Protein AF-A0A1K1T008-F1 (afdb_monomer)

pLDDT: mean 79.7, std 14.39, range [31.39, 94.31]

Solvent-accessible surface area (backbone atoms only — not comparable to full-atom values): 23240 Å² total; per-residue (Å²): 131,86,75,64,81,55,53,68,58,53,49,41,50,59,37,71,59,24,61,89,52,33,85,52,80,49,44,54,69,70,60,45,52,54,50,47,56,50,50,58,53,47,53,53,52,44,55,51,52,57,50,53,62,42,71,76,44,75,86,42,71,66,45,44,55,48,52,46,50,53,50,49,48,47,35,51,54,41,39,51,53,52,55,42,64,72,36,89,53,26,80,69,24,59,39,59,69,46,51,51,51,52,49,50,51,42,48,53,50,48,54,51,47,50,69,75,42,48,92,60,60,55,55,79,39,69,56,41,54,73,60,50,53,52,52,39,51,54,50,61,67,46,46,61,62,50,53,54,50,45,48,76,72,68,54,53,69,70,61,51,45,43,53,51,52,53,54,50,52,52,45,48,39,57,74,69,69,51,91,46,29,42,45,61,52,49,49,54,54,51,51,53,50,48,63,66,67,45,71,79,72,75,83,74,100,56,101,61,58,71,67,59,55,48,42,43,23,52,17,53,38,42,72,60,40,52,50,51,54,51,52,52,50,54,54,55,50,66,71,41,92,47,70,66,57,33,46,53,49,51,54,51,50,46,52,51,57,71,68,55,68,60,50,84,92,46,61,68,46,84,80,46,68,50,42,59,57,51,50,51,54,48,47,54,52,50,49,53,52,50,52,55,53,69,72,51,79,71,78,76,65,94,68,73,86,74,77,75,76,74,76,98,76,81,72,80,72,86,72,84,51,46,75,38,94,55,51,64,50,36,46,23,44,50,55,52,50,39,47,73,76,52,74,56,72,88,61,53,74,69,54,52,43,68,61,50,43,80,50,35,20,30,89,89,39,74,78,62,57,65,66,60,24,51,56,27,40,76,65,64,52,72,68,47,51,52,51,48,53,51,51,52,53,50,49,54,50,51,52,44,66,70,67,76,108

Sequence (405 aa):
MTNYVFEWVENLINNELNPVTLQKFPLPEEDATQLIEKTRLEKIRIQQYLLDQFFEHPEQQKTKSLIRTYHDELVILFDRVYLIKMHDLSERAGVSELQHHVLNMLRELTEWFEFRYKQYLTPDQRVPMAGLLMIREEIMQQRLPIVEMLRATGNSDMAIDVVTDALDAFVYKIGNLEVITLHEADYHKELVKDILRSQGRDNVNSECPPLHELLVYWNLNTKKCITYFTKGLEAAIAGYPTYDEKLDFLHVERKHIASMVELPSFIYDPRFPSIKNYFLDYLENEIKYMDHKRAGFIPARQEEIIQEEPDPGDRPAPSQKAVVALSVDQIGILLRGLKKVGFFIGISMNAVYRFIIPAISTQERSDISIDSVKSKAYAAEHRDIEVVITFLTNLIKSIREIYDN

Foldseek 3Di:
DPDDLCVVLVCCLQAPQQLVNDPDAQDDPVNLVVLLVVLVVSLVSSVVVLVVVCVVDVPDPVNLVVLLVVLLVLLVSLQSLVVSCVDPCNVRNNNNVVSVSSNVSSVVSNVVSCVVCVVSDDQQRWDRLVVLVVLLVVLVVCLVVLLVQCVVLPHDPLLNCLLSVLSVVSSVCSVVVHTDGNLLSVLNVVLSVCSVVPSVPDDDPDPDRPSLLSCLQLQSVDPSNLVVVVVVLVVVLVPDDDLVVSLVVLVVVLVVLVPRHHHPPNHNDPLEDGSSVVSNVVSVVVNVVSVVVVVPDPPPPVDDPPDPDPDPDDDPPPQPQAEDAADLLLVLQVLVVCVVVVVDGHDDSLRVLVVNQVRHAYPVGPHHDSVSSPVSSVVPDPVSVVVNVVVVVVVVVVVCVVPVD

Secondary structure (DSSP, 8-state):
----TTHHHHHHIIIII-TTT-SSSSPPHHHHHHHHHHHHHHHHHHHHHHHHHHHH-TT-HHHHHHHHHHHHHHHHHHHHHHHHHTSTTTGGGT-HHHHHHHHHHHHHHHHHHHHHHTTT--TTSBPPHHHHHHHHHHHHHHHHHHHHHHHHTT--HHHHHHHHHHHHHHHHHHHTT---BHHHHHHHHHHHHHHHHTTT---S--SS-HHHHHHHHTT---HHHHHHHHHHHHHHHHH-SSHHHHHHHHHHHHHHHHHSPP-TT--S-TTS--HHHHHHHHHHHHHHHHHHHHT----------------TT--------EEESS-HHHHHHHHHHHHHTT-S-S--HHHHHHHHGGGEEESS-SS--HHHHHHHHHS--HHHHHHHHHHHHHHHHHHHHHH--

Organism: NCBI:txid1004

Mean predicted aligned error: 16.49 Å

Radius of gyration: 30.07 Å; Cα contacts (8 Å, |Δi|>4): 330; chains: 1; bounding box: 66×66×77 Å

Structure (mmCIF, N/CA/C/O backbone):
data_AF-A0A1K1T008-F1
#
_entry.id   AF-A0A1K1T008-F1
#
loop_
_atom_site.group_PDB
_atom_site.id
_atom_site.type_symbol
_atom_site.label_atom_id
_atom_site.label_alt_id
_atom_site.label_comp_id
_atom_site.label_asym_id
_atom_site.label_entity_id
_atom_site.label_seq_id
_atom_site.pdbx_PDB_ins_code
_atom_site.Cartn_x
_atom_site.Cartn_y
_atom_site.Cartn_z
_atom_site.occupancy
_atom_site.B_iso_or_equiv
_atom_site.auth_seq_id
_atom_site.auth_comp_id
_atom_site.auth_asym_id
_atom_site.auth_atom_id
_atom_site.pdbx_PDB_model_num
ATOM 1 N N . MET A 1 1 ? -14.739 -19.613 27.163 1.00 31.89 1 MET A N 1
ATOM 2 C CA . MET A 1 1 ? -15.439 -18.671 26.269 1.00 31.89 1 MET A CA 1
ATOM 3 C C . MET A 1 1 ? -14.589 -17.422 26.229 1.00 31.89 1 MET A C 1
ATOM 5 O O . MET A 1 1 ? -14.413 -16.796 27.263 1.00 31.89 1 MET A O 1
ATOM 9 N N . THR A 1 2 ? -13.942 -17.156 25.103 1.00 41.53 2 THR A N 1
ATOM 10 C CA . THR A 1 2 ? -13.136 -15.949 24.893 1.00 41.53 2 THR A CA 1
ATOM 11 C C . THR A 1 2 ? -14.083 -14.757 24.804 1.00 41.53 2 THR A C 1
ATOM 13 O O . THR A 1 2 ? -14.729 -14.578 23.776 1.00 41.53 2 THR A O 1
ATOM 16 N N . ASN A 1 3 ? -14.225 -13.998 25.892 1.00 60.34 3 ASN A N 1
ATOM 17 C CA . ASN A 1 3 ? -14.961 -12.735 25.872 1.00 60.34 3 ASN A CA 1
ATOM 18 C C . ASN A 1 3 ? -14.220 -11.772 24.934 1.00 60.34 3 ASN A C 1
ATOM 20 O O . ASN A 1 3 ? -13.029 -11.525 25.123 1.00 60.34 3 ASN A O 1
ATOM 24 N N . TYR A 1 4 ? -14.900 -11.263 23.908 1.00 82.31 4 TYR A N 1
ATOM 25 C CA . TYR A 1 4 ? -14.336 -10.263 23.006 1.00 82.31 4 TYR A CA 1
ATOM 26 C C . TYR A 1 4 ? -14.102 -8.965 23.791 1.00 82.31 4 TYR A C 1
ATOM 28 O O . TYR A 1 4 ? -15.032 -8.372 24.336 1.00 82.31 4 TYR A O 1
ATOM 36 N N . VAL A 1 5 ? -12.841 -8.535 23.896 1.00 86.56 5 VAL A N 1
ATOM 37 C CA . VAL A 1 5 ? -12.435 -7.447 24.806 1.00 86.56 5 VAL A CA 1
ATOM 38 C C . VAL A 1 5 ? -13.099 -6.105 24.476 1.00 86.56 5 VAL A C 1
ATOM 40 O O . VAL A 1 5 ? -13.348 -5.314 25.388 1.00 86.56 5 VAL A O 1
ATOM 43 N N . PHE A 1 6 ? -13.442 -5.875 23.204 1.00 91.38 6 PHE A N 1
ATOM 44 C CA . PHE A 1 6 ? -14.035 -4.626 22.721 1.00 91.38 6 PHE A CA 1
ATOM 45 C C . PHE A 1 6 ? -15.564 -4.666 22.580 1.00 91.38 6 PHE A C 1
ATOM 47 O O . PHE A 1 6 ? -16.142 -3.696 22.100 1.00 91.38 6 PHE A O 1
ATOM 54 N N . GLU A 1 7 ? -16.237 -5.732 23.027 1.00 90.44 7 GLU A N 1
ATOM 55 C CA . GLU A 1 7 ? -17.686 -5.931 22.838 1.00 90.44 7 GLU A CA 1
ATOM 56 C C . GLU A 1 7 ? -18.523 -4.733 23.296 1.00 90.44 7 GLU A C 1
ATOM 58 O O . GLU A 1 7 ? -19.451 -4.299 22.612 1.00 90.44 7 GLU A O 1
ATOM 63 N N . TRP A 1 8 ? -18.195 -4.164 24.457 1.00 92.88 8 TRP A N 1
ATOM 64 C CA . TRP A 1 8 ? -18.932 -3.013 24.961 1.00 92.88 8 TRP A CA 1
ATOM 65 C C . TRP A 1 8 ? -18.717 -1.768 24.094 1.00 92.88 8 TRP A C 1
ATOM 67 O O . TRP A 1 8 ? -19.676 -1.056 23.798 1.00 92.88 8 TRP A O 1
ATOM 77 N N . VAL A 1 9 ? -17.476 -1.524 23.662 1.00 91.69 9 VAL A N 1
ATOM 78 C CA . VAL A 1 9 ? -17.126 -0.374 22.817 1.00 91.69 9 VAL A CA 1
ATOM 79 C C . VAL A 1 9 ? -17.797 -0.503 21.454 1.00 91.69 9 VAL A C 1
ATOM 81 O O . VAL A 1 9 ? -18.381 0.460 20.971 1.00 91.69 9 VAL A O 1
ATOM 84 N N . GLU A 1 10 ? -17.795 -1.692 20.857 1.00 91.19 10 GLU A N 1
ATOM 85 C CA . GLU A 1 10 ? -18.477 -1.930 19.587 1.00 91.19 10 GLU A CA 1
ATOM 86 C C . GLU A 1 10 ? -19.992 -1.700 19.698 1.00 91.19 10 GLU A C 1
ATOM 88 O O . GLU A 1 10 ? -20.583 -1.027 18.851 1.00 91.19 10 GLU A O 1
ATOM 93 N N . ASN A 1 11 ? -20.621 -2.171 20.778 1.00 90.06 11 ASN A N 1
ATOM 94 C CA . ASN A 1 11 ? -22.042 -1.927 21.029 1.00 90.06 11 ASN A CA 1
ATOM 95 C C . ASN A 1 11 ? -22.361 -0.441 21.235 1.00 90.06 11 ASN A C 1
ATOM 97 O O . ASN A 1 11 ? -23.381 0.035 20.734 1.00 90.06 11 ASN A O 1
ATOM 101 N N . LEU A 1 12 ? -21.495 0.298 21.933 1.00 90.88 12 LEU A N 1
ATOM 102 C CA . LEU A 1 12 ? -21.622 1.747 22.091 1.00 90.88 12 LEU A CA 1
ATOM 103 C C . LEU A 1 12 ? -21.577 2.447 20.725 1.00 90.88 12 LEU A C 1
ATOM 105 O O . LEU A 1 12 ? -22.446 3.260 20.416 1.00 90.88 12 LEU A O 1
ATOM 109 N N . ILE A 1 13 ? -20.594 2.094 19.890 1.00 90.56 13 ILE A N 1
ATOM 110 C CA . ILE A 1 13 ? -20.397 2.667 18.551 1.00 90.56 13 ILE A CA 1
ATOM 111 C C . ILE A 1 13 ? -21.615 2.409 17.662 1.00 90.56 13 ILE A C 1
ATOM 113 O O . ILE A 1 13 ? -22.109 3.323 17.002 1.00 90.56 13 ILE A O 1
ATOM 117 N N . ASN A 1 14 ? -22.120 1.177 17.675 1.00 87.75 14 ASN A N 1
ATOM 118 C CA . ASN A 1 14 ? -23.189 0.756 16.779 1.00 87.75 14 ASN A CA 1
ATOM 119 C C . ASN A 1 14 ? -24.580 1.236 17.206 1.00 87.75 14 ASN A C 1
ATOM 121 O O . ASN A 1 14 ? -25.407 1.446 16.324 1.00 87.75 14 ASN A O 1
ATOM 125 N N . ASN A 1 15 ? -24.858 1.407 18.503 1.00 86.44 15 ASN A N 1
ATOM 126 C CA . ASN A 1 15 ? -26.227 1.645 18.991 1.00 86.44 15 ASN A CA 1
ATOM 127 C C . ASN A 1 15 ? -26.442 3.014 19.653 1.00 86.44 15 ASN A C 1
ATOM 129 O O . ASN A 1 15 ? -27.551 3.536 19.603 1.00 86.44 15 ASN A O 1
ATOM 133 N N . GLU A 1 16 ? -25.409 3.594 20.268 1.00 86.50 16 GLU A N 1
ATOM 134 C CA . GLU A 1 16 ? -25.541 4.811 21.093 1.00 86.50 16 GLU A CA 1
ATOM 135 C C . GLU A 1 16 ? -24.794 6.021 20.503 1.00 86.50 16 GLU A C 1
ATOM 137 O O . GLU A 1 16 ? -25.063 7.164 20.862 1.00 86.50 16 GLU A O 1
ATOM 142 N N . LEU A 1 17 ? -23.849 5.784 19.588 1.00 85.12 17 LEU A N 1
ATOM 143 C CA . LEU A 1 17 ? -23.059 6.821 18.908 1.00 85.12 17 LEU A CA 1
ATOM 144 C C . LEU A 1 17 ? -23.528 7.110 17.487 1.00 85.12 17 LEU A C 1
ATOM 146 O O . LEU A 1 17 ? -23.391 8.239 17.011 1.00 85.12 17 LEU A O 1
ATOM 150 N N . ASN A 1 18 ? -24.010 6.086 16.785 1.00 86.25 18 ASN A N 1
ATOM 151 C CA . ASN A 1 18 ? -24.406 6.212 15.395 1.00 86.25 18 ASN A CA 1
ATOM 152 C C . ASN A 1 18 ? -25.784 6.898 15.304 1.00 86.25 18 ASN A C 1
ATOM 154 O O . ASN A 1 18 ? -26.778 6.339 15.769 1.00 86.25 18 ASN A O 1
ATOM 158 N N . PRO A 1 19 ? -25.878 8.087 14.678 1.00 82.50 19 PRO A N 1
ATOM 159 C CA . PRO A 1 19 ? -27.113 8.866 14.633 1.00 82.50 19 PRO A CA 1
ATOM 160 C C . PRO A 1 19 ? -28.253 8.166 13.879 1.00 82.50 19 PRO A C 1
ATOM 162 O O . PRO A 1 19 ? -29.408 8.537 14.057 1.00 82.50 19 PRO A O 1
ATOM 165 N N . VAL A 1 20 ? -27.950 7.170 13.039 1.00 83.12 20 VAL A N 1
ATOM 166 C CA . VAL A 1 20 ? -28.944 6.416 12.255 1.00 83.12 20 VAL A CA 1
ATOM 167 C C . VAL A 1 20 ? -29.612 5.313 13.080 1.00 83.12 20 VAL A C 1
ATOM 169 O O . VAL A 1 20 ? -30.771 4.980 12.845 1.00 83.12 20 VAL A O 1
ATOM 172 N N . THR A 1 21 ? -28.892 4.737 14.039 1.00 84.50 21 THR A N 1
ATOM 173 C CA . THR A 1 21 ? -29.335 3.594 14.859 1.00 84.50 21 THR A CA 1
ATOM 174 C C . THR A 1 21 ? -29.652 3.984 16.300 1.00 84.50 21 THR A C 1
ATOM 176 O O . THR A 1 21 ? -30.032 3.133 17.104 1.00 84.50 21 THR A O 1
ATOM 179 N N . LEU A 1 22 ? -29.514 5.271 16.615 1.00 82.38 22 LEU A N 1
ATOM 180 C CA . LEU A 1 22 ? -29.688 5.824 17.945 1.00 82.38 22 LEU A CA 1
ATOM 181 C C . LEU A 1 22 ? -31.110 5.594 18.461 1.00 82.38 22 LEU A C 1
ATOM 183 O O . LEU A 1 22 ? -32.088 6.002 17.834 1.00 82.38 22 LEU A O 1
ATOM 187 N N . GLN A 1 23 ? -31.230 4.967 19.632 1.00 79.12 23 GLN A N 1
ATOM 188 C CA . GLN A 1 23 ? -32.542 4.655 20.212 1.00 79.12 23 GLN A CA 1
ATOM 189 C C . GLN A 1 23 ? -33.300 5.910 20.665 1.00 79.12 23 GLN A C 1
ATOM 191 O O . GLN A 1 23 ? -34.528 5.959 20.589 1.00 79.12 23 GLN A O 1
ATOM 196 N N . LYS A 1 24 ? -32.572 6.928 21.136 1.00 78.81 24 LYS A N 1
ATOM 197 C CA . LYS A 1 24 ? -33.113 8.212 21.597 1.00 78.81 24 LYS A CA 1
ATOM 198 C C . LYS A 1 24 ? -32.470 9.352 20.815 1.00 78.81 24 LYS A C 1
ATOM 200 O O . LYS A 1 24 ? -31.378 9.771 21.156 1.00 78.81 24 LYS A O 1
ATOM 205 N N . PHE A 1 25 ? -33.129 9.853 19.775 1.00 82.56 25 PHE A N 1
ATOM 206 C CA . PHE A 1 25 ? -32.600 10.952 18.963 1.00 82.56 25 PHE A CA 1
ATOM 207 C C . PHE A 1 25 ? -33.327 12.271 19.289 1.00 82.56 25 PHE A C 1
ATOM 209 O O . PHE A 1 25 ? -34.530 12.358 19.018 1.00 82.56 25 PHE A O 1
ATOM 216 N N . PRO A 1 26 ? -32.649 13.308 19.824 1.00 83.25 26 PRO A N 1
ATOM 217 C CA . PRO A 1 26 ? -31.236 13.371 20.233 1.00 83.25 26 PRO A CA 1
ATOM 218 C C . PRO A 1 26 ? -30.956 12.653 21.566 1.00 83.25 26 PRO A C 1
ATOM 220 O O . PRO A 1 26 ? -31.870 12.452 22.370 1.00 83.25 26 PRO A O 1
ATOM 223 N N . LEU A 1 27 ? -29.689 12.296 21.806 1.00 86.81 27 LEU A N 1
ATOM 224 C CA . LEU A 1 27 ? -29.264 11.646 23.047 1.00 86.81 27 LEU A CA 1
ATOM 225 C C . LEU A 1 27 ? -29.404 12.626 24.232 1.00 86.81 27 LEU A C 1
ATOM 227 O O . LEU A 1 27 ? -28.888 13.743 24.146 1.00 86.81 27 LEU A O 1
ATOM 231 N N . PRO A 1 28 ? -30.068 12.246 25.342 1.00 89.06 28 PRO A N 1
ATOM 232 C CA . PRO A 1 28 ? -30.143 13.091 26.533 1.00 89.06 28 PRO A CA 1
ATOM 233 C C . PRO A 1 28 ? -28.759 13.359 27.147 1.00 89.06 28 PRO A C 1
ATOM 235 O O . PRO A 1 28 ? -27.937 12.449 27.239 1.00 89.06 28 PRO A O 1
ATOM 238 N N . GLU A 1 29 ? -28.513 14.579 27.638 1.00 85.88 29 GLU A N 1
ATOM 239 C CA . GLU A 1 29 ? -27.217 14.967 28.235 1.00 85.88 29 GLU A CA 1
ATOM 240 C C . GLU A 1 29 ? -26.822 14.098 29.442 1.00 85.88 29 GLU A C 1
ATOM 242 O O . GLU A 1 29 ? -25.647 13.775 29.632 1.00 85.88 29 GLU A O 1
ATOM 247 N N . GLU A 1 30 ? -27.801 13.680 30.248 1.00 87.88 30 GLU A N 1
ATOM 248 C CA . GLU A 1 30 ? -27.572 12.800 31.398 1.00 87.88 30 GLU A CA 1
ATOM 249 C C . GLU A 1 30 ? -27.091 11.411 30.949 1.00 87.88 30 GLU A C 1
ATOM 251 O O . GLU A 1 30 ? -26.099 10.902 31.478 1.00 87.88 30 GLU A O 1
ATOM 256 N N . ASP A 1 31 ? -27.726 10.842 29.916 1.00 87.62 31 ASP A N 1
ATOM 257 C CA . ASP A 1 31 ? -27.326 9.566 29.313 1.00 87.62 31 ASP A CA 1
ATOM 258 C C . ASP A 1 31 ? -25.920 9.688 28.694 1.00 87.62 31 ASP A C 1
ATOM 260 O O . ASP A 1 31 ? -25.060 8.833 28.917 1.00 87.62 31 ASP A O 1
ATOM 264 N N . ALA A 1 32 ? -25.639 10.787 27.982 1.00 87.06 32 ALA A N 1
ATOM 265 C CA . ALA A 1 32 ? -24.323 11.061 27.403 1.00 87.06 32 ALA A CA 1
ATOM 266 C C . ALA A 1 32 ? -23.221 11.127 28.476 1.00 87.06 32 ALA A C 1
ATOM 268 O O . ALA A 1 32 ? -22.164 10.512 28.320 1.00 87.06 32 ALA A O 1
ATOM 269 N N . THR A 1 33 ? -23.481 11.809 29.595 1.00 89.38 33 THR A N 1
ATOM 270 C CA . THR A 1 33 ? -22.534 11.932 30.715 1.00 89.38 33 THR A CA 1
ATOM 271 C C . THR A 1 33 ? -22.238 10.572 31.353 1.00 89.38 33 THR A C 1
ATOM 273 O O . THR A 1 33 ? -21.078 10.240 31.611 1.00 89.38 33 THR A O 1
ATOM 276 N N . GLN A 1 34 ? -23.265 9.741 31.555 1.00 91.12 34 GLN A N 1
ATOM 277 C CA . GLN A 1 34 ? -23.091 8.383 32.083 1.00 91.12 34 GLN A CA 1
ATOM 278 C C . GLN A 1 34 ? -22.266 7.498 31.138 1.00 91.12 34 GLN A C 1
ATOM 280 O O . GLN A 1 34 ? -21.392 6.748 31.586 1.00 91.12 34 GLN A O 1
ATOM 285 N N . LEU A 1 35 ? -22.506 7.594 29.826 1.00 91.12 35 LEU A N 1
ATOM 286 C CA . LEU A 1 35 ? -21.744 6.859 28.817 1.00 91.12 35 LEU A CA 1
ATOM 287 C C . LEU A 1 35 ? -20.281 7.322 28.745 1.00 91.12 35 LEU A C 1
ATOM 289 O O . LEU A 1 35 ? -19.391 6.484 28.581 1.00 91.12 35 LEU A O 1
ATOM 293 N N . ILE A 1 36 ? -20.003 8.617 28.928 1.00 91.50 36 ILE A N 1
ATOM 294 C CA . ILE A 1 36 ? -18.634 9.154 29.003 1.00 91.50 36 ILE A CA 1
ATOM 295 C C . ILE A 1 36 ? -17.876 8.566 30.201 1.00 91.50 36 ILE A C 1
ATOM 297 O O . ILE A 1 36 ? -16.758 8.070 30.039 1.00 91.50 36 ILE A O 1
ATOM 301 N N . GLU A 1 37 ? -18.476 8.552 31.392 1.00 90.94 37 GLU A N 1
ATOM 302 C CA . GLU A 1 37 ? -17.837 7.954 32.573 1.00 90.94 37 GLU A CA 1
ATOM 303 C C . GLU A 1 37 ? -17.603 6.451 32.394 1.00 90.94 37 GLU A C 1
ATOM 305 O O . GLU A 1 37 ? -16.526 5.931 32.701 1.00 90.94 37 GLU A O 1
ATOM 310 N N . LYS A 1 38 ? -18.565 5.745 31.793 1.00 91.94 38 LYS A N 1
ATOM 311 C CA . LYS A 1 38 ? -18.403 4.323 31.478 1.00 91.94 38 LYS A CA 1
ATOM 312 C C . LYS A 1 38 ? -17.285 4.071 30.460 1.00 91.94 38 LYS A C 1
ATOM 314 O O . LYS A 1 38 ? -16.532 3.115 30.622 1.00 91.94 38 LYS A O 1
ATOM 319 N N . THR A 1 39 ? -17.118 4.957 29.477 1.00 90.81 39 THR A N 1
ATOM 320 C CA . THR A 1 39 ? -16.019 4.917 28.495 1.00 90.81 39 THR A CA 1
ATOM 321 C C . THR A 1 39 ? -14.654 4.979 29.190 1.00 90.81 39 THR A C 1
ATOM 323 O O . THR A 1 39 ? -13.746 4.218 28.855 1.00 90.81 39 THR A O 1
ATOM 326 N N . ARG A 1 40 ? -14.506 5.821 30.223 1.00 90.62 40 ARG A N 1
ATOM 327 C CA . ARG A 1 40 ? -13.263 5.910 31.013 1.00 90.62 40 ARG A CA 1
ATOM 328 C C . ARG A 1 40 ? -12.944 4.613 31.754 1.00 90.62 40 ARG A C 1
ATOM 330 O O . ARG A 1 40 ? -11.794 4.176 31.747 1.00 90.62 40 ARG A O 1
ATOM 337 N N . LEU A 1 41 ? -13.947 3.999 32.380 1.00 91.50 41 LEU A N 1
ATOM 338 C CA . LEU A 1 41 ? -13.777 2.727 33.089 1.00 91.50 41 LEU A CA 1
ATOM 339 C C . LEU A 1 41 ? -13.434 1.589 32.126 1.00 91.50 41 LEU A C 1
ATOM 341 O O . LEU A 1 41 ? -12.544 0.785 32.409 1.00 91.50 41 LEU A O 1
ATOM 345 N N . GLU A 1 42 ? -14.089 1.551 30.966 1.00 91.62 42 GLU A N 1
ATOM 346 C CA . GLU A 1 42 ? -13.847 0.510 29.974 1.00 91.62 42 GLU A CA 1
ATOM 347 C C . GLU A 1 42 ? -12.432 0.590 29.394 1.00 91.62 42 GLU A C 1
ATOM 349 O O . GLU A 1 42 ? -11.783 -0.441 29.226 1.00 91.62 42 GLU A O 1
ATOM 354 N N . LYS A 1 43 ? -11.895 1.797 29.177 1.00 92.50 43 LYS A N 1
ATOM 355 C CA . LYS A 1 43 ? -10.490 1.979 28.784 1.00 92.50 43 LYS A CA 1
ATOM 356 C C . LYS A 1 43 ? -9.538 1.240 29.730 1.00 92.50 43 LYS A C 1
ATOM 358 O O . LYS A 1 43 ? -8.662 0.505 29.277 1.00 92.50 43 LYS A O 1
ATOM 363 N N . ILE A 1 44 ? -9.716 1.430 31.039 1.00 91.94 44 ILE A N 1
ATOM 364 C CA . ILE A 1 44 ? -8.877 0.802 32.070 1.00 91.94 44 ILE A CA 1
ATOM 365 C C . ILE A 1 44 ? -9.052 -0.720 32.030 1.00 91.94 44 ILE A C 1
ATOM 367 O O . ILE A 1 44 ? -8.058 -1.448 32.046 1.00 91.94 44 ILE A O 1
ATOM 371 N N . ARG A 1 45 ? -10.298 -1.201 31.908 1.00 93.81 45 ARG A N 1
ATOM 372 C CA . ARG A 1 45 ? -10.615 -2.632 31.786 1.00 93.81 45 ARG A CA 1
ATOM 373 C C . ARG A 1 45 ? -9.909 -3.270 30.589 1.00 93.81 45 ARG A C 1
ATOM 375 O O . ARG A 1 45 ? -9.298 -4.325 30.733 1.00 93.81 45 ARG A O 1
ATOM 382 N N . ILE A 1 46 ? -9.978 -2.630 29.421 1.00 91.19 46 ILE A N 1
ATOM 383 C CA . ILE A 1 46 ? -9.344 -3.096 28.181 1.00 91.19 46 ILE A CA 1
ATOM 384 C C . ILE A 1 46 ? -7.826 -3.180 28.364 1.00 91.19 46 ILE A C 1
ATOM 386 O O . ILE A 1 46 ? -7.229 -4.203 28.037 1.00 91.19 46 ILE A O 1
ATOM 390 N N . GLN A 1 47 ? -7.196 -2.139 28.918 1.00 90.38 47 GLN A N 1
ATOM 391 C CA . GLN A 1 47 ? -5.749 -2.133 29.158 1.00 90.38 47 GLN A CA 1
ATOM 392 C C . GLN A 1 47 ? -5.318 -3.261 30.101 1.00 90.38 47 GLN A C 1
ATOM 394 O O . GLN A 1 47 ? -4.343 -3.952 29.812 1.00 90.38 47 GLN A O 1
ATOM 399 N N . GLN A 1 48 ? -6.049 -3.471 31.199 1.00 88.75 48 GLN A N 1
ATOM 400 C CA . GLN A 1 48 ? -5.777 -4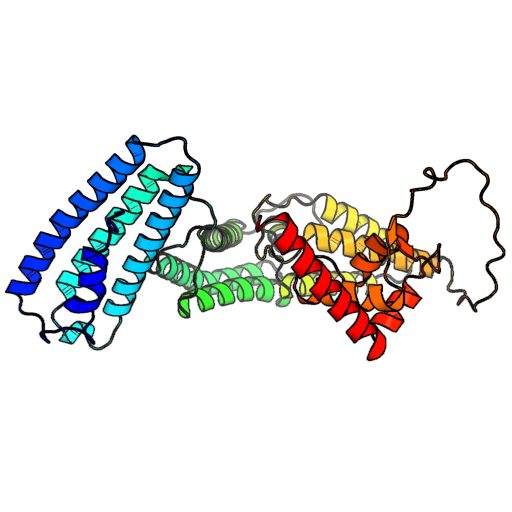.554 32.149 1.00 88.75 48 GLN A CA 1
ATOM 401 C C . GLN A 1 48 ? -5.927 -5.926 31.489 1.00 88.75 48 GLN A C 1
ATOM 403 O O . GLN A 1 48 ? -5.005 -6.732 31.547 1.00 88.75 48 GLN A O 1
ATOM 408 N N . TYR A 1 49 ? -7.023 -6.150 30.762 1.00 88.06 49 TYR A N 1
ATOM 409 C CA . TYR A 1 49 ? -7.259 -7.408 30.057 1.00 88.06 49 TYR A CA 1
ATOM 410 C C . TYR A 1 49 ? -6.146 -7.733 29.050 1.00 88.06 49 TYR A C 1
ATOM 412 O O . TYR A 1 49 ? -5.648 -8.857 29.007 1.00 88.06 49 TYR A O 1
ATOM 420 N N . LEU A 1 50 ? -5.727 -6.748 28.248 1.00 84.62 50 LEU A N 1
ATOM 421 C CA . LEU A 1 50 ? -4.654 -6.926 27.265 1.00 84.62 50 LEU A CA 1
ATOM 422 C C . LEU A 1 50 ? -3.293 -7.191 27.928 1.00 84.62 50 LEU A C 1
ATOM 424 O O . LEU A 1 50 ? -2.488 -7.952 27.387 1.00 84.62 50 LEU A O 1
ATOM 428 N N . LEU A 1 51 ? -3.033 -6.592 29.095 1.00 85.19 51 LEU A N 1
ATOM 429 C CA . LEU A 1 51 ? -1.832 -6.875 29.880 1.00 85.19 51 LEU A CA 1
ATOM 430 C C . LEU A 1 51 ? -1.842 -8.309 30.411 1.00 85.19 51 LEU A C 1
ATOM 432 O O . LEU A 1 51 ? -0.865 -9.027 30.195 1.00 85.19 51 LEU A O 1
ATOM 436 N N . ASP A 1 52 ? -2.933 -8.731 31.047 1.00 83.31 52 ASP A N 1
ATOM 437 C CA . ASP A 1 52 ? -3.055 -10.055 31.662 1.00 83.31 52 ASP A CA 1
ATOM 438 C C . ASP A 1 52 ? -2.904 -11.166 30.615 1.00 83.31 52 ASP A C 1
ATOM 440 O O . ASP A 1 52 ? -2.070 -12.060 30.763 1.00 83.31 52 ASP A O 1
ATOM 444 N N . GLN A 1 53 ? -3.603 -11.036 29.482 1.00 78.06 53 GLN A N 1
ATOM 445 C CA . GLN A 1 53 ? -3.498 -11.975 28.360 1.00 78.06 53 GLN A CA 1
ATOM 446 C C . GLN A 1 53 ? -2.075 -12.082 27.791 1.00 78.06 53 GLN A C 1
ATOM 448 O O . GLN A 1 53 ? -1.668 -13.139 27.306 1.00 78.06 53 GLN A O 1
ATOM 453 N N . PHE A 1 54 ? -1.295 -11.000 27.841 1.00 73.56 54 PHE A N 1
ATOM 454 C CA . PHE A 1 54 ? 0.078 -11.005 27.344 1.00 73.56 54 PHE A CA 1
ATOM 455 C C . PHE A 1 54 ? 1.067 -11.633 28.336 1.00 73.56 54 PHE A C 1
ATOM 457 O O . PHE A 1 54 ? 1.998 -12.324 27.916 1.00 73.56 54 PHE A O 1
ATOM 464 N N . PHE A 1 55 ? 0.874 -11.417 29.640 1.00 69.94 55 PHE A N 1
ATOM 465 C CA . PHE A 1 55 ? 1.721 -12.015 30.675 1.00 69.94 55 PHE A CA 1
ATOM 466 C C . PHE A 1 55 ? 1.547 -13.531 30.780 1.00 69.94 55 PHE A C 1
ATOM 468 O O . PHE A 1 55 ? 2.511 -14.223 31.100 1.00 69.94 55 PHE A O 1
ATOM 475 N N . GLU A 1 56 ? 0.360 -14.053 30.471 1.00 69.94 56 GLU A N 1
ATOM 476 C CA . GLU A 1 56 ? 0.101 -15.492 30.520 1.00 69.94 56 GLU A CA 1
ATOM 477 C C . GLU A 1 56 ? 0.937 -16.273 29.486 1.00 69.94 56 GLU A C 1
ATOM 479 O O . GLU A 1 56 ? 1.436 -17.358 29.800 1.00 69.94 56 GLU A O 1
ATOM 484 N N . HIS A 1 57 ? 1.167 -15.731 28.278 1.00 64.19 57 HIS A N 1
ATOM 485 C CA . HIS A 1 57 ? 1.821 -16.465 27.180 1.00 64.19 57 HIS A CA 1
ATOM 486 C C . HIS A 1 57 ? 2.717 -15.600 26.255 1.00 64.19 57 HIS A C 1
ATOM 488 O O . HIS A 1 57 ? 2.423 -15.463 25.068 1.00 64.19 57 HIS A O 1
ATOM 494 N N . PRO A 1 58 ? 3.858 -15.058 26.714 1.00 60.75 58 PRO A N 1
ATOM 495 C CA . PRO A 1 58 ? 4.660 -14.101 25.935 1.00 60.75 58 PRO A CA 1
ATOM 496 C C . PRO A 1 58 ? 5.376 -14.676 24.693 1.00 60.75 58 PRO A C 1
ATOM 498 O O . PRO A 1 58 ? 5.599 -13.948 23.727 1.00 60.75 58 PRO A O 1
ATOM 501 N N . GLU A 1 59 ? 5.725 -15.968 24.667 1.00 60.31 59 GLU A N 1
ATOM 502 C CA . GLU A 1 59 ? 6.559 -16.552 23.593 1.00 60.31 59 GLU A CA 1
ATOM 503 C C . GLU A 1 59 ? 5.779 -17.230 22.456 1.00 60.31 59 GLU A C 1
ATOM 505 O O . GLU A 1 59 ? 6.363 -17.666 21.461 1.00 60.31 59 GLU A O 1
ATOM 510 N N . GLN A 1 60 ? 4.452 -17.327 22.552 1.00 65.88 60 GLN A N 1
ATOM 511 C CA . GLN A 1 60 ? 3.681 -18.079 21.566 1.00 65.88 60 GLN A CA 1
ATOM 512 C C . GLN A 1 60 ? 3.441 -17.254 20.296 1.00 65.88 60 GLN A C 1
ATOM 514 O O . GLN A 1 60 ? 3.021 -16.099 20.339 1.00 65.88 60 GLN A O 1
ATOM 519 N N . GLN A 1 61 ? 3.620 -17.877 19.127 1.00 69.38 61 GLN A N 1
ATOM 520 C CA . GLN A 1 61 ? 3.242 -17.293 17.831 1.00 69.38 61 GLN A CA 1
ATOM 521 C C . GLN A 1 61 ? 1.768 -16.839 17.812 1.00 69.38 61 GLN A C 1
ATOM 523 O O . GLN A 1 61 ? 1.441 -15.835 17.182 1.00 69.38 61 GLN A O 1
ATOM 528 N N . LYS A 1 62 ? 0.915 -17.520 18.592 1.00 74.06 62 LYS A N 1
ATOM 529 C CA . LYS A 1 62 ? -0.483 -17.154 18.855 1.00 74.06 62 LYS A CA 1
ATOM 530 C C . LYS A 1 62 ? -0.634 -15.766 19.488 1.00 74.06 62 LYS A C 1
ATOM 532 O O . LYS A 1 62 ? -1.525 -15.019 19.101 1.00 74.06 62 LYS A O 1
ATOM 537 N N . THR A 1 63 ? 0.254 -15.388 20.401 1.00 76.12 63 THR A N 1
ATOM 538 C CA . THR A 1 63 ? 0.251 -14.073 21.059 1.00 76.12 63 THR A CA 1
ATOM 539 C C . THR A 1 63 ? 0.610 -12.971 20.071 1.00 76.12 63 THR A C 1
ATOM 541 O O . THR A 1 63 ? -0.028 -11.924 20.061 1.00 76.12 63 THR A O 1
ATOM 544 N N . LYS A 1 64 ? 1.553 -13.226 19.152 1.00 79.50 64 LYS A N 1
ATOM 545 C CA . LYS A 1 64 ? 1.896 -12.275 18.080 1.00 79.50 64 LYS A CA 1
ATOM 546 C C . LYS A 1 64 ? 0.717 -12.026 17.138 1.00 79.50 64 LYS A C 1
ATOM 548 O O . LYS A 1 64 ? 0.422 -10.875 16.833 1.00 79.50 64 LYS A O 1
ATOM 553 N N . SER A 1 65 ? 0.033 -13.082 16.688 1.00 81.81 65 SER A N 1
ATOM 554 C CA . SER A 1 65 ? -1.161 -12.931 15.841 1.00 81.81 65 SER A CA 1
ATOM 555 C C . SER A 1 65 ? -2.311 -12.248 16.579 1.00 81.81 65 SER A C 1
ATOM 557 O O . SER A 1 65 ? -3.020 -11.438 15.990 1.00 81.81 65 SER A O 1
ATOM 559 N N . LEU A 1 66 ? -2.473 -12.535 17.872 1.00 84.69 66 LEU A N 1
ATOM 560 C CA . LEU A 1 66 ? -3.518 -11.936 18.694 1.00 84.69 66 LEU A CA 1
ATOM 561 C C . LEU A 1 66 ? -3.292 -10.431 18.891 1.00 84.69 66 LEU A C 1
ATOM 563 O O . LEU A 1 66 ? -4.232 -9.657 18.755 1.00 84.69 66 LEU A O 1
ATOM 567 N N . ILE A 1 67 ? -2.045 -10.008 19.128 1.00 84.44 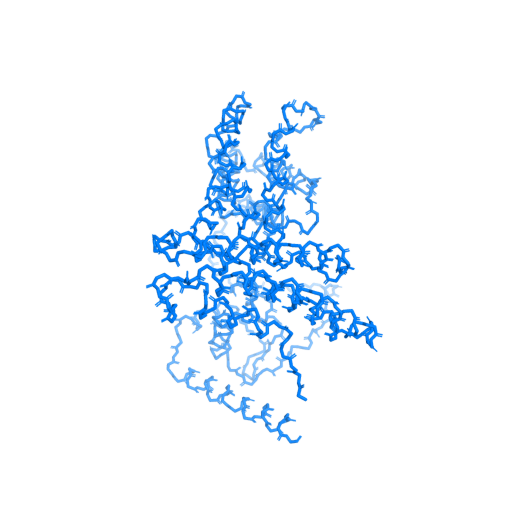67 ILE A N 1
ATOM 568 C CA . ILE A 1 67 ? -1.678 -8.587 19.221 1.00 84.44 67 ILE A CA 1
ATOM 569 C C . ILE A 1 67 ? -2.045 -7.844 17.935 1.00 84.44 67 ILE A C 1
ATOM 571 O O . ILE A 1 67 ? -2.670 -6.792 17.996 1.00 84.44 67 ILE A O 1
ATOM 575 N N . ARG A 1 68 ? -1.698 -8.406 16.773 1.00 86.19 68 ARG A N 1
ATOM 576 C CA . ARG A 1 68 ? -2.039 -7.804 15.474 1.00 86.19 68 ARG A CA 1
ATOM 577 C C . ARG A 1 68 ? -3.545 -7.698 15.277 1.00 86.19 68 ARG A C 1
ATOM 579 O O . ARG A 1 68 ? -4.043 -6.653 14.896 1.00 86.19 68 ARG A O 1
ATOM 586 N N . THR A 1 69 ? -4.269 -8.756 15.639 1.00 88.44 69 THR A N 1
ATOM 587 C CA . THR A 1 69 ? -5.736 -8.766 15.574 1.00 88.44 69 THR A CA 1
ATOM 588 C C . THR A 1 69 ? -6.328 -7.657 16.443 1.00 88.44 69 THR A C 1
ATOM 590 O O . THR A 1 69 ? -7.176 -6.911 15.979 1.00 88.44 69 THR A O 1
ATOM 593 N N . TYR A 1 70 ? -5.861 -7.492 17.684 1.00 89.12 70 TYR A N 1
ATOM 594 C CA . TYR A 1 70 ? -6.366 -6.427 18.553 1.00 89.12 70 TYR A CA 1
ATOM 595 C C . TYR A 1 70 ? -5.998 -5.020 18.074 1.00 89.12 70 TYR A C 1
ATOM 597 O O . TYR A 1 70 ? -6.808 -4.112 18.245 1.00 89.12 70 TYR A O 1
ATOM 605 N N . HIS A 1 71 ? -4.818 -4.831 17.474 1.00 89.81 71 HIS A N 1
ATOM 606 C CA . HIS A 1 71 ? -4.457 -3.559 16.840 1.00 89.81 71 HIS A CA 1
ATOM 607 C C . HIS A 1 71 ? -5.396 -3.245 15.674 1.00 89.81 71 HIS A C 1
ATOM 609 O O . HIS A 1 71 ? -6.030 -2.194 15.683 1.00 89.81 71 HIS A O 1
ATOM 615 N N . ASP A 1 72 ? -5.574 -4.186 14.743 1.00 88.31 72 ASP A N 1
ATOM 616 C CA . ASP A 1 72 ? -6.460 -4.011 13.589 1.00 88.31 72 ASP A CA 1
ATOM 617 C C . ASP A 1 72 ? -7.911 -3.721 14.024 1.00 88.31 72 ASP A C 1
ATOM 619 O O . ASP A 1 72 ? -8.571 -2.857 13.448 1.00 88.31 72 ASP A O 1
ATOM 623 N N . GLU A 1 73 ? -8.405 -4.384 15.073 1.00 90.50 73 GLU A N 1
ATOM 624 C CA . GLU A 1 73 ? -9.735 -4.129 15.642 1.00 90.50 73 GLU A CA 1
ATOM 625 C C . GLU A 1 73 ? -9.857 -2.722 16.251 1.00 90.50 73 GLU A C 1
ATOM 627 O O . GLU A 1 73 ? -10.847 -2.031 16.005 1.00 90.50 73 GLU A O 1
ATOM 632 N N . LEU A 1 74 ? -8.847 -2.248 16.992 1.00 90.75 74 LEU A N 1
ATOM 633 C CA . LEU A 1 74 ? -8.828 -0.874 17.514 1.00 90.75 74 LEU A CA 1
ATOM 634 C C . LEU A 1 74 ? -8.881 0.158 16.384 1.00 90.75 74 LEU A C 1
ATOM 636 O O . LEU A 1 74 ? -9.645 1.122 16.477 1.00 90.75 74 LEU A O 1
ATOM 640 N N . VAL A 1 75 ? -8.118 -0.070 15.310 1.00 89.38 75 VAL A N 1
ATOM 641 C CA . VAL A 1 75 ? -8.117 0.777 14.110 1.00 89.38 75 VAL A CA 1
ATOM 642 C C . VAL A 1 75 ? -9.504 0.790 13.459 1.00 89.38 75 VAL A C 1
ATOM 644 O O . VAL A 1 75 ? -10.045 1.861 13.193 1.00 89.38 75 VAL A O 1
ATOM 647 N N . ILE A 1 76 ? -10.136 -0.376 13.283 1.00 90.00 76 ILE A N 1
ATOM 648 C CA . ILE A 1 76 ? -11.487 -0.488 12.707 1.00 90.00 76 ILE A CA 1
ATOM 649 C C . ILE A 1 76 ? -12.515 0.279 13.546 1.00 90.00 76 ILE A C 1
ATOM 651 O O . ILE A 1 76 ? -13.342 1.010 12.995 1.00 90.00 76 ILE A O 1
ATOM 655 N N . LEU A 1 77 ? -12.492 0.122 14.872 1.00 90.69 77 LEU A N 1
ATOM 656 C CA . LEU A 1 77 ? -13.415 0.827 15.762 1.00 90.69 77 LEU A CA 1
ATOM 657 C C . LEU A 1 77 ? -13.179 2.340 15.711 1.00 90.69 77 LEU A C 1
ATOM 659 O O . LEU A 1 77 ? -14.142 3.105 15.650 1.00 90.69 77 LEU A O 1
ATOM 663 N N . PHE A 1 78 ? -11.918 2.771 15.686 1.00 89.88 78 PHE A N 1
ATOM 664 C CA . PHE A 1 78 ? -11.554 4.179 15.563 1.00 89.88 78 PHE A CA 1
ATOM 665 C C . PHE A 1 78 ? -12.096 4.786 14.262 1.00 89.88 78 PHE A C 1
ATOM 667 O O . PHE A 1 78 ? -12.766 5.824 14.293 1.00 89.88 78 PHE A O 1
ATOM 674 N N . ASP A 1 79 ? -11.885 4.105 13.136 1.00 88.56 79 ASP A N 1
ATOM 675 C CA . ASP A 1 79 ? -12.340 4.548 11.819 1.00 88.56 79 ASP A CA 1
ATOM 676 C C . ASP A 1 79 ? -13.868 4.633 11.750 1.00 88.56 79 ASP A C 1
ATOM 678 O O . ASP A 1 79 ? -14.412 5.610 11.233 1.00 88.56 79 ASP A O 1
ATOM 682 N N . ARG A 1 80 ? -14.589 3.672 12.345 1.00 88.56 80 ARG A N 1
ATOM 683 C CA . ARG A 1 80 ? -16.060 3.719 12.425 1.00 88.56 80 ARG A CA 1
ATOM 684 C C . ARG A 1 80 ? -16.555 4.963 13.157 1.00 88.56 80 ARG A C 1
ATOM 686 O O . ARG A 1 80 ? -17.455 5.637 12.658 1.00 88.56 80 ARG A O 1
ATOM 693 N N . VAL A 1 81 ? -15.978 5.293 14.314 1.00 89.06 81 VAL A N 1
ATOM 694 C CA . VAL A 1 81 ? -16.385 6.497 15.063 1.00 89.06 81 VAL A CA 1
ATOM 695 C C . VAL A 1 81 ? -16.047 7.760 14.281 1.00 89.06 81 VAL A C 1
ATOM 697 O O . VAL A 1 81 ? -16.834 8.707 14.273 1.00 89.06 81 VAL A O 1
ATOM 700 N N . TYR A 1 82 ? -14.911 7.768 13.583 1.00 86.69 82 TYR A N 1
ATOM 701 C CA . TYR A 1 82 ? -14.534 8.883 12.725 1.00 86.69 82 TYR A CA 1
ATOM 702 C C . TYR A 1 82 ? -15.565 9.106 11.608 1.00 86.69 82 TYR A C 1
ATOM 704 O O . TYR A 1 82 ? -16.026 10.231 11.414 1.00 86.69 82 TYR A O 1
ATOM 712 N N . LEU A 1 83 ? -15.997 8.040 10.929 1.00 85.19 83 LEU A N 1
ATOM 713 C CA . LEU A 1 83 ? -17.023 8.106 9.883 1.00 85.19 83 LEU A CA 1
ATOM 714 C C . LEU A 1 83 ? -18.388 8.540 10.423 1.00 85.19 83 LEU A C 1
ATOM 716 O O . LEU A 1 83 ? -19.050 9.375 9.812 1.00 85.19 83 LEU A O 1
ATOM 720 N N . ILE A 1 84 ? -18.787 8.029 11.589 1.00 86.75 84 ILE A N 1
ATOM 721 C CA . ILE A 1 84 ? -20.017 8.449 12.274 1.00 86.75 84 ILE A CA 1
ATOM 722 C C . ILE A 1 84 ? -19.981 9.950 12.575 1.00 86.75 84 ILE A C 1
ATOM 724 O O . ILE A 1 84 ? -20.967 10.649 12.347 1.00 86.75 84 ILE A O 1
ATOM 728 N N . LYS A 1 85 ? -18.840 10.464 13.046 1.00 85.50 85 LYS A N 1
ATOM 729 C CA . LYS A 1 85 ? -18.672 11.889 13.344 1.00 85.50 85 LYS A CA 1
ATOM 730 C C . LYS A 1 85 ? -18.824 12.769 12.099 1.00 85.50 85 LYS A C 1
ATOM 732 O O . LYS A 1 85 ? -19.345 13.873 12.217 1.00 85.50 85 LYS A O 1
ATOM 737 N N . MET A 1 86 ? -18.382 12.289 10.935 1.00 82.69 86 MET A N 1
ATOM 738 C CA . MET A 1 86 ? -18.492 12.992 9.648 1.00 82.69 86 MET A CA 1
ATOM 739 C C . MET A 1 86 ? -19.907 12.958 9.044 1.00 82.69 86 MET A C 1
ATOM 741 O O . MET A 1 86 ? -20.152 13.615 8.039 1.00 82.69 86 MET A O 1
ATOM 745 N N . HIS A 1 87 ? -20.837 12.192 9.618 1.00 84.56 87 HIS A N 1
ATOM 746 C CA . HIS A 1 87 ? -22.195 12.059 9.097 1.00 84.56 87 HIS A CA 1
ATOM 747 C C . HIS A 1 87 ? -23.047 13.312 9.372 1.00 84.56 87 HIS A C 1
ATOM 749 O O . HIS A 1 87 ? -23.068 13.813 10.494 1.00 84.56 87 HIS A O 1
ATOM 755 N N . ASP A 1 88 ? -23.854 13.753 8.402 1.00 81.50 88 ASP A N 1
ATOM 756 C CA . ASP A 1 88 ? -24.664 14.988 8.482 1.00 81.50 88 ASP A CA 1
ATOM 757 C C . ASP A 1 88 ? -25.609 15.054 9.699 1.00 81.50 88 ASP A C 1
ATOM 759 O O . ASP A 1 88 ? -25.910 16.122 10.233 1.00 81.50 88 ASP A O 1
ATOM 763 N N . LEU A 1 89 ? -26.108 13.900 10.154 1.00 84.50 89 LEU A N 1
ATOM 764 C CA . LEU A 1 89 ? -26.999 13.811 11.321 1.00 84.50 89 LEU A CA 1
ATOM 765 C C . LEU A 1 89 ? -26.267 13.888 12.669 1.00 84.50 89 LEU A C 1
ATOM 767 O O . LEU A 1 89 ? -26.924 14.006 13.702 1.00 84.50 89 LEU A O 1
ATOM 771 N N . SER A 1 90 ? -24.936 13.820 12.672 1.00 83.19 90 SER A N 1
ATOM 772 C CA . SER A 1 90 ? -24.112 13.754 13.881 1.00 83.19 90 SER A CA 1
ATOM 773 C C . SER A 1 90 ? -24.274 14.994 14.768 1.00 83.19 90 SER A C 1
ATOM 775 O O . SER A 1 90 ? -24.501 14.874 15.972 1.00 83.19 90 SER A O 1
ATOM 777 N N . GLU A 1 91 ? -24.273 16.191 14.171 1.00 79.75 91 GLU A N 1
ATOM 778 C CA . GLU A 1 91 ? -24.471 17.447 14.912 1.00 79.75 91 GLU A CA 1
ATOM 779 C C . GLU A 1 91 ? -25.853 17.520 15.575 1.00 79.75 91 GLU A C 1
ATOM 781 O O . GLU A 1 91 ? -25.997 18.030 16.684 1.00 79.75 91 GLU A O 1
ATOM 786 N N . ARG A 1 92 ? -26.878 16.968 14.917 1.00 82.12 92 ARG A N 1
ATOM 787 C CA . ARG A 1 92 ? -28.269 16.987 15.401 1.00 82.12 92 ARG A CA 1
ATOM 788 C C . ARG A 1 92 ? -28.556 15.919 16.450 1.00 82.12 92 ARG A C 1
ATOM 790 O O . ARG A 1 92 ? -29.547 16.029 17.162 1.00 82.12 92 ARG A O 1
ATOM 797 N N . ALA A 1 93 ? -27.712 14.898 16.537 1.00 82.75 93 ALA A N 1
ATOM 798 C CA . ALA A 1 93 ? -27.895 13.767 17.435 1.00 82.75 93 ALA A CA 1
ATOM 799 C C . ALA A 1 93 ? -27.515 14.065 18.895 1.00 82.75 93 ALA A C 1
ATOM 801 O O . ALA A 1 93 ? -27.813 13.252 19.765 1.00 82.75 93 ALA A O 1
ATOM 802 N N . GLY A 1 94 ? -26.861 15.198 19.182 1.00 82.56 94 GLY A N 1
ATOM 803 C CA . GLY A 1 94 ? -26.434 15.546 20.544 1.00 82.56 94 GLY A CA 1
ATOM 804 C C . GLY A 1 94 ? -25.286 14.681 21.085 1.00 82.56 94 GLY A C 1
ATOM 805 O O . GLY A 1 94 ? -25.004 14.706 22.274 1.00 82.56 94 GLY A O 1
ATOM 806 N N . VAL A 1 95 ? -24.598 13.922 20.225 1.00 86.88 95 VAL A N 1
ATOM 807 C CA . VAL A 1 95 ? -23.549 12.961 20.625 1.00 86.88 95 VAL A CA 1
ATOM 808 C C . VAL A 1 95 ? -22.121 13.470 20.438 1.00 86.88 95 VAL A C 1
ATOM 810 O O . VAL A 1 95 ? -21.177 12.714 20.642 1.00 86.88 95 VAL A O 1
ATOM 813 N N . SER A 1 96 ? -21.925 14.733 20.056 1.00 86.62 96 SER A N 1
ATOM 814 C CA . SER A 1 96 ? -20.601 15.275 19.705 1.00 86.62 96 SER A CA 1
ATOM 815 C C . SER A 1 96 ? -19.564 15.116 20.830 1.00 86.62 96 SER A C 1
ATOM 817 O O . SER A 1 96 ? -18.438 14.671 20.587 1.00 86.62 96 SER A O 1
ATOM 819 N N . GLU A 1 97 ? -19.945 15.397 22.081 1.00 87.56 97 GLU A N 1
ATOM 820 C CA . GLU A 1 97 ? -19.040 15.235 23.228 1.00 87.56 97 GLU A CA 1
ATOM 821 C C . GLU A 1 97 ? -18.686 13.769 23.498 1.00 87.56 97 GLU A C 1
ATOM 823 O O . GLU A 1 97 ? -17.522 13.453 23.768 1.00 87.56 97 GLU A O 1
ATOM 828 N N . LEU A 1 98 ? -19.667 12.868 23.379 1.00 89.12 98 LEU A N 1
ATOM 829 C CA . LEU A 1 98 ? -19.468 11.428 23.527 1.00 89.12 98 LEU A CA 1
ATOM 830 C C . LEU A 1 98 ? -18.574 10.882 22.402 1.00 89.12 98 LEU A C 1
ATOM 832 O O . LEU A 1 98 ? -17.618 10.160 22.676 1.00 89.12 98 LEU A O 1
ATOM 836 N N . GLN A 1 99 ? -18.813 11.284 21.151 1.00 89.56 99 GLN A N 1
ATOM 837 C CA . GLN A 1 99 ? -17.969 10.948 19.999 1.00 89.56 99 GLN A CA 1
ATOM 838 C C . GLN A 1 99 ? -16.526 11.397 20.212 1.00 89.56 99 GLN A C 1
ATOM 840 O O . GLN A 1 99 ? -15.595 10.637 19.948 1.00 89.56 99 GLN A O 1
ATOM 845 N N . HIS A 1 100 ? -16.324 12.620 20.707 1.00 89.88 100 HIS A N 1
ATOM 846 C CA . HIS A 1 100 ? -14.989 13.128 20.997 1.00 89.88 100 HIS A CA 1
ATOM 847 C C . HIS A 1 100 ? -14.290 12.303 22.086 1.00 89.88 100 HIS A C 1
ATOM 849 O O . HIS A 1 100 ? -13.127 11.932 21.916 1.00 89.88 100 HIS A O 1
ATOM 855 N N . HIS A 1 101 ? -14.996 11.957 23.165 1.00 90.50 101 HIS A N 1
ATOM 856 C CA . HIS A 1 101 ? -14.450 11.115 24.232 1.00 90.50 101 HIS A CA 1
ATOM 857 C C . HIS A 1 101 ? -14.088 9.711 23.747 1.00 90.50 101 HIS A C 1
ATOM 859 O O . HIS A 1 101 ? -13.008 9.218 24.073 1.00 90.50 101 HIS A O 1
ATOM 865 N N . VAL A 1 102 ? -14.940 9.080 22.939 1.00 92.12 102 VAL A N 1
ATOM 866 C CA . VAL A 1 102 ? -14.686 7.730 22.421 1.00 92.12 102 VAL A CA 1
ATOM 867 C C . VAL A 1 102 ? -13.548 7.727 21.402 1.00 92.12 102 VAL A C 1
ATOM 869 O O . VAL A 1 102 ? -12.682 6.856 21.477 1.00 92.12 102 VAL A O 1
ATOM 872 N N . LEU A 1 103 ? -13.460 8.732 20.521 1.00 91.00 103 LEU A N 1
ATOM 873 C CA . LEU A 1 103 ? -12.302 8.905 19.632 1.00 91.00 103 LEU A CA 1
ATOM 874 C C . LEU A 1 103 ? -11.003 9.087 20.415 1.00 91.00 103 LEU A C 1
ATOM 876 O O . LEU A 1 103 ? -9.993 8.474 20.076 1.00 91.00 103 LEU A O 1
ATOM 880 N N . ASN A 1 10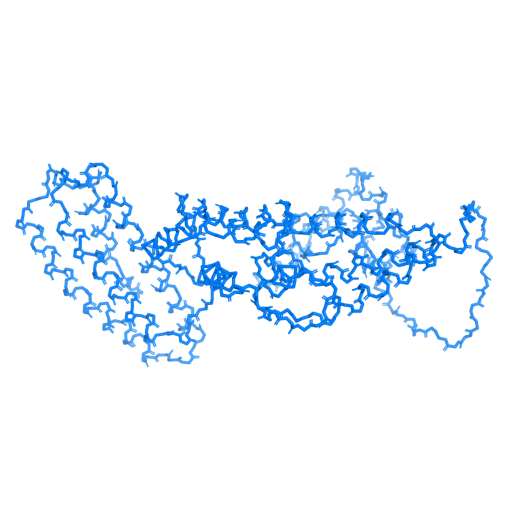4 ? -11.014 9.913 21.464 1.00 90.19 104 ASN A N 1
ATOM 881 C CA . ASN A 1 104 ? -9.835 10.122 22.300 1.00 90.19 104 ASN A CA 1
ATOM 882 C C . ASN A 1 104 ? -9.438 8.837 23.035 1.00 90.19 104 ASN A C 1
ATOM 884 O O . ASN A 1 104 ? -8.262 8.489 23.030 1.00 90.19 104 ASN A O 1
ATOM 888 N N . MET A 1 105 ? -10.401 8.095 23.591 1.00 92.88 105 MET A N 1
ATOM 889 C CA . MET A 1 105 ? -10.141 6.798 24.217 1.00 92.88 105 MET A CA 1
ATOM 890 C C . MET A 1 105 ? -9.489 5.824 23.230 1.00 92.88 105 MET A C 1
ATOM 892 O O . MET A 1 105 ? -8.472 5.219 23.560 1.00 92.88 105 MET A O 1
ATOM 896 N N . LEU A 1 106 ? -10.063 5.658 22.035 1.00 92.06 106 LEU A N 1
ATOM 897 C CA . LEU A 1 106 ? -9.548 4.734 21.024 1.00 92.06 106 LEU A CA 1
ATOM 898 C C . LEU A 1 106 ? -8.165 5.160 20.517 1.00 92.06 106 LEU A C 1
ATOM 900 O O . LEU A 1 106 ? -7.298 4.304 20.352 1.00 92.06 106 LEU A O 1
ATOM 904 N N . ARG A 1 107 ? -7.919 6.467 20.348 1.00 89.69 107 ARG A N 1
ATOM 905 C CA . ARG A 1 107 ? -6.585 6.999 20.027 1.00 89.69 107 ARG A CA 1
ATOM 906 C C . ARG A 1 107 ? -5.575 6.655 21.117 1.00 89.69 107 ARG A C 1
ATOM 908 O O . ARG A 1 107 ? -4.544 6.072 20.818 1.00 89.69 107 ARG A O 1
ATOM 915 N N . GLU A 1 108 ? -5.888 6.955 22.375 1.00 90.75 108 GLU A N 1
ATOM 916 C CA . GLU A 1 108 ? -5.001 6.681 23.511 1.00 90.75 108 GLU A CA 1
ATOM 917 C C . GLU A 1 108 ? -4.741 5.179 23.693 1.00 90.75 108 GLU A C 1
ATOM 919 O O . GLU A 1 108 ? -3.631 4.787 24.047 1.00 90.75 108 GLU A O 1
ATOM 924 N N . LEU A 1 109 ? -5.746 4.328 23.450 1.00 91.06 109 LEU A N 1
ATOM 925 C CA . LEU A 1 109 ? -5.576 2.874 23.445 1.00 91.06 109 LEU A CA 1
ATOM 926 C C . LEU A 1 109 ? -4.653 2.430 22.313 1.00 91.06 109 LEU A C 1
ATOM 928 O O . LEU A 1 109 ? -3.764 1.624 22.565 1.00 91.06 109 LEU A O 1
ATOM 932 N N . THR A 1 110 ? -4.831 2.972 21.108 1.00 88.94 110 THR A N 1
ATOM 933 C CA . THR A 1 110 ? -3.996 2.658 19.940 1.00 88.94 110 THR A CA 1
ATOM 934 C C . THR A 1 110 ? -2.549 3.093 20.171 1.00 88.94 110 THR A C 1
ATOM 936 O O . THR A 1 110 ? -1.651 2.268 20.058 1.00 88.94 110 THR A O 1
ATOM 939 N N . GLU A 1 111 ? -2.309 4.332 20.611 1.00 88.62 111 GLU A N 1
ATOM 940 C CA . GLU A 1 111 ? -0.969 4.853 20.928 1.00 88.62 111 GLU A CA 1
ATOM 941 C C . GLU A 1 111 ? -0.286 4.043 22.038 1.00 88.62 111 GLU A C 1
ATOM 943 O O . GLU A 1 111 ? 0.887 3.674 21.931 1.00 88.62 111 GLU A O 1
ATOM 948 N N . TRP A 1 112 ? -1.023 3.723 23.107 1.00 89.75 112 TRP A N 1
ATOM 949 C CA . TRP A 1 112 ? -0.523 2.872 24.184 1.00 89.75 112 TRP A CA 1
ATOM 950 C C . TRP A 1 112 ? -0.161 1.474 23.671 1.00 89.75 112 TRP A C 1
ATOM 952 O O . TRP A 1 112 ? 0.892 0.935 24.027 1.00 89.75 112 TRP A O 1
ATOM 962 N N . PHE A 1 113 ? -1.011 0.899 22.820 1.00 87.44 113 PHE A N 1
ATOM 963 C CA . PHE A 1 113 ? -0.815 -0.420 22.235 1.00 87.44 113 PHE A CA 1
ATOM 964 C C . PHE A 1 113 ? 0.409 -0.443 21.314 1.00 87.44 113 PHE A C 1
ATOM 966 O O . PHE A 1 113 ? 1.273 -1.309 21.454 1.00 87.44 113 PHE A O 1
ATOM 973 N N . GLU A 1 114 ? 0.535 0.541 20.426 1.00 86.50 114 GLU A N 1
ATOM 974 C CA . GLU A 1 114 ? 1.666 0.699 19.512 1.00 86.50 114 GLU A CA 1
ATOM 975 C C . GLU A 1 114 ? 2.980 0.907 20.260 1.00 86.50 114 GLU A C 1
ATOM 977 O O . GLU A 1 114 ? 3.980 0.264 19.939 1.00 86.50 114 GLU A O 1
ATOM 982 N N . PHE A 1 115 ? 2.982 1.735 21.307 1.00 86.81 115 PHE A N 1
ATOM 983 C CA . PHE A 1 115 ? 4.160 1.945 22.143 1.00 86.81 115 PHE A CA 1
ATOM 984 C C . PHE A 1 115 ? 4.597 0.654 22.851 1.00 86.81 115 PHE A C 1
ATOM 986 O O . PHE A 1 115 ? 5.778 0.302 22.854 1.00 86.81 115 PHE A O 1
ATOM 993 N N . ARG A 1 116 ? 3.644 -0.078 23.437 1.00 85.50 116 ARG A N 1
ATOM 994 C CA . ARG A 1 116 ? 3.901 -1.286 24.233 1.00 85.50 116 ARG A CA 1
ATOM 995 C C . ARG A 1 116 ? 4.305 -2.485 23.376 1.00 85.50 116 ARG A C 1
ATOM 997 O O . ARG A 1 116 ? 5.175 -3.257 23.780 1.00 85.50 116 ARG A O 1
ATOM 1004 N N . TYR A 1 117 ? 3.666 -2.655 22.222 1.00 84.88 117 TYR A N 1
ATOM 1005 C CA . TYR A 1 117 ? 3.770 -3.853 21.388 1.00 84.88 117 TYR A CA 1
ATOM 1006 C C . TYR A 1 117 ? 4.474 -3.607 20.051 1.00 84.88 117 TYR A C 1
ATOM 1008 O O . TYR A 1 117 ? 4.422 -4.470 19.176 1.00 84.88 117 TYR A O 1
ATOM 1016 N N . LYS A 1 118 ? 5.206 -2.493 19.910 1.00 84.31 118 LYS A N 1
ATOM 1017 C CA . LYS A 1 118 ? 5.959 -2.110 18.702 1.00 84.31 118 LYS A CA 1
ATOM 1018 C C . LYS A 1 118 ? 6.725 -3.260 18.043 1.00 84.31 118 LYS A C 1
ATOM 1020 O O . LYS A 1 118 ? 6.715 -3.392 16.828 1.00 84.31 118 LYS A O 1
ATOM 1025 N N . GLN A 1 119 ? 7.369 -4.113 18.840 1.00 83.94 119 GLN A N 1
ATOM 1026 C CA . GLN A 1 119 ? 8.164 -5.252 18.357 1.00 83.94 119 GLN A CA 1
ATOM 1027 C C . GLN A 1 119 ? 7.347 -6.381 17.695 1.00 83.94 119 GLN A C 1
ATOM 1029 O O . GLN A 1 119 ? 7.917 -7.270 17.066 1.00 83.94 119 GLN A O 1
ATOM 1034 N N . TYR A 1 120 ? 6.025 -6.388 17.873 1.00 83.00 120 TYR A N 1
ATOM 1035 C CA . TYR A 1 120 ? 5.112 -7.402 17.339 1.00 83.00 120 TYR A CA 1
ATOM 1036 C C . TYR A 1 120 ? 4.294 -6.907 16.141 1.00 83.00 120 TYR A C 1
ATOM 1038 O O . TYR A 1 120 ? 3.783 -7.733 15.370 1.00 83.00 120 TYR A O 1
ATOM 1046 N N . LEU A 1 121 ? 4.196 -5.585 15.985 1.00 83.12 121 LEU A N 1
ATOM 1047 C CA . LEU A 1 121 ? 3.577 -4.941 14.836 1.00 83.12 121 LEU A CA 1
ATOM 1048 C C . LEU A 1 121 ? 4.469 -5.102 13.604 1.00 83.12 121 LEU A C 1
ATOM 1050 O O . LEU A 1 121 ? 5.698 -5.090 13.689 1.00 83.12 121 LEU A O 1
ATOM 1054 N N . THR A 1 122 ? 3.834 -5.302 12.457 1.00 84.06 122 THR A N 1
ATOM 1055 C CA . THR A 1 122 ? 4.503 -5.441 11.160 1.00 84.06 122 THR A CA 1
ATOM 1056 C C . THR A 1 122 ? 4.175 -4.260 10.257 1.00 84.06 122 THR A C 1
ATOM 1058 O O . THR A 1 122 ? 3.148 -3.617 10.459 1.00 84.06 122 THR A O 1
ATOM 1061 N N . PRO A 1 123 ? 4.986 -4.006 9.217 1.00 81.12 123 PRO A N 1
ATOM 1062 C CA . PRO A 1 123 ? 4.684 -2.973 8.226 1.00 81.12 123 PRO A CA 1
ATOM 1063 C C . PRO A 1 123 ? 3.319 -3.160 7.531 1.00 81.12 123 PRO A C 1
ATOM 1065 O O . PRO A 1 123 ? 2.728 -2.194 7.068 1.00 81.12 123 PRO A O 1
ATOM 1068 N N . ASP A 1 124 ? 2.771 -4.379 7.517 1.00 83.94 124 ASP A N 1
ATOM 1069 C CA . ASP A 1 124 ? 1.451 -4.687 6.940 1.00 83.94 124 ASP A CA 1
ATOM 1070 C C . ASP A 1 124 ? 0.251 -4.293 7.823 1.00 83.94 124 ASP A C 1
ATOM 1072 O O . ASP A 1 124 ? -0.894 -4.554 7.457 1.00 83.94 124 ASP A O 1
ATOM 1076 N N . GLN A 1 125 ? 0.480 -3.731 9.012 1.00 86.44 125 GLN A N 1
ATOM 1077 C CA . GLN A 1 125 ? -0.602 -3.311 9.909 1.00 86.44 125 GLN A CA 1
ATOM 1078 C C . GLN A 1 125 ? -1.311 -2.067 9.380 1.00 86.44 125 GLN A C 1
ATOM 1080 O O . GLN A 1 125 ? -0.693 -1.224 8.730 1.00 86.44 125 GLN A O 1
ATOM 1085 N N . ARG A 1 126 ? -2.615 -1.966 9.646 1.00 89.81 126 ARG A N 1
ATOM 1086 C CA . ARG A 1 126 ? -3.454 -0.869 9.151 1.00 89.81 126 ARG A CA 1
ATOM 1087 C C . ARG A 1 126 ? -3.158 0.426 9.897 1.00 89.81 126 ARG A C 1
ATOM 1089 O O . ARG A 1 126 ? -2.883 0.409 11.093 1.00 89.81 126 ARG A O 1
ATOM 1096 N N . VAL A 1 127 ? -3.254 1.552 9.199 1.00 88.12 127 VAL A N 1
ATOM 1097 C CA . VAL A 1 127 ? -3.096 2.883 9.801 1.00 88.12 127 VAL A CA 1
ATOM 1098 C C . VAL A 1 127 ? -4.476 3.500 10.054 1.00 88.12 127 VAL A C 1
ATOM 1100 O O . VAL A 1 127 ? -5.302 3.481 9.141 1.00 88.12 127 VAL A O 1
ATOM 1103 N N . PRO A 1 128 ? -4.732 4.090 11.238 1.00 87.81 128 PRO A N 1
ATOM 1104 C CA . PRO A 1 128 ? -5.967 4.826 11.505 1.00 87.81 128 PRO A CA 1
ATOM 1105 C C . PRO A 1 128 ? -6.244 5.945 10.496 1.00 87.81 128 PRO A C 1
ATOM 1107 O O . PRO A 1 128 ? -5.354 6.734 10.157 1.00 87.81 128 PRO A O 1
ATOM 1110 N N . MET A 1 129 ? -7.512 6.096 10.109 1.00 85.38 129 MET A N 1
ATOM 1111 C CA . MET A 1 129 ? -7.969 7.068 9.114 1.00 85.38 129 MET A CA 1
ATOM 1112 C C . MET A 1 129 ? -7.604 8.509 9.477 1.00 85.38 129 MET A C 1
ATOM 1114 O O . MET A 1 129 ? -7.217 9.289 8.611 1.00 85.38 129 MET A O 1
ATOM 1118 N N . ALA A 1 130 ? -7.655 8.879 10.761 1.00 80.94 130 ALA A N 1
ATOM 1119 C CA . ALA A 1 130 ? -7.257 10.225 11.185 1.00 80.94 130 ALA A CA 1
ATOM 1120 C C . ALA A 1 130 ? -5.784 10.527 10.859 1.00 80.94 130 ALA A C 1
ATOM 1122 O O . ALA A 1 130 ? -5.474 11.630 10.412 1.00 80.94 130 ALA A O 1
ATOM 1123 N N . GLY A 1 131 ? -4.890 9.548 11.035 1.00 84.00 131 GLY A N 1
ATOM 1124 C CA . GLY A 1 131 ? -3.481 9.682 10.665 1.00 84.00 131 GLY A CA 1
ATOM 1125 C C . GLY A 1 131 ? -3.297 9.750 9.150 1.00 84.00 131 GLY A C 1
ATOM 1126 O O . GLY A 1 131 ? -2.556 10.598 8.656 1.00 84.00 131 GLY A O 1
ATOM 1127 N N . LEU A 1 132 ? -4.031 8.919 8.403 1.00 89.50 132 LEU A N 1
ATOM 1128 C CA . LEU A 1 132 ? -4.020 8.934 6.938 1.00 89.50 132 LEU A CA 1
ATOM 1129 C C . LEU A 1 132 ? -4.479 10.280 6.369 1.00 89.50 132 LEU A C 1
ATOM 1131 O O . LEU A 1 132 ? -3.853 10.800 5.451 1.00 89.50 132 LEU A O 1
ATOM 1135 N N . LEU A 1 133 ? -5.519 10.893 6.936 1.00 87.38 133 LEU A N 1
ATOM 1136 C CA . LEU A 1 133 ? -6.008 12.198 6.489 1.00 87.38 133 LEU A CA 1
ATOM 1137 C C . LEU A 1 133 ? -5.000 13.326 6.731 1.00 87.38 133 LEU A C 1
ATOM 1139 O O . LEU A 1 133 ? -4.889 14.217 5.889 1.00 87.38 133 LEU A O 1
ATOM 1143 N N . MET A 1 134 ? -4.228 13.270 7.820 1.00 88.00 134 MET A N 1
ATOM 1144 C CA . MET A 1 134 ? -3.120 14.209 8.034 1.00 88.00 134 MET A CA 1
ATOM 1145 C C . MET A 1 134 ? -2.040 14.044 6.962 1.00 88.00 134 MET A C 1
ATOM 1147 O O . MET A 1 134 ? -1.614 15.030 6.369 1.00 88.00 134 MET A O 1
ATOM 1151 N N . ILE A 1 135 ? -1.646 12.803 6.661 1.00 91.56 135 ILE A N 1
ATOM 1152 C CA . ILE A 1 135 ? -0.658 12.511 5.610 1.00 91.56 135 ILE A CA 1
ATOM 1153 C C . ILE A 1 135 ? -1.172 12.976 4.244 1.00 91.56 135 ILE A C 1
ATOM 1155 O O . ILE A 1 135 ? -0.428 13.571 3.470 1.00 91.56 135 ILE A O 1
ATOM 1159 N N . ARG A 1 136 ? -2.450 12.730 3.946 1.00 93.75 136 ARG A N 1
ATOM 1160 C CA . ARG A 1 136 ? -3.099 13.182 2.713 1.00 93.75 136 ARG A CA 1
ATOM 1161 C C . ARG A 1 136 ? -2.984 14.693 2.557 1.00 93.75 136 ARG A C 1
ATOM 1163 O O . ARG A 1 136 ? -2.602 15.159 1.489 1.00 93.75 136 ARG A O 1
ATOM 1170 N N . GLU A 1 137 ? -3.314 15.438 3.606 1.00 91.56 137 GLU A N 1
ATOM 1171 C CA . GLU A 1 137 ? -3.250 16.897 3.596 1.00 91.56 137 GLU A CA 1
ATOM 1172 C C . GLU A 1 137 ? -1.807 17.393 3.420 1.00 91.56 137 GLU A C 1
ATOM 1174 O O . GLU A 1 137 ? -1.553 18.250 2.575 1.00 91.56 137 GLU A O 1
ATOM 1179 N N . GLU A 1 138 ? -0.845 16.789 4.128 1.00 92.56 138 GLU A N 1
ATOM 1180 C CA . GLU A 1 138 ? 0.584 17.072 3.950 1.00 92.56 138 GLU A CA 1
ATOM 1181 C C . GLU A 1 138 ? 1.022 16.863 2.490 1.00 92.56 138 GLU A C 1
ATOM 1183 O O . GLU A 1 138 ? 1.628 17.751 1.890 1.00 92.56 138 GLU A O 1
ATOM 1188 N N . ILE A 1 139 ? 0.679 15.725 1.879 1.00 93.00 139 ILE A N 1
ATOM 1189 C CA . ILE A 1 139 ? 1.039 15.417 0.486 1.00 93.00 139 ILE A CA 1
ATOM 1190 C C . ILE A 1 139 ? 0.367 16.392 -0.486 1.00 93.00 139 ILE A C 1
ATOM 1192 O O . ILE A 1 139 ? 1.023 16.888 -1.403 1.00 93.00 139 ILE A O 1
ATOM 1196 N N . MET A 1 140 ? -0.915 16.712 -0.286 1.00 93.88 140 MET A N 1
ATOM 1197 C CA . MET A 1 140 ? -1.637 17.667 -1.132 1.00 93.88 140 MET A CA 1
ATOM 1198 C C . MET A 1 140 ? -1.005 19.063 -1.092 1.00 93.88 140 MET A C 1
ATOM 1200 O O . MET A 1 140 ? -0.872 19.699 -2.139 1.00 93.88 140 MET A O 1
ATOM 1204 N N . GLN A 1 141 ? -0.559 19.518 0.082 1.00 93.38 141 GLN A N 1
ATOM 1205 C CA . GLN A 1 141 ? 0.132 20.800 0.242 1.00 93.38 141 GLN A CA 1
ATOM 1206 C C . GLN A 1 141 ? 1.521 20.804 -0.410 1.00 93.38 141 GLN A C 1
ATOM 1208 O O . GLN A 1 141 ? 1.926 21.813 -0.986 1.00 93.38 141 GLN A O 1
ATOM 1213 N N . GLN A 1 142 ? 2.242 19.680 -0.365 1.00 90.81 142 GLN A N 1
ATOM 1214 C CA . GLN A 1 142 ? 3.571 19.552 -0.975 1.00 90.81 142 GLN A CA 1
ATOM 1215 C C . GLN A 1 142 ? 3.536 19.271 -2.483 1.00 90.81 142 GLN A C 1
ATOM 1217 O O . GLN A 1 142 ? 4.553 19.423 -3.158 1.00 90.81 142 GLN A O 1
ATOM 1222 N N . ARG A 1 143 ? 2.377 18.911 -3.045 1.00 90.88 143 ARG A N 1
ATOM 1223 C CA . ARG A 1 143 ? 2.240 18.512 -4.453 1.00 90.88 143 ARG A CA 1
ATOM 1224 C C . ARG A 1 143 ? 2.730 19.581 -5.431 1.00 90.88 143 ARG A C 1
ATOM 1226 O O . ARG A 1 143 ? 3.530 19.276 -6.311 1.00 90.88 143 ARG A O 1
ATOM 1233 N N . LEU A 1 144 ? 2.258 20.823 -5.296 1.00 90.44 144 LEU A N 1
ATOM 1234 C CA . LEU A 1 144 ? 2.660 21.916 -6.190 1.00 90.44 144 LEU A CA 1
ATOM 1235 C C . LEU A 1 144 ? 4.153 22.280 -6.027 1.00 90.44 144 LEU A C 1
ATOM 1237 O O . LEU A 1 144 ? 4.846 22.290 -7.046 1.00 90.44 144 LEU A O 1
ATOM 1241 N N . PRO A 1 145 ? 4.685 22.464 -4.799 1.00 90.94 145 PRO A N 1
ATOM 1242 C CA . PRO A 1 145 ? 6.122 22.643 -4.579 1.00 90.94 145 PRO A CA 1
ATOM 1243 C C . PRO A 1 145 ? 6.993 21.556 -5.221 1.00 90.94 145 PRO A C 1
ATOM 1245 O O . PRO A 1 145 ? 8.015 21.868 -5.832 1.00 90.94 145 PRO A O 1
ATOM 1248 N N . ILE A 1 146 ? 6.584 20.283 -5.130 1.00 89.25 146 ILE A N 1
ATOM 1249 C CA . ILE A 1 146 ? 7.308 19.165 -5.750 1.00 89.25 146 ILE A CA 1
ATOM 1250 C C . ILE A 1 146 ? 7.349 19.327 -7.271 1.00 89.25 146 ILE A C 1
ATOM 1252 O O . ILE A 1 146 ? 8.419 19.225 -7.864 1.00 89.25 146 ILE A O 1
ATOM 1256 N N . VAL A 1 147 ? 6.212 19.610 -7.910 1.00 89.94 147 VAL A N 1
ATOM 1257 C CA . VAL A 1 147 ? 6.139 19.775 -9.372 1.00 89.94 147 VAL A CA 1
ATOM 1258 C C . VAL A 1 147 ? 7.013 20.931 -9.848 1.00 89.94 147 VAL A C 1
ATOM 1260 O O . VAL A 1 147 ? 7.776 20.773 -10.801 1.00 89.94 147 VAL A O 1
ATOM 1263 N N . GLU A 1 148 ? 6.929 22.082 -9.182 1.00 88.62 148 GLU A N 1
ATOM 1264 C CA . GLU A 1 148 ? 7.722 23.264 -9.528 1.00 88.62 148 GLU A CA 1
ATOM 1265 C C . GLU A 1 148 ? 9.223 22.996 -9.379 1.00 88.62 148 GLU A C 1
ATOM 1267 O O . GLU A 1 148 ? 10.005 23.324 -10.273 1.00 88.62 148 GLU A O 1
ATOM 1272 N N . MET A 1 149 ? 9.624 22.323 -8.300 1.00 85.88 149 MET A N 1
ATOM 1273 C CA . MET A 1 149 ? 11.012 21.935 -8.053 1.00 85.88 149 MET A CA 1
ATOM 1274 C C . MET A 1 149 ? 11.530 20.923 -9.087 1.00 85.88 149 MET A C 1
ATOM 1276 O O . MET A 1 149 ? 12.629 21.090 -9.625 1.00 85.88 149 MET A O 1
ATOM 1280 N N . LEU A 1 150 ? 10.760 19.875 -9.393 1.00 85.75 150 LEU A N 1
ATOM 1281 C CA . LEU A 1 150 ? 11.161 18.868 -10.380 1.00 85.75 150 LEU A CA 1
ATOM 1282 C C . LEU A 1 150 ? 11.270 19.473 -11.787 1.00 85.75 150 LEU A C 1
ATOM 1284 O O . LEU A 1 150 ? 12.173 19.118 -12.546 1.00 85.75 150 LEU A O 1
ATOM 1288 N N . ARG A 1 151 ? 10.403 20.436 -12.116 1.00 87.12 151 ARG A N 1
ATOM 1289 C CA . ARG A 1 151 ? 10.474 21.194 -13.369 1.00 87.12 151 ARG A CA 1
ATOM 1290 C C . ARG A 1 151 ? 11.690 22.123 -13.409 1.00 87.12 151 ARG A C 1
ATOM 1292 O O . ARG A 1 151 ? 12.380 22.170 -14.423 1.00 87.12 151 ARG A O 1
ATOM 1299 N N . ALA A 1 152 ? 11.986 22.824 -12.314 1.00 84.25 152 ALA A N 1
ATOM 1300 C CA . ALA A 1 152 ? 13.145 23.716 -12.212 1.00 84.25 152 ALA A CA 1
ATOM 1301 C C . ALA A 1 152 ? 14.487 22.972 -12.336 1.00 84.25 152 ALA A C 1
ATOM 1303 O O . ALA A 1 152 ? 15.464 23.534 -12.819 1.00 84.25 152 ALA A O 1
ATOM 1304 N N . THR A 1 153 ? 14.522 21.697 -11.945 1.00 79.31 153 THR A N 1
ATOM 1305 C CA . THR A 1 153 ? 15.693 20.812 -12.073 1.00 79.31 153 THR A CA 1
ATOM 1306 C C . THR A 1 153 ? 15.826 20.161 -13.457 1.00 79.31 153 THR A C 1
ATOM 1308 O O . THR A 1 153 ? 16.741 19.372 -13.674 1.00 79.31 153 THR A O 1
ATOM 1311 N N . GLY A 1 154 ? 14.955 20.506 -14.415 1.00 79.75 154 GLY A N 1
ATOM 1312 C CA . GLY A 1 154 ? 15.058 20.065 -15.810 1.00 79.75 154 GLY A CA 1
ATOM 1313 C C . GLY A 1 154 ? 14.535 18.653 -16.081 1.00 79.75 154 GLY A C 1
ATOM 1314 O O . GLY A 1 154 ? 14.848 18.082 -17.125 1.00 79.75 154 GLY A O 1
ATOM 1315 N N . ASN A 1 155 ? 13.743 18.074 -15.171 1.00 82.88 155 ASN A N 1
ATOM 1316 C CA . ASN A 1 155 ? 13.122 16.771 -15.408 1.00 82.88 155 ASN A CA 1
ATOM 1317 C C . ASN A 1 155 ? 12.047 16.862 -16.499 1.00 82.88 155 ASN A C 1
ATOM 1319 O O . ASN A 1 155 ? 11.345 17.867 -16.623 1.00 82.88 155 ASN A O 1
ATOM 1323 N N . SER A 1 156 ? 11.900 15.787 -17.278 1.00 84.75 156 SER A N 1
ATOM 1324 C CA . SER A 1 156 ? 10.848 15.697 -18.292 1.00 84.75 156 SER A CA 1
ATOM 1325 C C . SER A 1 156 ? 9.459 15.667 -17.648 1.00 84.75 156 SER A C 1
ATOM 1327 O O . SER A 1 156 ? 9.292 15.117 -16.557 1.00 84.75 156 SER A O 1
ATOM 1329 N N . ASP A 1 157 ? 8.445 16.188 -18.346 1.00 86.94 157 ASP A N 1
ATOM 1330 C CA . ASP A 1 157 ? 7.057 16.136 -17.864 1.00 86.94 157 ASP A CA 1
ATOM 1331 C C . ASP A 1 157 ? 6.621 14.692 -17.568 1.00 86.94 157 ASP A C 1
ATOM 1333 O O . ASP A 1 157 ? 5.990 14.436 -16.553 1.00 86.94 157 ASP A O 1
ATOM 1337 N N . MET A 1 158 ? 7.067 13.719 -18.371 1.00 86.00 158 MET A N 1
ATOM 133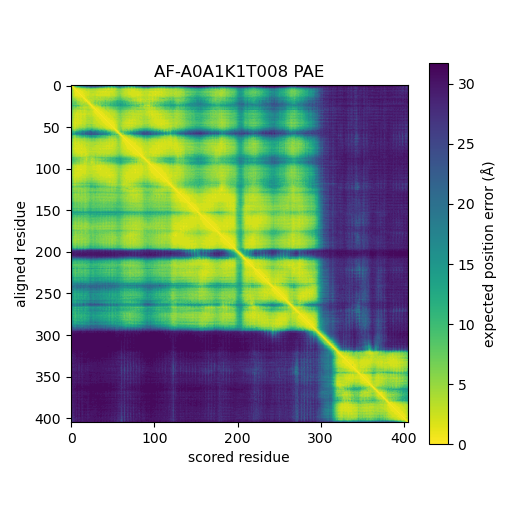8 C CA . MET A 1 158 ? 6.735 12.306 -18.160 1.00 86.00 158 MET A CA 1
ATOM 1339 C C . MET A 1 158 ? 7.342 11.737 -16.863 1.00 86.00 158 MET A C 1
ATOM 1341 O O . MET A 1 158 ? 6.724 10.887 -16.226 1.00 86.00 158 MET A O 1
ATOM 1345 N N . ALA A 1 159 ? 8.521 12.209 -16.442 1.00 86.25 159 ALA A N 1
ATOM 1346 C CA . ALA A 1 159 ? 9.118 11.826 -15.159 1.00 86.25 159 ALA A CA 1
ATOM 1347 C C . ALA A 1 159 ? 8.370 12.456 -13.973 1.00 86.25 159 ALA A C 1
ATOM 1349 O O . ALA A 1 159 ? 8.173 11.813 -12.942 1.00 86.25 159 ALA A O 1
ATOM 1350 N N . ILE A 1 160 ? 7.933 13.708 -14.134 1.00 89.44 160 ILE A N 1
ATOM 1351 C CA . ILE A 1 160 ? 7.127 14.420 -13.136 1.00 89.44 160 ILE A CA 1
ATOM 1352 C C . ILE A 1 160 ? 5.755 13.749 -12.989 1.00 89.44 160 ILE A C 1
ATOM 1354 O O . ILE A 1 160 ? 5.281 13.550 -11.868 1.00 89.44 160 ILE A O 1
ATOM 1358 N N . ASP A 1 161 ? 5.151 13.333 -14.101 1.00 91.00 161 ASP A N 1
ATOM 1359 C CA . ASP A 1 161 ? 3.886 12.600 -14.131 1.00 91.00 161 ASP A CA 1
ATOM 1360 C C . ASP A 1 161 ? 3.992 11.288 -13.344 1.00 91.00 161 ASP A C 1
ATOM 1362 O O . ASP A 1 161 ? 3.148 11.017 -12.500 1.00 91.00 161 ASP A O 1
ATOM 1366 N N . VAL A 1 162 ? 5.072 10.511 -13.510 1.00 91.00 162 VAL A N 1
ATOM 1367 C CA . VAL A 1 162 ? 5.279 9.255 -12.757 1.00 91.00 162 VAL A CA 1
ATOM 1368 C C . VAL A 1 162 ? 5.204 9.464 -11.241 1.00 91.00 162 VAL A C 1
ATOM 1370 O O . VAL A 1 162 ? 4.573 8.667 -10.542 1.00 91.00 162 VAL A O 1
ATOM 1373 N N . VAL A 1 163 ? 5.842 10.520 -10.732 1.00 91.38 163 VAL A N 1
ATOM 1374 C CA . VAL A 1 163 ? 5.840 10.845 -9.298 1.00 91.38 163 VAL A CA 1
ATOM 1375 C C . VAL A 1 163 ? 4.470 11.353 -8.866 1.00 91.38 163 VAL A C 1
ATOM 1377 O O . VAL A 1 163 ? 3.902 10.854 -7.897 1.00 91.38 163 VAL A O 1
ATOM 1380 N N . THR A 1 164 ? 3.927 12.339 -9.579 1.00 92.31 164 THR A N 1
ATOM 1381 C CA . THR A 1 164 ? 2.648 12.964 -9.214 1.00 92.31 164 THR A CA 1
ATOM 1382 C C . THR A 1 164 ? 1.490 11.981 -9.278 1.00 92.31 164 THR A C 1
ATOM 1384 O O . THR A 1 164 ? 0.674 11.968 -8.367 1.00 92.31 164 THR A O 1
ATOM 1387 N N . ASP A 1 165 ? 1.470 11.083 -10.260 1.00 92.81 165 ASP A N 1
ATOM 1388 C CA . ASP A 1 165 ? 0.486 10.011 -10.365 1.00 92.81 165 ASP A CA 1
ATOM 1389 C C . ASP A 1 165 ? 0.534 9.050 -9.173 1.00 92.81 165 ASP A C 1
ATOM 1391 O O . ASP A 1 165 ? -0.512 8.603 -8.703 1.00 92.81 165 ASP A O 1
ATOM 1395 N N . ALA A 1 166 ? 1.730 8.712 -8.678 1.00 91.81 166 ALA A N 1
ATOM 1396 C CA . ALA A 1 166 ? 1.872 7.853 -7.505 1.00 91.81 166 ALA A CA 1
ATOM 1397 C C . ALA A 1 166 ? 1.322 8.540 -6.243 1.00 91.81 166 ALA A C 1
ATOM 1399 O O 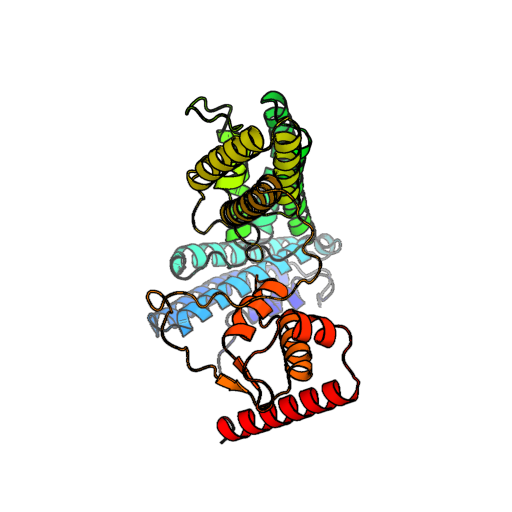. ALA A 1 166 ? 0.584 7.918 -5.477 1.00 91.81 166 ALA A O 1
ATOM 1400 N N . LEU A 1 167 ? 1.622 9.832 -6.068 1.00 93.56 167 LEU A N 1
ATOM 1401 C CA . LEU A 1 167 ? 1.095 10.642 -4.966 1.00 93.56 167 LEU A CA 1
ATOM 1402 C C . LEU A 1 167 ? -0.428 10.814 -5.065 1.00 93.56 167 LEU A C 1
ATOM 1404 O O . LEU A 1 167 ? -1.134 10.635 -4.074 1.00 93.56 167 LEU A O 1
ATOM 1408 N N . ASP A 1 168 ? -0.942 11.110 -6.258 1.00 93.50 168 ASP A N 1
ATOM 1409 C CA . ASP A 1 168 ? -2.369 11.316 -6.510 1.00 93.50 168 ASP A CA 1
ATOM 1410 C C . ASP A 1 168 ? -3.161 10.022 -6.305 1.00 93.50 168 ASP A C 1
ATOM 1412 O O . ASP A 1 168 ? -4.230 10.044 -5.695 1.00 93.50 168 ASP A O 1
ATOM 1416 N N . ALA A 1 169 ? -2.624 8.878 -6.741 1.00 92.88 169 ALA A N 1
ATOM 1417 C CA . ALA A 1 169 ? -3.228 7.574 -6.489 1.00 92.88 169 ALA A CA 1
ATOM 1418 C C . ALA A 1 169 ? -3.340 7.285 -4.985 1.00 92.88 169 ALA A C 1
ATOM 1420 O O . ALA A 1 169 ? -4.382 6.819 -4.528 1.00 92.88 169 ALA A O 1
ATOM 1421 N N . PHE A 1 170 ? -2.306 7.599 -4.205 1.00 93.88 170 PHE A N 1
ATOM 1422 C CA . PHE A 1 170 ? -2.327 7.422 -2.754 1.00 93.88 170 PHE A CA 1
ATOM 1423 C C . PHE A 1 170 ? -3.320 8.362 -2.058 1.00 93.88 170 PHE A C 1
ATOM 1425 O O . PHE A 1 170 ? -4.134 7.920 -1.247 1.00 93.88 170 PHE A O 1
ATOM 1432 N N . VAL A 1 171 ? -3.335 9.644 -2.434 1.00 94.31 171 VAL A N 1
ATOM 1433 C CA . VAL A 1 171 ? -4.322 10.629 -1.953 1.00 94.31 171 VAL A CA 1
ATOM 1434 C C . VAL A 1 171 ? -5.752 10.184 -2.275 1.00 94.31 171 VAL A C 1
ATOM 1436 O O . VAL A 1 171 ? -6.651 10.338 -1.442 1.00 94.31 171 VAL A O 1
ATOM 1439 N N . TYR A 1 172 ? -5.965 9.614 -3.462 1.00 93.38 172 TYR A N 1
ATOM 1440 C CA . TYR A 1 172 ? -7.257 9.094 -3.898 1.00 93.38 172 TYR A CA 1
ATOM 1441 C C . TYR A 1 172 ? -7.698 7.873 -3.080 1.00 93.38 172 TYR A C 1
ATOM 1443 O O . TYR A 1 172 ? -8.837 7.844 -2.618 1.00 93.38 172 TYR A O 1
ATOM 1451 N N . LYS A 1 173 ? -6.796 6.917 -2.811 1.00 92.25 173 LYS A N 1
ATOM 1452 C CA . LYS A 1 173 ? -7.076 5.765 -1.932 1.00 92.25 173 LYS A CA 1
ATOM 1453 C C . LYS A 1 173 ? -7.532 6.197 -0.539 1.00 92.25 173 LYS A C 1
ATOM 1455 O O . LYS A 1 173 ? -8.532 5.685 -0.040 1.00 92.25 173 LYS A O 1
ATOM 1460 N N . ILE A 1 174 ? -6.841 7.172 0.063 1.00 90.62 174 ILE A N 1
ATOM 1461 C CA . ILE A 1 174 ? -7.231 7.726 1.370 1.00 90.62 174 ILE A CA 1
ATOM 1462 C C . ILE A 1 174 ? -8.625 8.357 1.282 1.00 90.62 174 ILE A C 1
ATOM 1464 O O . ILE A 1 174 ? -9.468 8.121 2.143 1.00 90.62 174 ILE A O 1
ATOM 1468 N N . GLY A 1 175 ? -8.892 9.132 0.224 1.00 86.19 175 GLY A N 1
ATOM 1469 C CA . GLY A 1 175 ? -10.201 9.751 -0.002 1.00 86.19 175 GLY A CA 1
ATOM 1470 C C . GLY A 1 175 ? -11.346 8.743 -0.158 1.00 86.19 175 GLY A C 1
ATOM 1471 O O . GLY A 1 175 ? -12.464 9.023 0.266 1.00 86.19 175 GLY A O 1
ATOM 1472 N N . ASN A 1 176 ? -11.060 7.563 -0.710 1.00 86.94 176 ASN A N 1
ATOM 1473 C CA . ASN A 1 176 ? -12.010 6.458 -0.856 1.00 86.94 176 ASN A CA 1
ATOM 1474 C C . ASN A 1 176 ? -12.135 5.569 0.387 1.00 86.94 176 ASN A C 1
ATOM 1476 O O . ASN A 1 176 ? -12.874 4.584 0.347 1.00 86.94 176 ASN A O 1
ATOM 1480 N N . LEU A 1 177 ? -11.437 5.898 1.478 1.00 83.75 177 LEU A N 1
ATOM 1481 C CA . LEU A 1 177 ? -11.421 5.110 2.711 1.00 83.75 177 LEU A CA 1
ATOM 1482 C C . LEU A 1 177 ? -10.890 3.681 2.496 1.00 83.75 177 LEU A C 1
ATOM 1484 O O . LEU A 1 177 ? -11.322 2.736 3.160 1.00 83.75 177 LEU A O 1
ATOM 1488 N N . GLU A 1 178 ? -9.967 3.508 1.549 1.00 87.50 178 GLU A N 1
ATOM 1489 C CA . GLU A 1 178 ? -9.304 2.225 1.335 1.00 87.50 178 GLU A CA 1
ATOM 1490 C C . GLU A 1 178 ? -8.357 1.899 2.498 1.00 87.50 178 GLU A C 1
ATOM 1492 O O . GLU A 1 178 ? -7.786 2.781 3.141 1.00 87.50 178 GLU A O 1
ATOM 1497 N N . VAL A 1 179 ? -8.175 0.603 2.764 1.00 87.00 179 VAL A N 1
ATOM 1498 C CA . VAL A 1 179 ? -7.254 0.138 3.805 1.00 87.00 179 VAL A CA 1
ATOM 1499 C C . VAL A 1 179 ? -5.820 0.393 3.357 1.00 87.00 179 VAL A C 1
ATOM 1501 O O . VAL A 1 179 ? -5.384 -0.149 2.342 1.00 87.00 179 VAL A O 1
ATOM 1504 N N . ILE A 1 180 ? -5.084 1.170 4.149 1.00 90.00 180 ILE A N 1
ATOM 1505 C CA . ILE A 1 180 ? -3.678 1.499 3.906 1.00 90.00 180 ILE A CA 1
ATOM 1506 C C . ILE A 1 180 ? -2.832 0.949 5.048 1.00 90.00 180 ILE A C 1
ATOM 1508 O O . ILE A 1 180 ? -3.176 1.085 6.227 1.00 90.00 180 ILE A O 1
ATOM 1512 N N . THR A 1 181 ? -1.727 0.304 4.683 1.00 90.31 181 THR A N 1
ATOM 1513 C CA . THR A 1 181 ? -0.777 -0.265 5.638 1.00 90.31 181 THR A CA 1
ATOM 1514 C C . THR A 1 181 ? 0.258 0.765 6.076 1.00 90.31 181 THR A C 1
ATOM 1516 O O . THR A 1 181 ? 0.493 1.765 5.395 1.00 90.31 181 THR A O 1
ATOM 1519 N N . LEU A 1 182 ? 0.915 0.505 7.207 1.00 87.31 182 LEU A N 1
ATOM 1520 C CA . LEU A 1 182 ? 2.010 1.330 7.710 1.00 87.31 182 LEU A CA 1
ATOM 1521 C C . LEU A 1 182 ? 3.138 1.436 6.679 1.00 87.31 182 LEU A C 1
ATOM 1523 O O . LEU A 1 182 ? 3.640 2.526 6.440 1.00 87.31 182 LEU A O 1
ATOM 1527 N N . HIS A 1 183 ? 3.464 0.329 6.007 1.00 87.56 183 HIS A N 1
ATOM 1528 C CA . HIS A 1 183 ? 4.434 0.292 4.913 1.00 87.56 183 HIS A CA 1
ATOM 1529 C C . HIS A 1 183 ? 4.082 1.270 3.795 1.00 87.56 183 HIS A C 1
ATOM 1531 O O . HIS A 1 183 ? 4.919 2.068 3.386 1.00 87.56 183 HIS A O 1
ATOM 1537 N N . GLU A 1 184 ? 2.842 1.225 3.301 1.00 90.19 184 GLU A N 1
ATOM 1538 C CA . GLU A 1 184 ? 2.409 2.093 2.205 1.00 90.19 184 GLU A CA 1
ATOM 1539 C C . GLU A 1 184 ? 2.379 3.567 2.637 1.00 90.19 184 GLU A C 1
ATOM 1541 O O . GLU A 1 184 ? 2.794 4.441 1.872 1.00 90.19 184 GLU A O 1
ATOM 1546 N N . ALA A 1 185 ? 1.947 3.855 3.866 1.00 90.88 185 ALA A N 1
ATOM 1547 C CA . ALA A 1 185 ? 1.952 5.208 4.412 1.00 90.88 185 ALA A CA 1
ATOM 1548 C C . ALA A 1 185 ? 3.379 5.761 4.579 1.00 90.88 185 ALA A C 1
ATOM 1550 O O . ALA A 1 185 ? 3.671 6.865 4.111 1.00 90.88 185 ALA A O 1
ATOM 1551 N N . ASP A 1 186 ? 4.277 4.990 5.195 1.00 89.69 186 ASP A N 1
ATOM 1552 C CA . ASP A 1 186 ? 5.672 5.378 5.410 1.00 89.69 186 ASP A CA 1
ATOM 1553 C C . ASP A 1 186 ? 6.419 5.529 4.082 1.00 89.69 186 ASP A C 1
ATOM 1555 O O . ASP A 1 186 ? 7.180 6.483 3.922 1.00 89.69 186 ASP A O 1
ATOM 1559 N N . TYR A 1 187 ? 6.141 4.666 3.096 1.00 91.06 187 TYR A N 1
ATOM 1560 C CA . TYR A 1 187 ? 6.687 4.781 1.743 1.00 91.06 187 TYR A CA 1
ATOM 1561 C C . TYR A 1 187 ? 6.427 6.169 1.153 1.00 91.06 187 TYR A C 1
ATOM 1563 O O . TYR A 1 187 ? 7.360 6.851 0.734 1.00 91.06 187 TYR A O 1
ATOM 1571 N N . HIS A 1 188 ? 5.170 6.622 1.145 1.00 92.19 188 HIS A N 1
ATOM 1572 C CA . HIS A 1 188 ? 4.822 7.911 0.546 1.00 92.19 188 HIS A CA 1
ATOM 1573 C C . HIS A 1 188 ? 5.366 9.090 1.357 1.00 92.19 188 HIS A C 1
ATOM 1575 O O . HIS A 1 188 ? 5.834 10.067 0.771 1.00 92.19 188 HIS A O 1
ATOM 1581 N N . LYS A 1 189 ? 5.349 9.003 2.694 1.00 91.00 189 LYS A N 1
ATOM 1582 C CA . LYS A 1 189 ? 5.904 10.056 3.557 1.00 91.00 189 LYS A CA 1
ATOM 1583 C C . LYS A 1 189 ? 7.400 10.231 3.348 1.00 91.00 189 LYS A C 1
ATOM 1585 O O . LYS A 1 189 ? 7.862 11.363 3.207 1.00 91.00 189 LYS A O 1
ATOM 1590 N N . GLU A 1 190 ? 8.159 9.142 3.351 1.00 88.19 190 GLU A N 1
ATOM 1591 C CA . GLU A 1 190 ? 9.608 9.212 3.192 1.00 88.19 190 GLU A CA 1
ATOM 1592 C C . GLU A 1 190 ? 10.005 9.537 1.746 1.00 88.19 190 GLU A C 1
ATOM 1594 O O . GLU A 1 190 ? 10.895 10.363 1.558 1.00 88.19 190 GLU A O 1
ATOM 1599 N N . LEU A 1 191 ? 9.277 9.041 0.734 1.00 89.38 191 LEU A N 1
ATOM 1600 C CA . LEU A 1 191 ? 9.472 9.448 -0.663 1.00 89.38 191 LEU A CA 1
ATOM 1601 C C . LEU A 1 191 ? 9.307 10.965 -0.834 1.00 89.38 191 LEU A C 1
ATOM 1603 O O . LEU A 1 191 ? 10.169 11.618 -1.418 1.00 89.38 191 LEU A O 1
ATOM 1607 N N . VAL A 1 192 ? 8.227 11.550 -0.301 1.00 90.12 192 VAL A N 1
ATOM 1608 C CA . VAL A 1 192 ? 7.994 13.003 -0.367 1.00 90.12 192 VAL A CA 1
ATOM 1609 C C . VAL A 1 192 ? 9.093 13.773 0.360 1.00 90.12 192 VAL A C 1
ATOM 1611 O O . VAL A 1 192 ? 9.606 14.760 -0.173 1.00 90.12 192 VAL A O 1
ATOM 1614 N N . LYS A 1 193 ? 9.495 13.321 1.553 1.00 87.94 193 LYS A N 1
ATOM 1615 C CA . LYS A 1 193 ? 10.601 13.939 2.295 1.00 87.94 193 LYS A CA 1
ATOM 1616 C C . LYS A 1 193 ? 11.901 13.888 1.511 1.00 87.94 193 LYS A C 1
ATOM 1618 O O . LYS A 1 193 ? 12.599 14.895 1.483 1.00 87.94 193 LYS A O 1
ATOM 1623 N N . ASP A 1 194 ? 12.234 12.764 0.893 1.00 85.06 194 ASP A N 1
ATOM 1624 C CA . ASP A 1 194 ? 13.476 12.612 0.144 1.00 85.06 194 ASP A CA 1
ATOM 1625 C C . ASP A 1 194 ? 13.463 13.416 -1.150 1.00 85.06 194 ASP A C 1
ATOM 1627 O O . ASP A 1 194 ? 14.446 14.095 -1.432 1.00 85.06 194 ASP A O 1
ATOM 1631 N N . ILE A 1 195 ? 12.340 13.459 -1.873 1.00 85.06 195 ILE A N 1
ATOM 1632 C CA . ILE A 1 195 ? 12.167 14.351 -3.026 1.00 85.06 195 ILE A CA 1
ATOM 1633 C C . ILE A 1 195 ? 12.422 15.802 -2.600 1.00 85.06 195 ILE A C 1
ATOM 1635 O O . ILE A 1 195 ? 13.254 16.480 -3.199 1.00 85.06 195 ILE A O 1
ATOM 1639 N N . LEU A 1 196 ? 11.795 16.267 -1.517 1.00 82.88 196 LEU A N 1
ATOM 1640 C CA . LEU A 1 196 ? 11.961 17.638 -1.026 1.00 82.88 196 LEU A CA 1
ATOM 1641 C C . LEU A 1 196 ? 13.350 17.918 -0.435 1.00 82.88 196 LEU A C 1
ATOM 1643 O O . LEU A 1 196 ? 13.843 19.034 -0.562 1.00 82.88 196 LEU A O 1
ATOM 1647 N N . ARG A 1 197 ? 13.991 16.938 0.216 1.00 78.81 197 ARG A N 1
ATOM 1648 C CA . ARG A 1 197 ? 15.363 17.038 0.755 1.00 78.81 197 ARG A CA 1
ATOM 1649 C C . ARG A 1 197 ? 16.421 16.982 -0.330 1.00 78.81 197 ARG A C 1
ATOM 1651 O O . ARG A 1 197 ? 17.509 17.516 -0.131 1.00 78.81 197 ARG A O 1
ATOM 1658 N N . SER A 1 198 ? 16.116 16.327 -1.447 1.00 66.25 198 SER A N 1
ATOM 1659 C CA . SER A 1 198 ? 17.050 16.145 -2.549 1.00 66.25 198 SER A CA 1
ATOM 1660 C C . SER A 1 198 ? 17.423 17.449 -3.250 1.00 66.25 198 SER A C 1
ATOM 1662 O O . SER A 1 198 ? 18.285 17.351 -4.109 1.00 66.25 198 SER A O 1
ATOM 1664 N N . GLN A 1 199 ? 16.845 18.612 -2.863 1.00 53.75 199 GLN A N 1
ATOM 1665 C CA . GLN A 1 199 ? 17.146 20.014 -3.246 1.00 53.75 199 GLN A CA 1
ATOM 1666 C C . GLN A 1 199 ? 18.425 20.226 -4.079 1.00 53.75 199 GLN A C 1
ATOM 1668 O O . GLN A 1 199 ? 19.366 20.870 -3.621 1.00 53.75 199 GLN A O 1
ATOM 1673 N N . GLY A 1 200 ? 18.483 19.673 -5.290 1.00 49.06 200 GLY A N 1
ATOM 1674 C CA . GLY A 1 200 ? 19.711 19.634 -6.079 1.00 49.06 200 GLY A CA 1
ATOM 1675 C C . GLY A 1 200 ? 20.963 19.256 -5.278 1.00 49.06 200 GLY A C 1
ATOM 1676 O O . GLY A 1 200 ? 21.935 20.004 -5.319 1.00 49.06 200 GLY A O 1
ATOM 1677 N N . ARG A 1 201 ? 20.976 18.139 -4.527 1.00 42.97 201 ARG A N 1
ATOM 1678 C CA . ARG A 1 201 ? 22.257 17.605 -4.044 1.00 42.97 201 ARG A CA 1
ATOM 1679 C C . ARG A 1 201 ? 23.107 17.240 -5.253 1.00 42.97 201 ARG A C 1
ATOM 1681 O O . ARG A 1 201 ? 22.914 16.207 -5.886 1.00 42.97 201 ARG A O 1
ATOM 1688 N N . ASP A 1 202 ? 24.038 18.139 -5.525 1.00 46.41 202 ASP A N 1
ATOM 1689 C CA . ASP A 1 202 ? 25.180 17.956 -6.389 1.00 46.41 202 ASP A CA 1
ATOM 1690 C C . ASP A 1 202 ? 25.959 16.685 -6.022 1.00 46.41 202 ASP A C 1
ATOM 1692 O O . ASP A 1 202 ? 26.254 16.415 -4.854 1.00 46.41 202 ASP A O 1
ATOM 1696 N N . ASN A 1 203 ? 26.396 16.019 -7.090 1.00 46.75 203 ASN A N 1
ATOM 1697 C CA . ASN A 1 203 ? 27.611 15.220 -7.205 1.00 46.75 203 ASN A CA 1
ATOM 1698 C C . ASN A 1 203 ? 27.646 13.836 -6.548 1.00 46.75 203 ASN A C 1
ATOM 1700 O O . ASN A 1 203 ? 28.069 13.697 -5.405 1.00 46.75 203 ASN A O 1
ATOM 1704 N N . VAL A 1 204 ? 27.487 12.809 -7.390 1.00 37.56 204 VAL A N 1
ATOM 1705 C CA . VAL A 1 204 ? 28.600 11.908 -7.749 1.00 37.56 204 VAL A CA 1
ATOM 1706 C C . VAL A 1 204 ? 28.446 11.541 -9.230 1.00 37.56 204 VAL A C 1
ATOM 1708 O O . VAL A 1 204 ? 27.436 10.958 -9.576 1.00 37.56 204 VAL A O 1
ATOM 1711 N N . ASN A 1 205 ? 29.414 11.904 -10.082 1.00 40.25 205 ASN A N 1
ATOM 1712 C CA . ASN A 1 205 ? 29.658 11.440 -11.466 1.00 40.25 205 ASN A CA 1
ATOM 1713 C C . ASN A 1 205 ? 28.757 10.303 -12.013 1.00 40.25 205 ASN A C 1
ATOM 1715 O O . ASN A 1 205 ? 29.226 9.187 -12.241 1.00 40.25 205 ASN A O 1
ATOM 1719 N N . SER A 1 206 ? 27.498 10.616 -12.287 1.00 45.78 206 SER A N 1
ATOM 1720 C CA . SER A 1 206 ? 26.527 9.747 -12.941 1.00 45.78 206 SER A CA 1
ATOM 1721 C C . SER A 1 206 ? 25.967 10.540 -14.108 1.00 45.78 206 SER A C 1
ATOM 1723 O O . SER A 1 206 ? 25.475 11.649 -13.921 1.00 45.78 206 SER A O 1
ATOM 1725 N N . GLU A 1 207 ? 26.006 9.988 -15.314 1.00 52.97 207 GLU A N 1
ATOM 1726 C CA . GLU A 1 207 ? 25.314 10.549 -16.487 1.00 52.97 207 GLU A CA 1
ATOM 1727 C C . GLU A 1 207 ? 23.772 10.455 -16.352 1.00 52.97 207 GLU A C 1
ATOM 1729 O O . GLU A 1 207 ? 23.034 10.834 -17.260 1.00 52.97 207 GLU A O 1
ATOM 1734 N N . CYS A 1 208 ? 23.272 9.973 -15.206 1.00 55.19 208 CYS A N 1
ATOM 1735 C CA . CYS A 1 208 ? 21.869 9.735 -14.899 1.00 55.19 208 CYS A CA 1
ATOM 1736 C C . CYS A 1 208 ? 21.259 10.887 -14.077 1.00 55.19 208 CYS A C 1
ATOM 1738 O O . CYS A 1 208 ? 21.852 11.310 -13.080 1.00 55.19 208 CYS A O 1
ATOM 1740 N N . PRO A 1 209 ? 20.069 11.407 -14.439 1.00 66.06 209 PRO A N 1
ATOM 1741 C CA . PRO A 1 209 ? 19.455 12.496 -13.690 1.00 66.06 209 PRO A CA 1
ATOM 1742 C C . PRO A 1 209 ? 19.084 12.063 -12.257 1.00 66.06 209 PRO A C 1
ATOM 1744 O O . PRO A 1 209 ? 18.528 10.976 -12.087 1.00 66.06 209 PRO A O 1
ATOM 1747 N N . PRO A 1 210 ? 19.262 12.923 -11.233 1.00 73.00 210 PRO A N 1
ATOM 1748 C CA . PRO A 1 210 ? 19.040 12.574 -9.822 1.00 73.00 210 PRO A CA 1
ATOM 1749 C C . PRO A 1 210 ? 17.660 11.976 -9.511 1.00 73.00 210 PRO A C 1
ATOM 1751 O O . PRO A 1 210 ? 17.526 11.112 -8.648 1.00 73.00 210 PRO A O 1
ATOM 1754 N N . LEU A 1 211 ? 16.621 12.396 -10.242 1.00 80.56 211 LEU A N 1
ATOM 1755 C CA . LEU A 1 211 ? 15.279 11.834 -10.095 1.00 80.56 211 LEU A CA 1
ATOM 1756 C C . LEU A 1 211 ? 15.217 10.357 -10.508 1.00 80.56 211 LEU A C 1
ATOM 1758 O O . LEU A 1 211 ? 14.507 9.582 -9.881 1.00 80.56 211 LEU A O 1
ATOM 1762 N N . HIS A 1 212 ? 15.952 9.947 -11.541 1.00 81.81 212 HIS A N 1
ATOM 1763 C CA . HIS A 1 212 ? 15.940 8.565 -12.025 1.00 81.81 212 HIS A CA 1
ATOM 1764 C C . HIS A 1 212 ? 16.590 7.635 -11.002 1.00 81.81 212 HIS A C 1
ATOM 1766 O O . HIS A 1 212 ? 16.026 6.590 -10.682 1.00 81.81 212 HIS A O 1
ATOM 1772 N N . GLU A 1 213 ? 17.722 8.053 -10.432 1.00 80.62 213 GLU A N 1
ATOM 1773 C CA . GLU A 1 213 ? 18.362 7.338 -9.328 1.00 80.62 213 GLU A CA 1
ATOM 1774 C C . GLU A 1 213 ? 17.428 7.240 -8.118 1.00 80.62 213 GLU A C 1
ATOM 1776 O O . GLU A 1 213 ? 17.292 6.166 -7.540 1.00 80.62 213 GLU A O 1
ATOM 1781 N N . LEU A 1 214 ? 16.716 8.322 -7.783 1.00 83.00 214 LEU A N 1
ATOM 1782 C CA . LEU A 1 214 ? 15.754 8.333 -6.682 1.00 83.00 214 LEU A CA 1
ATOM 1783 C C . LEU A 1 214 ? 14.573 7.377 -6.925 1.00 83.00 214 LEU A C 1
ATOM 1785 O O . LEU A 1 214 ? 14.166 6.663 -6.009 1.00 83.00 214 LEU A O 1
ATOM 1789 N N . LEU A 1 215 ? 14.044 7.325 -8.152 1.00 86.62 215 LEU A N 1
ATOM 1790 C CA . LEU A 1 215 ? 12.965 6.409 -8.536 1.00 86.62 215 LEU A CA 1
ATOM 1791 C C . LEU A 1 215 ? 13.393 4.941 -8.421 1.00 86.62 215 LEU A C 1
ATOM 1793 O O . LEU A 1 215 ? 12.601 4.112 -7.966 1.00 86.62 215 LEU A O 1
ATOM 1797 N N . VAL A 1 216 ? 14.633 4.624 -8.808 1.00 85.31 216 VAL A N 1
ATOM 1798 C CA . VAL A 1 216 ? 15.216 3.280 -8.6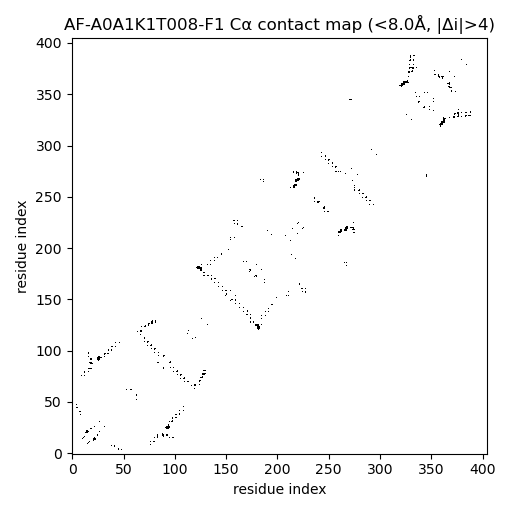70 1.00 85.31 216 VAL A CA 1
ATOM 1799 C C . VAL A 1 216 ? 15.498 2.957 -7.204 1.00 85.31 216 VAL A C 1
ATOM 1801 O O . VAL A 1 216 ? 15.152 1.869 -6.750 1.00 85.31 216 VAL A O 1
ATOM 1804 N N . TYR A 1 217 ? 16.059 3.905 -6.451 1.00 85.50 217 TYR A N 1
ATOM 1805 C CA . TYR A 1 217 ? 16.361 3.760 -5.027 1.00 85.50 217 TYR A CA 1
ATOM 1806 C C . TYR A 1 217 ? 15.110 3.440 -4.207 1.00 85.50 217 TYR A C 1
ATOM 1808 O O . TYR A 1 217 ? 15.111 2.477 -3.441 1.00 85.50 217 TYR A O 1
ATOM 1816 N N . TRP A 1 218 ? 14.027 4.191 -4.425 1.00 86.69 218 TRP A N 1
ATOM 1817 C CA . TRP A 1 218 ? 12.724 3.954 -3.798 1.00 86.69 218 TRP A CA 1
ATOM 1818 C C . TRP A 1 218 ? 11.924 2.827 -4.452 1.00 86.69 218 TRP A C 1
ATOM 1820 O O . TRP A 1 218 ? 10.825 2.526 -3.997 1.00 86.69 218 TRP A O 1
ATOM 1830 N N . ASN A 1 219 ? 12.428 2.214 -5.524 1.00 87.12 219 ASN A N 1
ATOM 1831 C CA . ASN A 1 219 ? 11.765 1.127 -6.236 1.00 87.12 219 ASN A CA 1
ATOM 1832 C C . ASN A 1 219 ? 10.282 1.414 -6.543 1.00 87.12 219 ASN A C 1
ATOM 1834 O O . ASN A 1 219 ? 9.388 0.619 -6.227 1.00 87.12 219 ASN A O 1
ATOM 1838 N N . LEU A 1 220 ? 10.011 2.579 -7.144 1.00 88.56 220 LEU A N 1
ATOM 1839 C CA . LEU A 1 220 ? 8.665 2.994 -7.553 1.00 88.56 220 LEU A CA 1
ATOM 1840 C C . LEU A 1 220 ? 8.190 2.192 -8.778 1.00 88.56 220 LEU A C 1
ATOM 1842 O O . LEU A 1 220 ? 8.036 2.730 -9.875 1.00 88.56 220 LEU A O 1
ATOM 1846 N N . ASN A 1 221 ? 8.015 0.879 -8.629 1.00 87.19 221 ASN A N 1
ATOM 1847 C CA . ASN A 1 221 ? 7.779 -0.090 -9.705 1.00 87.19 221 ASN A CA 1
ATOM 1848 C C . ASN A 1 221 ? 6.357 -0.036 -10.301 1.00 87.19 221 ASN A C 1
ATOM 1850 O O . ASN A 1 221 ? 5.769 -1.048 -10.690 1.00 87.19 221 ASN A O 1
ATOM 1854 N N . THR A 1 222 ? 5.795 1.167 -10.417 1.00 87.94 222 THR A N 1
ATOM 1855 C CA . THR A 1 222 ? 4.523 1.399 -11.095 1.00 87.94 222 THR A CA 1
ATOM 1856 C C . THR A 1 222 ? 4.654 1.117 -12.590 1.00 87.94 222 THR A C 1
ATOM 1858 O O . THR A 1 222 ? 5.700 1.321 -13.210 1.00 87.94 222 THR A O 1
ATOM 1861 N N . LYS A 1 223 ? 3.546 0.718 -13.226 1.00 86.56 223 LYS A N 1
ATOM 1862 C CA . LYS A 1 223 ? 3.504 0.524 -14.686 1.00 86.56 223 LYS A CA 1
ATOM 1863 C C . LYS A 1 223 ? 3.922 1.779 -15.456 1.00 86.56 223 LYS A C 1
ATOM 1865 O O . LYS A 1 223 ? 4.554 1.662 -16.504 1.00 86.56 223 LYS A O 1
ATOM 1870 N N . LYS A 1 224 ? 3.561 2.966 -14.950 1.00 86.94 224 LYS A N 1
ATOM 1871 C CA . LYS A 1 224 ? 3.934 4.252 -15.555 1.00 86.94 224 LYS A CA 1
ATOM 1872 C C . LYS A 1 224 ? 5.442 4.478 -15.469 1.00 86.94 224 LYS A C 1
ATOM 1874 O O . LYS A 1 224 ? 6.041 4.784 -16.492 1.00 86.94 224 LYS A O 1
ATOM 1879 N N . CYS A 1 225 ? 6.049 4.229 -14.307 1.00 88.00 225 CYS A N 1
ATOM 1880 C CA . CYS A 1 225 ? 7.497 4.308 -14.116 1.00 88.00 225 CYS A CA 1
ATOM 1881 C C . CYS A 1 225 ? 8.243 3.355 -15.059 1.00 88.00 225 CYS A C 1
ATOM 1883 O O . CYS A 1 225 ? 9.112 3.777 -15.817 1.00 88.00 225 CYS A O 1
ATOM 1885 N N . ILE A 1 226 ? 7.820 2.089 -15.108 1.00 87.25 226 ILE A N 1
ATOM 1886 C CA . ILE A 1 226 ? 8.394 1.094 -16.021 1.00 87.25 226 ILE A CA 1
ATOM 1887 C C . ILE A 1 226 ? 8.298 1.567 -17.480 1.00 87.25 226 ILE A C 1
ATOM 1889 O O . ILE A 1 226 ? 9.286 1.550 -18.206 1.00 87.25 226 ILE A O 1
ATOM 1893 N N . THR A 1 227 ? 7.124 2.047 -17.898 1.00 87.06 227 THR A N 1
ATOM 1894 C CA . THR A 1 227 ? 6.901 2.541 -19.267 1.00 87.06 227 THR A CA 1
ATOM 1895 C C . THR A 1 227 ? 7.772 3.755 -19.590 1.00 87.06 227 THR A C 1
ATOM 1897 O O . THR A 1 227 ? 8.284 3.853 -20.702 1.00 87.06 227 THR A O 1
ATOM 1900 N N . TYR A 1 228 ? 7.930 4.676 -18.638 1.00 88.56 228 TYR A N 1
ATOM 1901 C CA . TYR A 1 228 ? 8.757 5.870 -18.780 1.00 88.56 228 TYR A CA 1
ATOM 1902 C C . TYR A 1 228 ? 10.212 5.501 -19.089 1.00 88.56 228 TYR A C 1
ATOM 1904 O O . TYR A 1 228 ? 10.748 5.898 -20.124 1.00 88.56 228 TYR A O 1
ATOM 1912 N N . PHE A 1 229 ? 10.816 4.671 -18.242 1.00 85.00 229 PHE A N 1
ATOM 1913 C CA . PHE A 1 229 ? 12.196 4.224 -18.414 1.00 85.00 229 PHE A CA 1
ATOM 1914 C C . PHE A 1 229 ? 12.379 3.359 -19.673 1.00 85.00 229 PHE A C 1
ATOM 1916 O O . PHE A 1 229 ? 13.341 3.572 -20.406 1.00 85.00 229 PHE A O 1
ATOM 1923 N N . THR A 1 230 ? 11.452 2.440 -19.988 1.00 85.62 230 THR A N 1
ATOM 1924 C CA . THR A 1 230 ? 11.528 1.640 -21.227 1.00 85.62 230 THR A CA 1
ATOM 1925 C C . THR A 1 230 ? 11.499 2.530 -22.472 1.00 85.62 230 THR A C 1
ATOM 1927 O O . THR A 1 230 ? 12.350 2.374 -23.342 1.00 85.62 230 THR A O 1
ATOM 1930 N N . LYS A 1 231 ? 10.592 3.513 -22.544 1.00 87.19 231 LYS A N 1
ATOM 1931 C CA . LYS A 1 231 ? 10.536 4.458 -23.673 1.00 87.19 231 LYS A CA 1
ATOM 1932 C C . LYS A 1 231 ? 11.778 5.342 -23.765 1.00 87.19 231 LYS A C 1
ATOM 1934 O O . LYS A 1 231 ? 12.241 5.619 -24.868 1.00 87.19 231 LYS A O 1
ATOM 1939 N N . GLY A 1 232 ? 12.306 5.790 -22.623 1.00 84.69 232 GLY A N 1
ATOM 1940 C CA . GLY A 1 232 ? 13.551 6.557 -22.572 1.00 84.69 232 GLY A CA 1
ATOM 1941 C C . GLY A 1 232 ? 14.723 5.762 -23.145 1.00 84.69 232 GLY A C 1
ATOM 1942 O O . GLY A 1 232 ? 15.466 6.268 -23.983 1.00 84.69 232 GLY A O 1
ATOM 1943 N N . LEU A 1 233 ? 14.824 4.488 -22.768 1.00 84.38 233 LEU A N 1
ATOM 1944 C CA . LEU A 1 233 ? 15.858 3.584 -23.253 1.00 84.38 233 LEU A CA 1
ATOM 1945 C C . LEU A 1 233 ? 15.702 3.269 -24.750 1.00 84.38 233 LEU A C 1
ATOM 1947 O O . LEU A 1 233 ? 16.677 3.340 -25.491 1.00 84.38 233 LEU A O 1
ATOM 1951 N N . GLU A 1 234 ? 14.486 2.985 -25.227 1.00 86.00 234 GLU A N 1
ATOM 1952 C CA . GLU A 1 234 ? 14.203 2.784 -26.657 1.00 86.00 234 GLU A CA 1
ATOM 1953 C C . GLU A 1 234 ? 14.597 4.008 -27.500 1.00 86.00 234 GLU A C 1
ATOM 1955 O O . GLU A 1 234 ? 15.216 3.866 -28.558 1.00 86.00 234 GLU A O 1
ATOM 1960 N N . ALA A 1 235 ? 14.277 5.215 -27.022 1.00 86.00 235 ALA A N 1
ATOM 1961 C CA . ALA A 1 235 ? 14.650 6.461 -27.685 1.00 86.00 235 ALA A CA 1
ATOM 1962 C C . ALA A 1 235 ? 16.174 6.672 -27.703 1.00 86.00 235 ALA A C 1
ATOM 1964 O O . ALA A 1 235 ? 16.717 7.076 -28.732 1.00 86.00 235 ALA A O 1
ATOM 1965 N N . ALA A 1 236 ? 16.867 6.350 -26.605 1.00 85.06 236 ALA A N 1
ATOM 1966 C CA . ALA A 1 236 ? 18.325 6.419 -26.532 1.00 85.06 236 ALA A CA 1
ATOM 1967 C C . ALA A 1 236 ? 18.987 5.436 -27.513 1.00 85.06 236 ALA A C 1
ATOM 1969 O O . ALA A 1 236 ? 19.833 5.834 -28.310 1.00 85.06 236 ALA A O 1
ATOM 1970 N N . ILE A 1 237 ? 18.527 4.179 -27.550 1.00 85.38 237 ILE A N 1
ATOM 1971 C CA . ILE A 1 237 ? 19.010 3.153 -28.493 1.00 85.38 237 ILE A CA 1
ATOM 1972 C C . ILE A 1 237 ? 18.772 3.583 -29.948 1.00 85.38 237 ILE A C 1
ATOM 1974 O O . ILE A 1 237 ? 19.606 3.327 -30.821 1.00 85.38 237 ILE A O 1
ATOM 1978 N N . ALA A 1 238 ? 17.641 4.230 -30.244 1.00 85.62 238 ALA A N 1
ATOM 1979 C CA . ALA A 1 238 ? 17.334 4.723 -31.586 1.00 85.62 238 ALA A CA 1
ATOM 1980 C C . ALA A 1 238 ? 18.291 5.833 -32.062 1.00 85.62 238 ALA A C 1
ATOM 1982 O O . ALA A 1 238 ? 18.461 5.991 -33.272 1.00 85.62 238 ALA A O 1
ATOM 1983 N N . GLY A 1 239 ? 18.928 6.563 -31.140 1.00 85.94 239 GLY A N 1
ATOM 1984 C CA . GLY A 1 239 ? 19.887 7.629 -31.440 1.00 85.94 239 GLY A CA 1
ATOM 1985 C C . GLY A 1 239 ? 21.240 7.147 -31.973 1.00 85.94 239 GLY A C 1
ATOM 1986 O O . GLY A 1 239 ? 21.942 7.918 -32.625 1.00 85.94 239 GLY A O 1
ATOM 1987 N N . TYR A 1 240 ? 21.598 5.880 -31.750 1.00 85.94 240 TYR A N 1
ATOM 1988 C CA . TYR A 1 240 ? 22.860 5.314 -32.229 1.00 85.94 240 TYR A CA 1
ATOM 1989 C C . TYR A 1 240 ? 22.708 4.730 -33.646 1.00 85.94 240 TYR A C 1
ATOM 1991 O O . TYR A 1 240 ? 21.765 3.973 -33.902 1.00 85.94 240 TYR A O 1
ATOM 1999 N N . PRO A 1 241 ? 23.601 5.054 -34.599 1.00 80.38 241 PRO A N 1
ATOM 2000 C CA . PRO A 1 241 ? 23.458 4.613 -35.985 1.00 80.38 241 PRO A CA 1
ATOM 2001 C C . PRO A 1 241 ? 23.853 3.147 -36.209 1.00 80.38 241 PRO A C 1
ATOM 2003 O O . PRO A 1 241 ? 23.221 2.475 -37.027 1.00 80.38 241 PRO A O 1
ATOM 2006 N N . THR A 1 242 ? 24.858 2.626 -35.498 1.00 83.81 242 THR A N 1
ATOM 2007 C CA . THR A 1 242 ? 25.360 1.255 -35.708 1.00 83.81 242 THR A CA 1
ATOM 2008 C C . THR A 1 242 ? 24.898 0.274 -34.627 1.00 83.81 242 THR A C 1
ATOM 2010 O O . THR A 1 242 ? 24.536 0.663 -33.520 1.00 83.81 242 THR A O 1
ATOM 2013 N N . TYR A 1 243 ? 24.891 -1.027 -34.942 1.00 81.12 243 TYR A N 1
ATOM 2014 C CA . TYR A 1 243 ? 24.599 -2.072 -33.948 1.00 81.12 243 TYR A CA 1
ATOM 2015 C C . TYR A 1 243 ? 25.661 -2.147 -32.853 1.00 81.12 243 TYR A C 1
ATOM 2017 O O . TYR A 1 243 ? 25.326 -2.425 -31.707 1.00 81.12 243 TYR A O 1
ATOM 2025 N N . ASP A 1 244 ? 26.913 -1.869 -33.203 1.00 81.88 244 ASP A N 1
ATOM 2026 C CA . ASP A 1 244 ? 28.043 -1.939 -32.282 1.00 81.88 244 ASP A CA 1
ATOM 2027 C C . ASP A 1 244 ? 27.935 -0.830 -31.230 1.00 81.88 244 ASP A C 1
ATOM 2029 O O . ASP A 1 244 ? 27.982 -1.115 -30.040 1.00 81.88 244 ASP A O 1
ATOM 2033 N N . GLU A 1 245 ? 27.631 0.403 -31.647 1.00 83.19 245 GLU A N 1
ATOM 2034 C CA . GLU A 1 245 ? 27.387 1.516 -30.719 1.00 83.19 245 GLU A CA 1
ATOM 2035 C C . GLU A 1 245 ? 26.152 1.287 -29.834 1.00 83.19 245 GLU A C 1
ATOM 2037 O O . GLU A 1 245 ? 26.161 1.641 -28.657 1.00 83.19 245 GLU A O 1
ATOM 2042 N N . LYS A 1 246 ? 25.094 0.657 -30.369 1.00 86.56 246 LYS A N 1
ATOM 2043 C CA . LYS A 1 246 ? 23.912 0.275 -29.574 1.00 86.56 246 LYS A CA 1
ATOM 2044 C C . LYS A 1 246 ? 24.251 -0.764 -28.514 1.00 86.56 246 LYS A C 1
ATOM 2046 O O . LYS A 1 246 ? 23.781 -0.649 -27.387 1.00 86.56 246 LYS A O 1
ATOM 2051 N N . LEU A 1 247 ? 25.030 -1.782 -28.874 1.00 84.06 247 LEU A N 1
ATOM 2052 C CA . LEU A 1 247 ? 25.463 -2.829 -27.951 1.00 84.06 247 LEU A CA 1
ATOM 2053 C C . LEU A 1 247 ? 26.387 -2.268 -26.870 1.00 84.06 247 LEU A C 1
ATOM 2055 O O . LEU A 1 247 ? 26.190 -2.572 -25.693 1.00 84.06 247 LEU A O 1
ATOM 2059 N N . ASP A 1 248 ? 27.333 -1.408 -27.244 1.00 85.88 248 ASP A N 1
ATOM 2060 C CA . ASP A 1 248 ? 28.217 -0.733 -26.294 1.00 85.88 248 ASP A CA 1
ATOM 2061 C C . ASP A 1 248 ? 27.409 0.115 -25.303 1.00 85.88 248 ASP A C 1
ATOM 2063 O O . ASP A 1 248 ? 27.591 -0.016 -24.090 1.00 85.88 248 ASP A O 1
ATOM 2067 N N . PHE A 1 249 ? 26.443 0.901 -25.793 1.00 87.19 249 PHE A N 1
ATOM 2068 C CA . PHE A 1 249 ? 25.516 1.654 -24.946 1.00 87.19 249 PHE A CA 1
ATOM 2069 C C . PHE A 1 249 ? 24.733 0.739 -23.989 1.00 87.19 249 PHE A C 1
ATOM 2071 O O . PHE A 1 249 ? 24.737 0.959 -22.779 1.00 87.19 249 PHE A O 1
ATOM 2078 N N . LEU A 1 250 ? 24.122 -0.339 -24.494 1.00 85.75 250 LEU A N 1
ATOM 2079 C CA . LEU A 1 250 ? 23.362 -1.293 -23.676 1.00 85.75 250 LEU A CA 1
ATOM 2080 C C . LEU A 1 250 ? 24.219 -1.956 -22.587 1.00 85.75 250 LEU A C 1
ATOM 2082 O O . LEU A 1 250 ? 23.750 -2.170 -21.466 1.00 85.75 250 LEU A O 1
ATOM 2086 N N . HIS A 1 251 ? 25.477 -2.286 -22.886 1.00 85.62 251 HIS A N 1
ATOM 2087 C CA . HIS A 1 251 ? 26.401 -2.851 -21.906 1.00 85.62 251 HIS A CA 1
ATOM 2088 C C . HIS A 1 251 ? 26.787 -1.847 -20.814 1.00 85.62 251 HIS A C 1
ATOM 2090 O O . HIS A 1 251 ? 26.872 -2.239 -19.642 1.00 85.62 251 HIS A O 1
ATOM 2096 N N . VAL A 1 252 ? 26.996 -0.577 -21.177 1.00 84.94 252 VAL A N 1
ATOM 2097 C CA . VAL A 1 252 ? 27.265 0.514 -20.227 1.00 84.94 252 VAL A CA 1
ATOM 2098 C C . VAL A 1 252 ? 26.054 0.745 -19.324 1.00 84.94 252 VAL A C 1
ATOM 2100 O O . VAL A 1 252 ? 26.199 0.685 -18.102 1.00 84.94 252 VAL A O 1
ATOM 2103 N N . GLU A 1 253 ? 24.858 0.878 -19.896 1.00 82.31 253 GLU A N 1
ATOM 2104 C CA . GLU A 1 253 ? 23.612 1.052 -19.140 1.00 82.31 253 GLU A CA 1
ATOM 2105 C C . GLU A 1 253 ? 23.338 -0.124 -18.200 1.00 82.31 253 GLU A C 1
ATOM 2107 O O . GLU A 1 253 ? 23.005 0.061 -17.028 1.00 82.31 253 GLU A O 1
ATOM 2112 N N . ARG A 1 254 ? 23.570 -1.364 -18.651 1.00 85.31 254 ARG A N 1
ATOM 2113 C CA . ARG A 1 254 ? 23.423 -2.548 -17.791 1.00 85.31 254 ARG A CA 1
ATOM 2114 C C . ARG A 1 254 ? 24.345 -2.482 -16.583 1.00 85.31 254 ARG A C 1
ATOM 2116 O O . ARG A 1 254 ? 23.929 -2.809 -15.473 1.00 85.31 254 ARG A O 1
ATOM 2123 N N . LYS A 1 255 ? 25.601 -2.078 -16.786 1.00 84.25 255 LYS A N 1
ATOM 2124 C CA . LYS A 1 255 ? 26.556 -1.901 -15.687 1.00 84.25 255 LYS A CA 1
ATOM 2125 C C . LYS A 1 255 ? 26.089 -0.797 -14.739 1.00 84.25 255 LYS A C 1
ATOM 2127 O O . LYS A 1 255 ? 26.175 -0.977 -13.526 1.00 84.25 255 LYS A O 1
ATOM 2132 N N . HIS A 1 256 ? 25.574 0.299 -15.287 1.00 81.81 256 HIS A N 1
ATOM 2133 C CA . HIS A 1 256 ? 25.076 1.427 -14.518 1.00 81.81 256 HIS A CA 1
ATOM 2134 C C . HIS A 1 256 ? 23.895 1.020 -13.620 1.00 81.81 256 HIS A C 1
ATOM 2136 O O . HIS A 1 256 ? 24.002 1.116 -12.396 1.00 81.81 256 HIS A O 1
ATOM 2142 N N . ILE A 1 257 ? 22.844 0.414 -14.181 1.00 82.75 257 ILE A N 1
ATOM 2143 C CA . ILE A 1 257 ? 21.683 -0.080 -13.417 1.00 82.75 257 ILE A CA 1
ATOM 2144 C C . ILE A 1 257 ? 22.087 -1.155 -12.401 1.00 82.75 257 ILE A C 1
ATOM 2146 O O . ILE A 1 257 ? 21.622 -1.141 -11.260 1.00 82.75 257 ILE A O 1
ATOM 2150 N N . ALA A 1 258 ? 22.993 -2.071 -12.762 1.00 82.50 258 ALA A N 1
ATOM 2151 C CA . ALA A 1 258 ? 23.493 -3.080 -11.826 1.00 82.50 258 ALA A CA 1
ATOM 2152 C C . ALA A 1 258 ? 24.186 -2.446 -10.605 1.00 82.50 258 ALA A C 1
ATOM 2154 O O . ALA A 1 258 ? 24.069 -2.974 -9.495 1.00 82.50 258 ALA A O 1
ATOM 2155 N N . SER A 1 259 ? 24.861 -1.309 -10.800 1.00 80.56 259 SER A N 1
ATOM 2156 C CA . SER A 1 259 ? 25.560 -0.571 -9.743 1.00 80.56 259 SER A CA 1
ATOM 2157 C C . SER A 1 259 ? 24.666 0.334 -8.889 1.00 80.56 259 SER A C 1
ATOM 2159 O O . SER A 1 259 ? 25.078 0.705 -7.792 1.00 80.56 259 SER A O 1
ATOM 2161 N N . MET A 1 260 ? 23.442 0.646 -9.332 1.00 78.94 260 MET A N 1
ATOM 2162 C CA . MET A 1 260 ? 22.507 1.466 -8.556 1.00 78.94 260 MET A CA 1
ATOM 2163 C C . MET A 1 260 ? 22.119 0.789 -7.238 1.00 78.94 260 MET A C 1
ATOM 2165 O O . MET A 1 260 ? 21.904 -0.429 -7.177 1.00 78.94 260 MET A O 1
ATOM 2169 N N . VAL A 1 261 ? 21.999 1.590 -6.180 1.00 75.56 261 VAL A N 1
ATOM 2170 C CA . VAL A 1 261 ? 21.543 1.131 -4.865 1.00 75.56 261 VAL A CA 1
ATOM 2171 C C . VAL A 1 261 ? 20.018 1.160 -4.837 1.00 75.56 261 VAL A C 1
ATOM 2173 O O . VAL A 1 261 ? 19.412 2.192 -5.093 1.00 75.56 261 VAL A O 1
ATOM 2176 N N . GLU A 1 262 ? 19.409 0.024 -4.514 1.00 79.06 262 GLU A N 1
ATOM 2177 C CA . GLU A 1 262 ? 17.974 -0.101 -4.246 1.00 79.06 262 GLU A CA 1
ATOM 2178 C C . GLU A 1 262 ? 17.784 -0.215 -2.730 1.00 79.06 262 GLU A C 1
ATOM 2180 O O . GLU A 1 262 ? 18.541 -0.948 -2.082 1.00 79.06 262 GLU A O 1
ATOM 2185 N N . LEU A 1 263 ? 16.803 0.488 -2.155 1.00 73.75 263 LEU A N 1
ATOM 2186 C CA . LEU A 1 263 ? 16.491 0.355 -0.736 1.00 73.75 263 LEU A CA 1
ATOM 2187 C C . LEU A 1 263 ? 15.863 -1.031 -0.483 1.00 73.75 263 LEU A C 1
ATOM 2189 O O . LEU A 1 263 ? 14.764 -1.311 -0.974 1.00 73.75 263 LEU A O 1
ATOM 2193 N N . PRO A 1 264 ? 16.519 -1.928 0.280 1.00 65.06 264 PRO A N 1
ATOM 2194 C CA . PRO A 1 264 ? 16.007 -3.278 0.470 1.00 65.06 264 PRO A CA 1
ATOM 2195 C C . PRO A 1 264 ? 14.653 -3.257 1.185 1.00 65.06 264 PRO A C 1
ATOM 2197 O O . PRO A 1 264 ? 14.499 -2.605 2.215 1.00 65.06 264 PRO A O 1
ATOM 2200 N N . SER A 1 265 ? 13.696 -4.047 0.696 1.00 65.81 265 SER A N 1
ATOM 2201 C CA . SER A 1 265 ? 12.356 -4.224 1.291 1.00 65.81 265 SER A CA 1
ATOM 2202 C C . SER A 1 265 ? 11.394 -3.030 1.180 1.00 65.81 265 SER A C 1
ATOM 2204 O O . SER A 1 265 ? 10.280 -3.120 1.686 1.00 65.81 265 SER A O 1
ATOM 2206 N N . PHE A 1 266 ? 11.757 -1.955 0.474 1.00 71.56 266 PHE A N 1
ATOM 2207 C CA . PHE A 1 266 ? 10.850 -0.846 0.146 1.00 71.56 266 PHE A CA 1
ATOM 2208 C C . PHE A 1 266 ? 10.361 -0.959 -1.298 1.00 71.56 266 PHE A C 1
ATOM 2210 O O . PHE A 1 266 ? 10.794 -0.236 -2.185 1.00 71.56 266 PHE A O 1
ATOM 2217 N N . ILE A 1 267 ? 9.470 -1.920 -1.544 1.00 80.44 267 ILE A N 1
ATOM 2218 C CA . ILE A 1 267 ? 8.820 -2.107 -2.848 1.00 80.44 267 ILE A CA 1
ATOM 2219 C C . ILE A 1 267 ? 7.477 -1.376 -2.828 1.00 80.44 267 ILE A C 1
ATOM 2221 O O . ILE A 1 267 ? 6.711 -1.553 -1.878 1.00 80.44 267 ILE A O 1
ATOM 2225 N N . TYR A 1 268 ? 7.188 -0.590 -3.870 1.00 80.50 268 TYR A N 1
ATOM 2226 C CA . TYR A 1 268 ? 5.898 0.091 -4.010 1.00 80.50 268 TYR A CA 1
ATOM 2227 C C . TYR A 1 268 ? 4.747 -0.898 -4.253 1.00 80.50 268 TYR A C 1
ATOM 2229 O O . TYR A 1 268 ? 3.775 -0.929 -3.505 1.00 80.50 268 TYR A O 1
ATOM 2237 N N . ASP A 1 269 ? 4.860 -1.738 -5.285 1.00 77.62 269 ASP A N 1
ATOM 2238 C CA . ASP A 1 269 ? 3.906 -2.803 -5.591 1.00 77.62 269 ASP A CA 1
ATOM 2239 C C . ASP A 1 269 ? 4.603 -4.173 -5.534 1.00 77.62 269 ASP A C 1
ATOM 2241 O O . ASP A 1 269 ? 5.297 -4.555 -6.483 1.00 77.62 269 ASP A O 1
ATOM 2245 N N . PRO A 1 270 ? 4.402 -4.957 -4.457 1.00 73.25 270 PRO A N 1
ATOM 2246 C CA . PRO A 1 270 ? 5.014 -6.278 -4.295 1.00 73.25 270 PRO A CA 1
ATOM 2247 C C . PRO A 1 270 ? 4.645 -7.299 -5.383 1.00 73.25 270 PRO A C 1
ATOM 2249 O O . PRO A 1 270 ? 5.266 -8.357 -5.475 1.00 73.25 270 PRO A O 1
ATOM 2252 N N . ARG A 1 271 ? 3.615 -7.029 -6.199 1.00 72.00 271 ARG A N 1
ATOM 2253 C CA . ARG A 1 271 ? 3.186 -7.921 -7.291 1.00 72.00 271 ARG A CA 1
ATOM 2254 C C . ARG A 1 271 ? 4.076 -7.804 -8.527 1.00 72.00 271 ARG A C 1
ATOM 2256 O O . ARG A 1 271 ? 4.011 -8.677 -9.395 1.00 72.00 271 ARG A O 1
ATOM 2263 N N . PHE A 1 272 ? 4.856 -6.731 -8.626 1.00 73.75 272 PHE A N 1
ATOM 2264 C CA . PHE A 1 272 ? 5.800 -6.498 -9.711 1.00 73.75 272 PHE A CA 1
ATOM 2265 C C . PHE A 1 272 ? 7.235 -6.732 -9.224 1.00 73.75 272 PHE A C 1
ATOM 2267 O O . PHE A 1 272 ? 7.527 -6.517 -8.046 1.00 73.75 272 PHE A O 1
ATOM 2274 N N . PRO A 1 273 ? 8.148 -7.175 -10.109 1.00 80.62 273 PRO A N 1
ATOM 2275 C CA . PRO A 1 273 ? 9.570 -7.198 -9.783 1.00 80.62 273 PRO A CA 1
ATOM 2276 C C . PRO A 1 273 ? 10.060 -5.784 -9.449 1.00 80.62 273 PRO A C 1
ATOM 2278 O O . PRO A 1 273 ? 9.409 -4.791 -9.795 1.00 80.62 273 PRO A O 1
ATOM 2281 N N . SER A 1 274 ? 11.219 -5.685 -8.795 1.00 85.38 274 SER A N 1
ATOM 2282 C CA . SER A 1 274 ? 11.841 -4.379 -8.607 1.00 85.38 274 SER A CA 1
ATOM 2283 C C . SER A 1 274 ? 12.171 -3.736 -9.948 1.00 85.38 274 SER A C 1
ATOM 2285 O O . SER A 1 274 ? 12.446 -4.431 -10.931 1.00 85.38 274 SER A O 1
ATOM 2287 N N . ILE A 1 275 ? 12.178 -2.404 -9.975 1.00 85.50 275 ILE A N 1
ATOM 2288 C CA . ILE A 1 275 ? 12.608 -1.613 -11.128 1.00 85.50 275 ILE A CA 1
ATOM 2289 C C . ILE A 1 275 ? 13.962 -2.114 -11.635 1.00 85.50 275 ILE A C 1
ATOM 2291 O O . ILE A 1 275 ? 14.137 -2.360 -12.827 1.00 85.50 275 ILE A O 1
ATOM 2295 N N . LYS A 1 276 ? 14.907 -2.304 -10.710 1.00 85.81 276 LYS A N 1
ATOM 2296 C CA . LYS A 1 276 ? 16.260 -2.753 -11.020 1.00 85.81 276 LYS A CA 1
ATOM 2297 C C . LYS A 1 276 ? 16.258 -4.112 -11.715 1.00 85.81 276 LYS A C 1
ATOM 2299 O O . LYS A 1 276 ? 16.842 -4.244 -12.786 1.00 85.81 276 LYS A O 1
ATOM 2304 N N . ASN A 1 277 ? 15.571 -5.103 -11.146 1.00 85.31 277 ASN A N 1
ATOM 2305 C CA . ASN A 1 277 ? 15.506 -6.444 -11.728 1.00 85.31 277 ASN A CA 1
ATOM 2306 C C . ASN A 1 277 ? 14.803 -6.432 -13.088 1.00 85.31 277 ASN A C 1
ATOM 2308 O O . ASN A 1 277 ? 15.305 -7.023 -14.040 1.00 85.31 277 ASN A O 1
ATOM 2312 N N . TYR A 1 278 ? 13.692 -5.700 -13.202 1.00 85.81 278 TYR A N 1
ATOM 2313 C CA . TYR A 1 278 ? 12.974 -5.550 -14.463 1.00 85.81 278 TYR A CA 1
ATOM 2314 C C . TYR A 1 278 ? 13.880 -4.996 -15.571 1.00 85.81 278 TYR A C 1
ATOM 2316 O O . TYR A 1 278 ? 13.886 -5.523 -16.684 1.00 85.81 278 TYR A O 1
ATOM 2324 N N . PHE A 1 279 ? 14.665 -3.956 -15.277 1.00 82.81 279 PHE A N 1
ATOM 2325 C CA . PHE A 1 279 ? 15.545 -3.357 -16.277 1.00 82.81 279 PHE A CA 1
ATOM 2326 C C . PHE A 1 279 ? 16.771 -4.198 -16.598 1.00 82.81 279 PHE A C 1
ATOM 2328 O O . PHE A 1 279 ? 17.170 -4.235 -17.760 1.00 82.81 279 PHE A O 1
ATOM 2335 N N . LEU A 1 280 ? 17.340 -4.914 -15.628 1.00 84.75 280 LEU A N 1
ATOM 2336 C CA . LEU A 1 280 ? 18.418 -5.864 -15.904 1.00 84.75 280 LEU A CA 1
ATOM 2337 C C . LEU A 1 280 ? 17.946 -6.980 -16.846 1.00 84.75 280 LEU A C 1
ATOM 2339 O O . LEU A 1 280 ? 18.622 -7.250 -17.840 1.00 84.75 280 LEU A O 1
ATOM 2343 N N . ASP A 1 281 ? 16.761 -7.543 -16.598 1.00 84.25 281 ASP A N 1
ATOM 2344 C CA . ASP A 1 281 ? 16.152 -8.555 -17.465 1.00 84.25 281 ASP A CA 1
ATOM 2345 C C . ASP A 1 281 ? 15.839 -7.993 -18.861 1.00 84.25 281 ASP A C 1
ATOM 2347 O O . ASP A 1 281 ? 16.079 -8.649 -19.879 1.00 84.25 281 ASP A O 1
ATOM 2351 N N . TYR A 1 282 ? 15.302 -6.770 -18.935 1.00 85.19 282 TYR A N 1
ATOM 2352 C CA . TYR A 1 282 ? 15.020 -6.097 -20.205 1.00 85.19 282 TYR A CA 1
ATOM 2353 C C . TYR A 1 282 ? 16.300 -5.893 -21.025 1.00 85.19 282 TYR A C 1
ATOM 2355 O O . TYR A 1 282 ? 16.360 -6.306 -22.183 1.00 85.19 282 TYR A O 1
ATOM 2363 N N . LEU A 1 283 ? 17.338 -5.316 -20.414 1.00 84.38 283 LEU A N 1
ATOM 2364 C CA . LEU A 1 283 ? 18.622 -5.057 -21.064 1.00 84.38 283 LEU A CA 1
ATOM 2365 C C . LEU A 1 283 ? 19.295 -6.351 -21.521 1.00 84.38 283 LEU A C 1
ATOM 2367 O O . LEU A 1 283 ? 19.852 -6.394 -22.613 1.00 84.38 283 LEU A O 1
ATOM 2371 N N . GLU A 1 284 ? 19.224 -7.424 -20.732 1.00 86.25 284 GLU A N 1
ATOM 2372 C CA . GLU A 1 284 ? 19.782 -8.716 -21.131 1.00 86.25 284 GLU A CA 1
ATOM 2373 C C . GLU A 1 284 ? 19.078 -9.291 -22.369 1.00 86.25 284 GLU A C 1
ATOM 2375 O O . GLU A 1 284 ? 19.734 -9.822 -23.268 1.00 86.25 284 GLU A O 1
ATOM 2380 N N . ASN A 1 285 ? 17.751 -9.169 -22.444 1.00 81.94 285 ASN A N 1
ATOM 2381 C CA . ASN A 1 285 ? 16.993 -9.601 -23.616 1.00 81.94 285 ASN A CA 1
ATOM 2382 C C . ASN A 1 285 ? 17.298 -8.739 -24.848 1.00 81.94 285 ASN A C 1
ATOM 2384 O O . ASN A 1 285 ? 17.421 -9.285 -25.945 1.00 81.94 285 ASN A O 1
ATOM 2388 N N . GLU A 1 286 ? 17.462 -7.428 -24.670 1.00 82.25 286 GLU A N 1
ATOM 2389 C CA . GLU A 1 286 ? 17.768 -6.503 -25.763 1.00 82.25 286 GLU A CA 1
ATOM 2390 C C . GLU A 1 286 ? 19.185 -6.714 -26.315 1.00 82.25 286 GLU A C 1
ATOM 2392 O O . GLU A 1 286 ? 19.365 -6.790 -27.529 1.00 82.25 286 GLU A O 1
ATOM 2397 N N . ILE A 1 287 ? 20.181 -6.920 -25.442 1.00 84.25 287 ILE A N 1
ATOM 2398 C CA . ILE A 1 287 ? 21.551 -7.291 -25.838 1.00 84.25 287 ILE A CA 1
ATOM 2399 C C . ILE A 1 287 ? 21.521 -8.585 -26.656 1.00 84.25 287 ILE A C 1
ATOM 2401 O O . ILE A 1 287 ? 22.016 -8.613 -27.781 1.00 84.25 287 ILE A O 1
ATOM 2405 N N . LYS A 1 288 ? 20.851 -9.633 -26.149 1.00 84.00 288 LYS A N 1
ATOM 2406 C CA . LYS A 1 288 ? 20.698 -10.905 -26.877 1.00 84.00 288 LYS A CA 1
ATOM 2407 C C . LYS A 1 288 ? 20.038 -10.698 -28.236 1.00 84.00 288 LYS A C 1
ATOM 2409 O O . LYS A 1 288 ? 20.447 -11.311 -29.216 1.00 84.00 288 LYS A O 1
ATOM 2414 N N . TYR A 1 289 ? 18.991 -9.884 -28.313 1.00 80.56 289 TYR A N 1
ATOM 2415 C CA . TYR A 1 289 ? 18.305 -9.608 -29.572 1.00 80.56 289 TYR A CA 1
ATOM 2416 C C . TYR A 1 289 ? 19.225 -8.906 -30.584 1.00 80.56 289 TYR A C 1
ATOM 2418 O O . TYR A 1 289 ? 19.279 -9.309 -31.749 1.00 80.56 289 TYR A O 1
ATOM 2426 N N . MET A 1 290 ? 19.984 -7.904 -30.141 1.00 78.12 290 MET A N 1
ATOM 2427 C CA . MET A 1 290 ? 20.911 -7.151 -30.986 1.00 78.12 290 MET A CA 1
ATOM 2428 C C . MET A 1 290 ? 22.109 -7.994 -31.435 1.00 78.12 290 MET A C 1
ATOM 2430 O O . MET A 1 290 ? 22.469 -7.926 -32.610 1.00 78.12 290 MET A O 1
ATOM 2434 N N . ASP A 1 291 ? 22.656 -8.854 -30.572 1.00 78.56 291 ASP A N 1
ATOM 2435 C CA . ASP A 1 291 ? 23.718 -9.806 -30.927 1.00 78.56 291 ASP A CA 1
ATOM 2436 C C . ASP A 1 291 ? 23.267 -10.775 -32.030 1.00 78.56 291 ASP A C 1
ATOM 2438 O O . ASP A 1 291 ? 23.958 -10.947 -33.038 1.00 78.56 291 ASP A O 1
ATOM 2442 N N . HIS A 1 292 ? 22.063 -11.347 -31.905 1.00 76.81 292 HIS A N 1
ATOM 2443 C CA . HIS A 1 292 ? 21.495 -12.207 -32.950 1.00 76.81 292 HIS A CA 1
ATOM 2444 C C . HIS A 1 292 ? 21.255 -11.452 -34.265 1.00 76.81 292 HIS A C 1
ATOM 2446 O O . HIS A 1 292 ? 21.373 -12.030 -35.344 1.00 76.81 292 HIS A O 1
ATOM 2452 N N . LYS A 1 293 ? 20.924 -10.158 -34.203 1.00 73.00 293 LYS A N 1
ATOM 2453 C CA . LYS A 1 293 ? 20.703 -9.326 -35.392 1.00 73.00 293 LYS A CA 1
ATOM 2454 C C . LYS A 1 293 ? 22.018 -8.907 -36.062 1.00 73.00 293 LYS A C 1
ATOM 2456 O O . LYS A 1 293 ? 22.073 -8.835 -37.291 1.00 73.00 293 LYS A O 1
ATOM 2461 N N . ARG A 1 294 ? 23.071 -8.677 -35.269 1.00 66.06 294 ARG A N 1
ATOM 2462 C CA . ARG A 1 294 ? 24.444 -8.373 -35.706 1.00 66.06 294 ARG A CA 1
ATOM 2463 C C . ARG A 1 294 ? 25.100 -9.559 -36.408 1.00 66.06 294 ARG A C 1
ATOM 2465 O O . ARG A 1 294 ? 25.776 -9.358 -37.411 1.00 66.06 294 ARG A O 1
ATOM 2472 N N . ALA A 1 295 ? 24.839 -10.783 -35.944 1.00 64.88 295 ALA A N 1
ATOM 2473 C CA . ALA A 1 295 ? 25.305 -12.021 -36.577 1.00 64.88 295 ALA A CA 1
ATOM 2474 C C . ALA A 1 295 ? 24.725 -12.268 -37.991 1.00 64.88 295 ALA A C 1
ATOM 2476 O O . ALA A 1 295 ? 25.099 -13.237 -38.647 1.00 64.88 295 ALA A O 1
ATOM 2477 N N . GLY A 1 296 ? 23.855 -11.376 -38.481 1.00 50.16 296 GLY A N 1
ATOM 2478 C CA . GLY A 1 296 ? 23.209 -11.476 -39.780 1.00 50.16 296 GLY A CA 1
ATOM 2479 C C . GLY A 1 296 ? 21.964 -12.347 -39.689 1.00 50.16 296 GLY A C 1
ATOM 2480 O O . GLY A 1 296 ? 22.021 -13.536 -39.392 1.00 50.16 296 GLY A O 1
ATOM 2481 N N . PHE A 1 297 ? 20.809 -11.753 -39.978 1.00 38.72 297 PHE A N 1
ATOM 2482 C CA . PHE A 1 297 ? 19.565 -12.494 -40.136 1.00 38.72 297 PHE A CA 1
ATOM 2483 C C . PHE A 1 297 ? 19.666 -13.358 -41.406 1.00 38.72 297 PHE A C 1
ATOM 2485 O O . PHE A 1 297 ? 19.289 -12.928 -42.493 1.00 38.72 297 PHE A O 1
ATOM 2492 N N . ILE A 1 298 ? 20.181 -14.581 -41.284 1.00 37.28 298 ILE A N 1
ATOM 2493 C CA . ILE A 1 298 ? 19.734 -15.678 -42.139 1.00 37.28 298 ILE A CA 1
ATOM 2494 C C . ILE A 1 298 ? 18.366 -16.043 -41.562 1.00 37.28 298 ILE A C 1
ATOM 2496 O O . ILE A 1 298 ? 18.310 -16.522 -40.427 1.00 37.28 298 ILE A O 1
ATOM 2500 N N . PRO A 1 299 ? 17.239 -15.792 -42.257 1.00 34.72 299 PRO A N 1
ATOM 2501 C CA . PRO A 1 299 ? 16.016 -16.454 -41.859 1.00 34.72 299 PRO A CA 1
ATOM 2502 C C . PRO A 1 299 ? 16.325 -17.938 -42.004 1.00 34.72 299 PRO A C 1
ATOM 2504 O O . PRO A 1 299 ? 16.540 -18.411 -43.119 1.00 34.72 299 PRO A O 1
ATOM 2507 N N . ALA A 1 300 ? 16.404 -18.656 -40.886 1.00 33.66 300 ALA A N 1
ATOM 2508 C CA . ALA A 1 300 ? 16.360 -20.099 -40.917 1.00 33.66 300 ALA A CA 1
ATOM 2509 C C . ALA A 1 300 ? 15.017 -20.462 -41.562 1.00 33.66 300 ALA A C 1
ATOM 2511 O O . ALA A 1 300 ? 13.983 -20.584 -40.904 1.00 33.66 300 ALA A O 1
ATOM 2512 N N . ARG A 1 301 ? 15.025 -20.617 -42.893 1.00 35.03 301 ARG A N 1
ATOM 2513 C CA . ARG A 1 301 ? 14.254 -21.681 -43.510 1.00 35.03 301 ARG A CA 1
ATOM 2514 C C . ARG A 1 301 ? 14.541 -22.898 -42.653 1.00 35.03 301 ARG A C 1
ATOM 2516 O O . ARG A 1 301 ? 15.687 -23.130 -42.280 1.00 35.03 301 ARG A O 1
ATOM 2523 N N . GLN A 1 302 ? 13.479 -23.593 -42.284 1.00 45.78 302 GLN A N 1
ATOM 2524 C CA . GLN A 1 302 ? 13.559 -24.924 -41.720 1.00 45.78 302 GLN A CA 1
ATOM 2525 C C . GLN A 1 302 ? 14.410 -25.779 -42.666 1.00 45.78 302 GLN A C 1
ATOM 2527 O O . GLN A 1 302 ? 13.899 -26.363 -43.612 1.00 45.78 302 GLN A O 1
ATOM 2532 N N . GLU A 1 303 ? 15.712 -25.780 -42.448 1.00 31.67 303 GLU A N 1
ATOM 2533 C CA . GLU A 1 303 ? 16.675 -26.663 -43.065 1.00 31.67 303 GLU A CA 1
ATOM 2534 C C . GLU A 1 303 ? 17.273 -27.398 -41.881 1.00 31.67 303 GLU A C 1
ATOM 2536 O O . GLU A 1 303 ? 18.037 -26.856 -41.088 1.00 31.67 303 GLU A O 1
ATOM 2541 N N . GLU A 1 304 ? 16.675 -28.572 -41.679 1.00 35.94 304 GLU A N 1
ATOM 2542 C CA . GLU A 1 304 ? 17.318 -29.789 -41.211 1.00 35.94 304 GLU A CA 1
ATOM 2543 C C . GLU A 1 304 ? 18.472 -29.539 -40.244 1.00 35.94 304 GLU A C 1
ATOM 2545 O O . GLU A 1 304 ? 19.603 -29.265 -40.637 1.00 35.94 304 GLU A O 1
ATOM 2550 N N . ILE A 1 305 ? 18.166 -29.694 -38.954 1.00 33.94 305 ILE A N 1
ATOM 2551 C CA . ILE A 1 305 ? 19.169 -29.930 -37.922 1.00 33.94 305 ILE A CA 1
ATOM 2552 C C . ILE A 1 305 ? 19.929 -31.194 -38.341 1.00 33.94 305 ILE A C 1
ATOM 2554 O O . ILE A 1 305 ? 19.551 -32.311 -37.989 1.00 33.94 305 ILE A O 1
ATOM 2558 N N . ILE A 1 306 ? 20.998 -31.017 -39.114 1.00 34.81 306 ILE A N 1
ATOM 2559 C CA . ILE A 1 306 ? 22.125 -31.930 -39.093 1.00 34.81 306 ILE A CA 1
ATOM 2560 C C . ILE A 1 306 ? 22.662 -31.787 -37.677 1.00 34.81 306 ILE A C 1
ATOM 2562 O O . ILE A 1 306 ? 23.170 -30.743 -37.272 1.00 34.81 306 ILE A O 1
ATOM 2566 N N . GLN A 1 307 ? 22.403 -32.824 -36.892 1.00 37.91 307 GLN A N 1
ATOM 2567 C CA . GLN A 1 307 ? 22.961 -33.006 -35.570 1.00 37.91 307 GLN A CA 1
ATOM 2568 C C . GLN A 1 307 ? 24.481 -33.075 -35.731 1.00 37.91 307 GLN A C 1
ATOM 2570 O O . GLN A 1 307 ? 25.025 -34.130 -36.044 1.00 37.91 307 GLN A O 1
ATOM 2575 N N . GLU A 1 308 ? 25.174 -31.957 -35.540 1.00 31.39 308 GLU A N 1
ATOM 2576 C CA . GLU A 1 308 ? 26.549 -32.034 -35.071 1.00 31.39 308 GLU A CA 1
ATOM 2577 C C . GLU A 1 308 ? 26.469 -32.489 -33.615 1.00 31.39 308 GLU A C 1
ATOM 2579 O O . GLU A 1 308 ? 26.012 -31.763 -32.727 1.00 31.39 308 GLU A O 1
ATOM 2584 N N . GLU A 1 309 ? 26.807 -33.761 -33.398 1.00 33.38 309 GLU A N 1
ATOM 2585 C CA . GLU A 1 309 ? 27.001 -34.318 -32.068 1.00 33.38 309 GLU A CA 1
ATOM 2586 C C . GLU A 1 309 ? 28.015 -33.446 -31.313 1.00 33.38 309 GLU A C 1
ATOM 2588 O O . GLU A 1 309 ? 29.144 -33.282 -31.783 1.00 33.38 309 GLU A O 1
ATOM 2593 N N . PRO A 1 310 ? 27.665 -32.885 -30.143 1.00 33.44 310 PRO A N 1
ATOM 2594 C CA . PRO A 1 310 ? 28.662 -32.246 -29.310 1.00 33.44 310 PRO A CA 1
ATOM 2595 C C . PRO A 1 310 ? 29.566 -33.327 -28.707 1.00 33.44 310 PRO A C 1
ATOM 2597 O O . PRO A 1 310 ? 29.078 -34.287 -28.098 1.00 33.44 310 PRO A O 1
ATOM 2600 N N . ASP A 1 311 ? 30.874 -33.122 -28.874 1.00 32.25 311 ASP A N 1
ATOM 2601 C CA . ASP A 1 311 ? 31.971 -33.813 -28.191 1.00 32.25 311 ASP A CA 1
ATOM 2602 C C . ASP A 1 311 ? 31.657 -33.965 -26.677 1.00 32.25 311 ASP A C 1
ATOM 2604 O O . ASP A 1 311 ? 31.078 -33.054 -26.065 1.00 32.25 311 ASP A O 1
ATOM 2608 N N . PRO A 1 312 ? 31.953 -35.118 -26.044 1.00 38.06 312 PRO A N 1
ATOM 2609 C CA . PRO A 1 312 ? 31.322 -35.571 -24.807 1.00 38.06 312 PRO A CA 1
ATOM 2610 C C . PRO A 1 312 ? 32.013 -34.995 -23.560 1.00 38.06 312 PRO A C 1
ATOM 2612 O O . PRO A 1 312 ? 32.548 -35.738 -22.739 1.00 38.06 312 PRO A O 1
ATOM 2615 N N . GLY A 1 313 ? 32.009 -33.667 -23.424 1.00 37.66 313 GLY A N 1
ATOM 2616 C CA . GLY A 1 313 ? 32.677 -32.955 -22.327 1.00 37.66 313 GLY A CA 1
ATOM 2617 C C . GLY A 1 313 ? 31.761 -32.260 -21.317 1.00 37.66 313 GLY A C 1
ATOM 2618 O O . GLY A 1 313 ? 32.048 -32.315 -20.129 1.00 37.66 313 GLY A O 1
ATOM 2619 N N . ASP A 1 314 ? 30.645 -31.662 -21.751 1.00 36.38 314 ASP A N 1
ATOM 2620 C CA . ASP A 1 314 ? 29.853 -30.743 -20.905 1.00 36.38 314 ASP A CA 1
ATOM 2621 C C . ASP A 1 314 ? 28.333 -30.964 -21.015 1.00 36.38 314 ASP A C 1
ATOM 2623 O O . ASP A 1 314 ? 27.532 -30.037 -21.147 1.00 36.38 314 ASP A O 1
ATOM 2627 N N . ARG A 1 315 ? 27.890 -32.224 -20.930 1.00 37.44 315 ARG A N 1
ATOM 2628 C CA . ARG A 1 315 ? 26.494 -32.490 -20.555 1.00 37.44 315 ARG A CA 1
ATOM 2629 C C . ARG A 1 315 ? 26.407 -32.474 -19.028 1.00 37.44 315 ARG A C 1
ATOM 2631 O O . ARG A 1 315 ? 27.039 -33.332 -18.406 1.00 37.44 315 ARG A O 1
ATOM 2638 N N . PRO A 1 316 ? 25.593 -31.606 -18.390 1.00 34.88 316 PRO A N 1
ATOM 2639 C CA . PRO A 1 316 ? 25.069 -31.972 -17.083 1.00 34.88 316 PRO A CA 1
ATOM 2640 C C . PRO A 1 316 ? 24.406 -33.348 -17.241 1.00 34.88 316 PRO A C 1
ATOM 2642 O O . PRO A 1 316 ? 23.685 -33.587 -18.213 1.00 34.88 316 PRO A O 1
ATOM 2645 N N . ALA A 1 317 ? 24.752 -34.272 -16.343 1.00 40.22 317 ALA A N 1
ATOM 2646 C CA . ALA A 1 317 ? 24.288 -35.658 -16.328 1.00 40.22 317 ALA A CA 1
ATOM 2647 C C . ALA A 1 317 ? 22.786 -35.766 -16.667 1.00 40.22 317 ALA A C 1
ATOM 2649 O O . ALA A 1 317 ? 22.035 -34.856 -16.308 1.00 40.22 317 ALA A O 1
ATOM 2650 N N . PRO A 1 318 ? 22.330 -36.849 -17.333 1.00 42.25 318 PRO A N 1
ATOM 2651 C CA . PRO A 1 318 ? 20.946 -36.986 -17.775 1.00 42.25 318 PRO A CA 1
ATOM 2652 C C . PRO A 1 318 ? 20.024 -36.811 -16.572 1.00 42.25 318 PRO A C 1
ATOM 2654 O O . PRO A 1 318 ? 19.933 -37.681 -15.705 1.00 42.25 318 PRO A O 1
ATOM 2657 N N . SER A 1 319 ? 19.368 -35.656 -16.499 1.00 52.09 319 SER A N 1
ATOM 2658 C CA . SER A 1 319 ? 18.334 -35.416 -15.512 1.00 52.09 319 SER A CA 1
ATOM 2659 C C . SER A 1 319 ? 17.259 -36.471 -15.755 1.00 52.09 319 SER A C 1
ATOM 2661 O O . SER A 1 319 ? 16.752 -36.619 -16.868 1.00 52.09 319 SER A O 1
ATOM 2663 N N . GLN A 1 320 ? 16.956 -37.271 -14.733 1.00 57.81 320 GLN A N 1
ATOM 2664 C CA . GLN A 1 320 ? 15.809 -38.173 -14.748 1.00 57.81 320 GLN A CA 1
ATOM 2665 C C . GLN A 1 320 ? 14.555 -37.318 -14.955 1.00 57.81 320 GLN A C 1
ATOM 2667 O O . GLN A 1 320 ? 14.016 -36.757 -14.004 1.00 57.81 320 GLN A O 1
ATOM 2672 N N . LYS A 1 321 ? 14.116 -37.168 -16.209 1.00 68.38 321 LYS A N 1
ATOM 2673 C CA . LYS A 1 321 ? 12.849 -36.512 -16.528 1.00 68.38 321 LYS A CA 1
ATOM 2674 C C . LYS A 1 321 ? 11.731 -37.272 -15.825 1.00 68.38 321 LYS A C 1
ATOM 2676 O O . LYS A 1 321 ? 11.662 -38.500 -15.911 1.00 68.38 321 LYS A O 1
ATOM 2681 N N . ALA A 1 322 ? 10.860 -36.549 -15.133 1.00 72.12 322 ALA A N 1
ATOM 2682 C CA . ALA A 1 322 ? 9.711 -37.160 -14.486 1.00 72.12 322 ALA A CA 1
ATOM 2683 C C . ALA A 1 322 ? 8.680 -37.554 -15.553 1.00 72.12 322 ALA A C 1
ATOM 2685 O O . ALA A 1 322 ? 8.185 -36.690 -16.282 1.00 72.12 322 ALA A O 1
ATOM 2686 N N . VAL A 1 323 ? 8.350 -38.847 -15.641 1.00 78.81 323 VAL A N 1
ATOM 2687 C CA . VAL A 1 323 ? 7.285 -39.317 -16.537 1.00 78.81 323 VAL A CA 1
ATOM 2688 C C . VAL A 1 323 ? 5.936 -38.949 -15.930 1.00 78.81 323 VAL A C 1
ATOM 2690 O O . VAL A 1 323 ? 5.564 -39.451 -14.870 1.00 78.81 323 VAL A O 1
ATOM 2693 N N . VAL A 1 324 ? 5.196 -38.074 -16.602 1.00 82.31 324 VAL A N 1
ATOM 2694 C CA . VAL A 1 324 ? 3.852 -37.660 -16.204 1.00 82.31 324 VAL A CA 1
ATOM 2695 C C . VAL A 1 324 ? 2.789 -38.452 -16.966 1.00 82.31 324 VAL A C 1
ATOM 2697 O O . VAL A 1 324 ? 2.976 -38.851 -18.116 1.00 82.31 324 VAL A O 1
ATOM 2700 N N . ALA A 1 325 ? 1.655 -38.693 -16.305 1.00 77.75 325 ALA A N 1
ATOM 2701 C CA . ALA A 1 325 ? 0.556 -39.494 -16.849 1.00 77.75 325 ALA A CA 1
ATOM 2702 C C . ALA A 1 325 ? -0.294 -38.759 -17.903 1.00 77.75 325 ALA A C 1
ATOM 2704 O O . ALA A 1 325 ? -1.047 -39.397 -18.630 1.00 77.75 325 ALA A O 1
ATOM 2705 N N . LEU A 1 326 ? -0.198 -37.428 -17.971 1.00 84.25 326 LEU A N 1
ATOM 2706 C CA . LEU A 1 326 ? -0.967 -36.600 -18.901 1.00 84.25 326 LEU A CA 1
ATOM 2707 C C . LEU A 1 326 ? -0.252 -36.476 -20.250 1.00 84.25 326 LEU A C 1
ATOM 2709 O O . LEU A 1 326 ? 0.978 -36.435 -20.305 1.00 84.25 326 LEU A O 1
ATOM 2713 N N . SER A 1 327 ? -1.025 -36.373 -21.333 1.00 81.19 327 SER A N 1
ATOM 2714 C CA . SER A 1 327 ? -0.481 -36.110 -22.669 1.00 81.19 327 SER A CA 1
ATOM 2715 C C . SER A 1 327 ? 0.052 -34.675 -22.796 1.00 81.19 327 SER A C 1
ATOM 2717 O O . SER A 1 327 ? -0.255 -33.797 -21.987 1.00 81.19 327 SER A O 1
ATOM 2719 N N . VAL A 1 328 ? 0.833 -34.411 -23.847 1.00 79.38 328 VAL A N 1
ATOM 2720 C CA . VAL A 1 328 ? 1.389 -33.077 -24.156 1.00 79.38 328 VAL A CA 1
ATOM 2721 C C . VAL A 1 328 ? 0.295 -32.001 -24.226 1.00 79.38 328 VAL A C 1
ATOM 2723 O O . VAL A 1 328 ? 0.467 -30.901 -23.695 1.00 79.38 328 VAL A O 1
ATOM 2726 N N . ASP A 1 329 ? -0.846 -32.342 -24.821 1.00 78.81 329 ASP A N 1
ATOM 2727 C CA . ASP A 1 329 ? -1.973 -31.430 -25.029 1.00 78.81 329 ASP A CA 1
ATOM 2728 C C . ASP A 1 329 ? -2.676 -31.134 -23.686 1.00 78.81 329 ASP A C 1
ATOM 2730 O O . ASP A 1 329 ? -2.958 -29.980 -23.349 1.00 78.81 329 ASP A O 1
ATOM 2734 N N . GLN A 1 330 ? -2.836 -32.158 -22.843 1.00 83.25 330 GLN A N 1
ATOM 2735 C CA . GLN A 1 330 ? -3.432 -32.064 -21.505 1.00 83.25 330 GLN A CA 1
ATOM 2736 C C . GLN A 1 330 ? -2.553 -31.282 -20.516 1.00 83.25 330 GLN A C 1
ATOM 2738 O O . GLN A 1 330 ? -3.068 -30.510 -19.704 1.00 83.25 330 GLN A O 1
ATOM 2743 N N . ILE A 1 331 ? -1.226 -31.415 -20.611 1.00 84.88 331 ILE A N 1
ATOM 2744 C CA . ILE A 1 331 ? -0.267 -30.628 -19.817 1.00 84.88 331 ILE A CA 1
ATOM 2745 C C . ILE A 1 331 ? -0.415 -29.137 -20.125 1.00 84.88 331 ILE A C 1
ATOM 2747 O O . ILE A 1 331 ? -0.434 -28.317 -19.207 1.00 84.88 331 ILE A O 1
ATOM 2751 N N . GLY A 1 332 ? -0.568 -28.771 -21.401 1.00 84.19 332 GLY A N 1
ATOM 2752 C CA . GLY A 1 332 ? -0.792 -27.382 -21.804 1.00 84.19 332 GLY A CA 1
ATOM 2753 C C . GLY A 1 332 ? -2.053 -26.783 -21.174 1.00 84.19 332 GLY A C 1
ATOM 2754 O O . GLY A 1 332 ? -2.021 -25.667 -20.646 1.00 84.19 332 GLY A O 1
ATOM 2755 N N . ILE A 1 333 ? -3.147 -27.548 -21.161 1.00 84.50 333 ILE A N 1
ATOM 2756 C CA . ILE A 1 333 ? -4.419 -27.157 -20.533 1.00 84.50 333 ILE A CA 1
ATOM 2757 C C . ILE A 1 333 ? -4.250 -26.997 -19.016 1.00 84.50 333 ILE A C 1
ATOM 2759 O O . ILE A 1 333 ? -4.665 -25.979 -18.454 1.00 84.50 333 ILE A O 1
ATOM 2763 N N . LEU A 1 334 ? -3.591 -27.956 -18.356 1.00 86.19 334 LEU A N 1
ATOM 2764 C CA . LEU A 1 334 ? -3.351 -27.929 -16.914 1.00 86.19 334 LEU A CA 1
ATOM 2765 C C . LEU A 1 334 ? -2.499 -26.723 -16.497 1.00 86.19 334 LEU A C 1
ATOM 2767 O O . LEU A 1 334 ? -2.891 -25.974 -15.603 1.00 86.19 334 LEU A O 1
ATOM 2771 N N . LEU A 1 335 ? -1.364 -26.489 -17.164 1.00 87.06 335 LEU A N 1
ATOM 2772 C CA . LEU A 1 33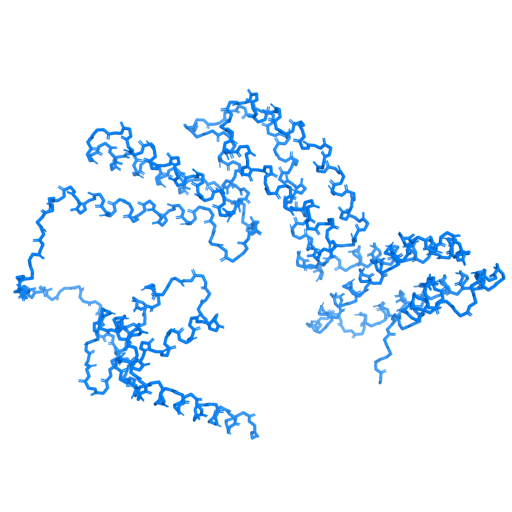5 ? -0.469 -25.366 -16.861 1.00 87.06 335 LEU A CA 1
ATOM 2773 C C . LEU A 1 335 ? -1.165 -24.015 -17.048 1.00 87.06 335 LEU A C 1
ATOM 2775 O O . LEU A 1 335 ? -0.977 -23.092 -16.250 1.00 87.06 335 LEU A O 1
ATOM 2779 N N . ARG A 1 336 ? -2.025 -23.903 -18.065 1.00 83.44 336 ARG A N 1
ATOM 2780 C CA . ARG A 1 336 ? -2.852 -22.713 -18.284 1.00 83.44 336 ARG A CA 1
ATOM 2781 C C . ARG A 1 336 ? -3.889 -22.523 -17.176 1.00 83.44 336 ARG A C 1
ATOM 2783 O O . ARG A 1 336 ? -4.072 -21.395 -16.713 1.00 83.44 336 ARG A O 1
ATOM 2790 N N . GLY A 1 337 ? -4.529 -23.602 -16.729 1.00 83.94 337 GLY A N 1
ATOM 2791 C CA . GLY A 1 337 ? -5.434 -23.596 -15.579 1.00 83.94 337 GLY A CA 1
ATOM 2792 C C . GLY A 1 337 ? -4.735 -23.120 -14.304 1.00 83.94 337 GLY A C 1
ATOM 2793 O O . GLY A 1 337 ? -5.202 -22.174 -13.671 1.00 83.94 337 GLY A O 1
ATOM 2794 N N . LEU A 1 338 ? -3.566 -23.693 -13.997 1.00 82.88 338 LEU A N 1
ATOM 2795 C CA . LEU A 1 338 ? -2.731 -23.330 -12.846 1.00 82.88 338 LEU A CA 1
ATOM 2796 C C . LEU A 1 338 ? -2.331 -21.851 -12.860 1.00 82.88 338 LEU A C 1
ATOM 2798 O O . LEU A 1 338 ? -2.428 -21.163 -11.844 1.00 82.88 338 LEU A O 1
ATOM 2802 N N . LYS A 1 339 ? -1.943 -21.315 -14.022 1.00 80.44 339 LYS A N 1
ATOM 2803 C CA . LYS A 1 339 ? -1.646 -19.884 -14.134 1.00 80.44 339 LYS A CA 1
ATOM 2804 C C . LYS A 1 339 ? -2.869 -19.012 -13.870 1.00 80.44 339 LYS A C 1
ATOM 2806 O O . LYS A 1 339 ? -2.739 -17.987 -13.206 1.00 80.44 339 LYS A O 1
ATOM 2811 N N . LYS A 1 340 ? -4.043 -19.401 -14.378 1.00 81.00 340 LYS A N 1
ATOM 2812 C CA . LYS A 1 340 ? -5.288 -18.638 -14.210 1.00 81.00 340 LYS A CA 1
ATOM 2813 C C . LYS A 1 340 ? -5.724 -18.558 -12.745 1.00 81.00 340 LYS A C 1
ATOM 2815 O O . LYS A 1 340 ? -6.209 -17.512 -12.333 1.00 81.00 340 LYS A O 1
ATOM 2820 N N . VAL A 1 341 ? -5.526 -19.623 -11.969 1.00 79.50 341 VAL A N 1
ATOM 2821 C CA . VAL A 1 341 ? -5.832 -19.641 -10.524 1.00 79.50 341 VAL A CA 1
ATOM 2822 C C . VAL A 1 341 ? -4.740 -18.996 -9.663 1.00 79.50 341 VAL A C 1
ATOM 2824 O O . VAL A 1 341 ? -4.844 -18.998 -8.443 1.00 79.50 341 VAL A O 1
ATOM 2827 N N . GLY A 1 342 ? -3.693 -18.439 -10.280 1.00 76.62 342 GLY A N 1
ATOM 2828 C CA . GLY A 1 342 ? -2.627 -17.742 -9.565 1.00 76.62 342 GLY A CA 1
ATOM 2829 C C . GLY A 1 342 ? -1.600 -18.657 -8.896 1.00 76.62 342 GLY A C 1
ATOM 2830 O O . GLY A 1 342 ? -0.816 -18.167 -8.093 1.00 76.62 342 GLY A O 1
ATOM 2831 N N . PHE A 1 343 ? -1.548 -19.951 -9.243 1.00 78.06 343 PHE A N 1
ATOM 2832 C CA . PHE A 1 343 ? -0.554 -20.887 -8.693 1.00 78.06 343 PHE A CA 1
ATOM 2833 C C . PHE A 1 343 ? 0.887 -20.426 -8.975 1.00 78.06 343 PHE A C 1
ATOM 2835 O O . PHE A 1 343 ? 1.771 -20.550 -8.135 1.00 78.06 343 PHE A O 1
ATOM 2842 N N . PHE A 1 344 ? 1.115 -19.843 -10.157 1.00 78.12 344 PHE A N 1
ATOM 2843 C CA . PHE A 1 344 ? 2.398 -19.258 -10.542 1.00 78.12 344 PHE A CA 1
ATOM 2844 C C . PHE A 1 344 ? 2.370 -17.732 -10.391 1.00 78.12 344 PHE A C 1
ATOM 2846 O O . PHE A 1 344 ? 1.799 -17.027 -11.236 1.00 78.12 344 PHE A O 1
ATOM 2853 N N . ILE A 1 345 ? 3.024 -17.222 -9.349 1.00 66.81 345 ILE A N 1
ATOM 2854 C CA . ILE A 1 345 ? 3.114 -15.790 -9.031 1.00 66.81 345 ILE A CA 1
ATOM 2855 C C . ILE A 1 345 ? 4.318 -15.174 -9.763 1.00 66.81 345 ILE A C 1
ATOM 2857 O O . ILE A 1 345 ? 5.381 -15.781 -9.834 1.00 66.81 345 ILE A O 1
ATOM 2861 N N . GLY A 1 346 ? 4.150 -13.993 -10.365 1.00 61.88 346 GLY A N 1
ATOM 2862 C CA . GLY A 1 346 ? 5.259 -13.195 -10.922 1.00 61.88 346 GLY A CA 1
ATOM 2863 C C . GLY A 1 346 ? 5.926 -13.696 -12.215 1.00 61.88 346 GLY A C 1
ATOM 2864 O O . GLY A 1 346 ? 6.645 -12.934 -12.846 1.00 61.88 346 GLY A O 1
ATOM 2865 N N . ILE A 1 347 ? 5.670 -14.928 -12.672 1.00 70.88 347 ILE A N 1
ATOM 2866 C CA . ILE A 1 347 ? 6.318 -15.499 -13.874 1.00 70.88 347 ILE A CA 1
ATOM 2867 C C . ILE A 1 347 ? 5.395 -15.549 -15.102 1.00 70.88 347 ILE A C 1
ATOM 2869 O O . ILE A 1 347 ? 4.203 -15.839 -14.985 1.00 70.88 347 ILE A O 1
ATOM 2873 N N . SER A 1 348 ? 5.911 -15.283 -16.305 1.00 77.25 348 SER A N 1
ATOM 2874 C CA . SER A 1 348 ? 5.117 -15.347 -17.548 1.00 77.25 348 SER A CA 1
ATOM 2875 C C . SER A 1 348 ? 4.760 -16.791 -17.938 1.00 77.25 348 SER A C 1
ATOM 2877 O O . SER A 1 348 ? 5.455 -17.730 -17.560 1.00 77.25 348 SER A O 1
ATOM 2879 N N . MET A 1 349 ? 3.710 -16.999 -18.747 1.00 78.12 349 MET A N 1
ATOM 2880 C CA . MET A 1 349 ? 3.373 -18.352 -19.238 1.00 78.12 349 MET A CA 1
ATOM 2881 C C . MET A 1 349 ? 4.502 -18.992 -20.050 1.00 78.12 349 MET A C 1
ATOM 2883 O O . MET A 1 349 ? 4.730 -20.192 -19.948 1.00 78.12 349 MET A O 1
ATOM 2887 N N . ASN A 1 350 ? 5.249 -18.198 -20.821 1.00 78.00 350 ASN A N 1
ATOM 2888 C CA . ASN A 1 350 ? 6.413 -18.708 -21.545 1.00 78.00 350 ASN A CA 1
ATOM 2889 C C . ASN A 1 350 ? 7.530 -19.144 -20.582 1.00 78.00 350 ASN A C 1
ATOM 2891 O O . ASN A 1 350 ? 8.182 -20.152 -20.842 1.00 78.00 350 ASN A O 1
ATOM 2895 N N . ALA A 1 351 ? 7.728 -18.428 -19.469 1.00 77.38 351 ALA A N 1
ATOM 2896 C CA . ALA A 1 351 ? 8.675 -18.828 -18.429 1.00 77.38 351 ALA A CA 1
ATOM 2897 C C . ALA A 1 351 ? 8.236 -20.130 -17.736 1.00 77.38 351 ALA A C 1
ATOM 2899 O O . ALA A 1 351 ? 9.059 -21.021 -17.555 1.00 77.38 351 ALA A O 1
ATOM 2900 N N . VAL A 1 352 ? 6.936 -20.289 -17.451 1.00 78.88 352 VAL A N 1
ATOM 2901 C CA . VAL A 1 352 ? 6.362 -21.540 -16.917 1.00 78.88 352 VAL A CA 1
ATOM 2902 C C . VAL A 1 352 ? 6.663 -22.721 -17.847 1.00 78.88 352 VAL A C 1
ATOM 2904 O O . VAL A 1 352 ? 7.142 -23.755 -17.385 1.00 78.88 352 VAL A O 1
ATOM 2907 N N . TYR A 1 353 ? 6.456 -22.572 -19.160 1.00 81.25 353 TYR A N 1
ATOM 2908 C CA . TYR A 1 353 ? 6.763 -23.644 -20.112 1.00 81.25 353 TYR A CA 1
ATOM 2909 C C . TYR A 1 353 ? 8.262 -23.950 -20.199 1.00 81.25 353 TYR A C 1
ATOM 2911 O O . TYR A 1 353 ? 8.642 -25.117 -20.183 1.00 81.25 353 TYR A O 1
ATOM 2919 N N . ARG A 1 354 ? 9.126 -22.929 -20.246 1.00 79.19 354 ARG A N 1
ATOM 2920 C CA . ARG A 1 354 ? 10.587 -23.127 -20.275 1.00 79.19 354 ARG A CA 1
ATOM 2921 C C . ARG A 1 354 ? 11.127 -23.781 -19.007 1.00 79.19 354 ARG A C 1
ATOM 2923 O O . ARG A 1 354 ? 12.141 -24.459 -19.081 1.00 79.19 354 ARG A O 1
ATOM 2930 N N . PHE A 1 355 ? 10.460 -23.590 -17.874 1.00 77.81 355 PHE A N 1
ATOM 2931 C CA . PHE A 1 355 ? 10.857 -24.190 -16.607 1.00 77.81 355 PHE A CA 1
ATOM 2932 C C . PHE A 1 355 ? 10.384 -25.644 -16.475 1.00 77.81 355 PHE A C 1
ATOM 2934 O O . PHE A 1 355 ? 11.154 -26.514 -16.084 1.00 77.81 355 PHE A O 1
ATOM 2941 N N . ILE A 1 356 ? 9.123 -25.921 -16.821 1.00 81.50 356 ILE A N 1
ATOM 2942 C CA . ILE A 1 356 ? 8.493 -27.219 -16.542 1.00 81.50 356 ILE A CA 1
ATOM 2943 C C . ILE A 1 356 ? 8.754 -28.239 -17.653 1.00 81.50 356 ILE A C 1
ATOM 2945 O O . ILE A 1 356 ? 9.066 -29.388 -17.358 1.00 81.50 356 ILE A O 1
ATOM 2949 N N . ILE A 1 357 ? 8.642 -27.842 -18.925 1.00 83.19 357 ILE A N 1
ATOM 2950 C CA . ILE A 1 357 ? 8.685 -28.776 -20.063 1.00 83.19 357 ILE A CA 1
ATOM 2951 C C . ILE A 1 357 ? 10.019 -29.534 -20.186 1.00 83.19 357 ILE A C 1
ATOM 2953 O O . ILE A 1 357 ? 9.971 -30.734 -20.445 1.00 83.19 357 ILE A O 1
ATOM 2957 N N . PRO A 1 358 ? 11.200 -28.928 -19.943 1.00 80.31 358 PRO A N 1
ATOM 2958 C CA . PRO A 1 358 ? 12.465 -29.670 -19.981 1.00 80.31 358 PRO A CA 1
ATOM 2959 C C . PRO A 1 358 ? 12.607 -30.734 -18.883 1.00 80.31 358 PRO A C 1
ATOM 2961 O O . PRO A 1 358 ? 13.395 -31.666 -19.040 1.00 80.31 358 PRO A O 1
ATOM 2964 N N . ALA A 1 359 ? 11.860 -30.599 -17.782 1.00 78.00 359 ALA A N 1
ATOM 2965 C CA . ALA A 1 359 ? 11.952 -31.465 -16.608 1.00 78.00 359 ALA A CA 1
ATOM 2966 C C . ALA A 1 359 ? 10.997 -32.674 -16.648 1.00 78.00 359 ALA A C 1
ATOM 2968 O O . ALA A 1 359 ? 11.084 -33.550 -15.783 1.00 78.00 359 ALA A O 1
ATOM 2969 N N . ILE A 1 360 ? 10.093 -32.741 -17.631 1.00 78.81 360 ILE A N 1
ATOM 2970 C CA . ILE A 1 360 ? 9.047 -33.767 -17.709 1.00 78.81 360 ILE A CA 1
ATOM 2971 C C . ILE A 1 360 ? 9.056 -34.501 -19.053 1.00 78.81 360 ILE A C 1
ATOM 2973 O O . ILE A 1 360 ? 9.480 -33.975 -20.080 1.00 78.81 360 ILE A O 1
ATOM 2977 N N . SER A 1 361 ? 8.550 -35.727 -19.042 1.00 81.62 361 SER A N 1
ATOM 2978 C CA . SER A 1 361 ? 8.260 -36.537 -20.226 1.00 81.62 361 SER A CA 1
ATOM 2979 C C . SER A 1 361 ? 6.862 -37.141 -20.102 1.00 81.62 361 SER A C 1
ATOM 2981 O O . SER A 1 361 ? 6.317 -37.234 -19.009 1.00 81.62 361 SER A O 1
ATOM 2983 N N . THR A 1 362 ? 6.248 -37.542 -21.210 1.00 80.81 362 THR A N 1
ATOM 2984 C CA . THR A 1 362 ? 4.960 -38.262 -21.198 1.00 80.81 362 THR A CA 1
ATOM 2985 C C . THR A 1 362 ? 5.185 -39.740 -21.499 1.00 80.81 362 THR A C 1
ATOM 2987 O O . THR A 1 362 ? 6.243 -40.107 -22.010 1.00 80.81 362 THR A O 1
ATOM 2990 N N . GLN A 1 363 ? 4.186 -40.589 -21.243 1.00 73.06 363 GLN A N 1
ATOM 2991 C CA . GLN A 1 363 ? 4.255 -42.015 -21.604 1.00 73.06 363 GLN A CA 1
ATOM 2992 C C . GLN A 1 363 ? 4.493 -42.245 -23.108 1.00 73.06 363 GLN A C 1
ATOM 2994 O O . GLN A 1 363 ? 5.090 -43.246 -23.488 1.00 73.06 363 GLN A O 1
ATOM 2999 N N . GLU A 1 364 ? 4.057 -41.309 -23.955 1.00 63.81 364 GLU A N 1
ATOM 3000 C CA . GLU A 1 364 ? 4.149 -41.415 -25.416 1.00 63.81 364 GLU A CA 1
ATOM 3001 C C . GLU A 1 364 ? 5.346 -40.656 -26.011 1.00 63.81 364 GLU A C 1
ATOM 3003 O O . GLU A 1 364 ? 5.758 -40.941 -27.135 1.00 63.81 364 GLU A O 1
ATOM 3008 N N . ARG A 1 365 ? 5.903 -39.665 -25.296 1.00 67.94 365 ARG A N 1
ATOM 3009 C CA . ARG A 1 365 ? 6.986 -38.794 -25.790 1.00 67.94 365 ARG A CA 1
ATOM 3010 C C . ARG A 1 365 ? 7.987 -38.438 -24.694 1.00 67.94 365 ARG A C 1
ATOM 3012 O O . ARG A 1 365 ? 7.625 -37.774 -23.720 1.00 67.94 365 ARG A O 1
ATOM 3019 N N . SER A 1 366 ? 9.251 -38.812 -24.907 1.00 61.75 366 SER A N 1
ATOM 3020 C CA . SER A 1 366 ? 10.397 -38.482 -24.043 1.00 61.75 366 SER A CA 1
ATOM 3021 C C . SER A 1 366 ? 10.829 -37.017 -24.145 1.00 61.75 366 SER A C 1
ATOM 3023 O O . SER A 1 366 ? 11.224 -36.415 -23.145 1.00 61.75 366 SER A O 1
ATOM 3025 N N . ASP A 1 367 ? 10.717 -36.439 -25.342 1.00 69.00 367 ASP A N 1
ATOM 3026 C CA . ASP A 1 367 ? 11.084 -35.057 -25.632 1.00 69.00 367 ASP A CA 1
ATOM 3027 C C . ASP A 1 367 ? 9.854 -34.272 -26.075 1.00 69.00 367 ASP A C 1
ATOM 3029 O O . ASP A 1 367 ? 9.241 -34.527 -27.114 1.00 69.00 367 ASP A O 1
ATOM 3033 N N . ILE A 1 368 ? 9.464 -33.323 -25.230 1.00 76.31 368 ILE A N 1
ATOM 3034 C CA . ILE A 1 368 ? 8.283 -32.497 -25.430 1.00 76.31 368 ILE A CA 1
ATOM 3035 C C . ILE A 1 368 ? 8.736 -31.141 -25.970 1.00 76.31 368 ILE A C 1
ATOM 3037 O O . ILE A 1 368 ? 9.509 -30.430 -25.330 1.00 76.31 368 ILE A O 1
ATOM 3041 N N . SER A 1 369 ? 8.229 -30.758 -27.142 1.00 78.12 369 SER A N 1
ATOM 3042 C CA . SER A 1 369 ? 8.450 -29.416 -27.685 1.00 78.12 369 SER A CA 1
ATOM 3043 C C . SER A 1 369 ? 7.570 -28.390 -26.968 1.00 78.12 369 SER A C 1
ATOM 3045 O O . SER A 1 369 ? 6.348 -28.549 -26.883 1.00 78.12 369 SER A O 1
ATOM 3047 N N . ILE A 1 370 ? 8.188 -27.299 -26.509 1.00 72.75 370 ILE A N 1
ATOM 3048 C CA . ILE A 1 370 ? 7.505 -26.159 -25.879 1.00 72.75 370 ILE A CA 1
ATOM 3049 C C . ILE A 1 370 ? 6.451 -25.558 -26.823 1.00 72.75 370 ILE A C 1
ATOM 3051 O O . ILE A 1 370 ? 5.352 -25.217 -26.383 1.00 72.75 370 ILE A O 1
ATOM 3055 N N . ASP A 1 371 ? 6.743 -25.481 -28.122 1.00 68.31 371 ASP A N 1
ATOM 3056 C CA . ASP A 1 371 ? 5.821 -24.921 -29.116 1.00 68.31 371 ASP A CA 1
ATOM 3057 C C . ASP A 1 371 ? 4.609 -25.830 -29.366 1.00 68.31 371 ASP A C 1
ATOM 3059 O O . ASP A 1 371 ? 3.491 -25.348 -29.582 1.00 68.31 371 ASP A O 1
ATOM 3063 N N . SER A 1 372 ? 4.796 -27.150 -29.243 1.00 70.38 372 SER A N 1
ATOM 3064 C CA . SER A 1 372 ? 3.698 -28.123 -29.300 1.00 70.38 372 SER A CA 1
ATOM 3065 C C . SER A 1 372 ? 2.747 -27.948 -28.117 1.00 70.38 372 SER A C 1
ATOM 3067 O O . SER A 1 372 ? 1.539 -27.876 -28.313 1.00 70.38 372 SER A O 1
ATOM 3069 N N . VAL A 1 373 ? 3.273 -27.807 -26.896 1.00 74.44 373 VAL A N 1
ATOM 3070 C CA . VAL A 1 373 ? 2.449 -27.577 -25.693 1.00 74.44 373 VAL A CA 1
ATOM 3071 C C . VAL A 1 373 ? 1.712 -26.243 -25.792 1.00 74.44 373 VAL A C 1
ATOM 3073 O O . VAL A 1 373 ? 0.527 -26.147 -25.480 1.00 74.44 373 VAL A O 1
ATOM 3076 N N . LYS A 1 374 ? 2.406 -25.199 -26.255 1.00 74.38 374 LYS A N 1
ATOM 3077 C CA . LYS A 1 374 ? 1.856 -23.849 -26.362 1.00 74.38 374 LYS A CA 1
ATOM 3078 C C . LYS A 1 374 ? 0.702 -23.786 -27.357 1.00 74.38 374 LYS A C 1
ATOM 3080 O O . LYS A 1 374 ? -0.371 -23.318 -26.992 1.00 74.38 374 LYS A O 1
ATOM 3085 N N . SER A 1 375 ? 0.901 -24.254 -28.589 1.00 72.19 375 SER A N 1
ATOM 3086 C CA . SER A 1 375 ? -0.143 -24.231 -29.628 1.00 72.19 375 SER A CA 1
ATOM 3087 C C . SER A 1 375 ? -1.408 -24.975 -29.185 1.00 72.19 375 SER A C 1
ATOM 3089 O O . SER A 1 375 ? -2.521 -24.473 -29.349 1.00 72.19 375 SER A O 1
ATOM 3091 N N . LYS A 1 376 ? -1.232 -26.113 -28.512 1.00 70.00 376 LYS A N 1
ATOM 3092 C CA . LYS A 1 376 ? -2.314 -26.975 -28.028 1.00 70.00 376 LYS A CA 1
ATOM 3093 C C . LYS A 1 376 ? -3.015 -26.448 -26.778 1.00 70.00 376 LYS A C 1
ATOM 3095 O O . LYS A 1 376 ? -4.226 -26.587 -26.656 1.00 70.00 376 LYS A O 1
ATOM 3100 N N . ALA A 1 377 ? -2.312 -25.715 -25.914 1.00 70.38 377 ALA A N 1
ATOM 3101 C CA . ALA A 1 377 ? -2.930 -25.002 -24.795 1.00 70.38 377 ALA A CA 1
ATOM 3102 C C . ALA A 1 377 ? -3.903 -23.892 -25.246 1.00 70.38 377 ALA A C 1
ATOM 3104 O O . ALA A 1 377 ? -4.820 -23.534 -24.498 1.00 70.38 377 ALA A O 1
ATOM 3105 N N . TYR A 1 378 ? -3.695 -23.308 -26.435 1.00 61.41 378 TYR A N 1
ATOM 3106 C CA . TYR A 1 378 ? -4.563 -22.265 -26.997 1.00 61.41 378 TYR A CA 1
ATOM 3107 C C . TYR A 1 378 ? -5.701 -22.817 -27.862 1.00 61.41 378 TYR A C 1
ATOM 3109 O O . TYR A 1 378 ? -6.777 -22.222 -27.857 1.00 61.41 378 TYR A O 1
ATOM 3117 N N . ALA A 1 379 ? -5.497 -23.959 -28.522 1.00 69.94 379 ALA A N 1
ATOM 3118 C CA . ALA A 1 379 ? -6.497 -24.672 -29.317 1.00 69.94 379 ALA A CA 1
ATOM 3119 C C . ALA A 1 379 ? -6.882 -26.009 -28.655 1.00 69.94 379 ALA A C 1
ATOM 3121 O O . ALA A 1 379 ? -6.706 -27.076 -29.238 1.00 69.94 379 ALA A O 1
ATOM 3122 N N . ALA A 1 380 ? -7.357 -25.944 -27.408 1.00 75.81 380 ALA A N 1
ATOM 3123 C CA . ALA A 1 380 ? -7.685 -27.130 -26.622 1.00 75.81 380 ALA A CA 1
ATOM 3124 C C . ALA A 1 380 ? -8.937 -27.839 -27.164 1.00 75.81 380 ALA A C 1
ATOM 3126 O O . ALA A 1 380 ? -9.994 -27.219 -27.308 1.00 75.81 380 ALA A O 1
ATOM 3127 N N . GLU A 1 381 ? -8.832 -29.141 -27.425 1.00 79.50 381 GLU A N 1
ATOM 3128 C CA . GLU A 1 381 ? -9.976 -29.965 -27.808 1.00 79.50 381 GLU A CA 1
ATOM 3129 C C . GLU A 1 381 ? -10.857 -30.264 -26.589 1.00 79.50 381 GLU A C 1
ATOM 3131 O O . GLU A 1 381 ? -10.366 -30.527 -25.489 1.00 79.50 381 GLU A O 1
ATOM 3136 N N . HIS A 1 382 ? -12.180 -30.277 -26.781 1.00 76.75 382 HIS A N 1
ATOM 3137 C CA . HIS A 1 382 ? -13.137 -30.515 -25.693 1.00 76.75 382 HIS A CA 1
ATOM 3138 C C . HIS A 1 382 ? -12.882 -31.848 -24.969 1.00 76.75 382 HIS A C 1
ATOM 3140 O O . HIS A 1 382 ? -13.096 -31.961 -23.764 1.00 76.75 382 HIS A O 1
ATOM 3146 N N . ARG A 1 383 ? -12.385 -32.858 -25.692 1.00 78.19 383 ARG A N 1
ATOM 3147 C CA . ARG A 1 383 ? -12.042 -34.165 -25.127 1.00 78.19 383 ARG A CA 1
ATOM 3148 C C . ARG A 1 383 ? -10.879 -34.086 -24.132 1.00 78.19 383 ARG A C 1
ATOM 3150 O O . ARG A 1 383 ? -10.957 -34.712 -23.081 1.00 78.19 383 ARG A O 1
ATOM 3157 N N . ASP A 1 384 ? -9.838 -33.308 -24.423 1.00 80.31 384 ASP A N 1
ATOM 3158 C CA . ASP A 1 384 ? -8.681 -33.163 -23.530 1.00 80.31 384 ASP A CA 1
ATOM 3159 C C . ASP A 1 384 ? -9.008 -32.335 -22.285 1.00 80.31 384 ASP A C 1
ATOM 3161 O O . ASP A 1 384 ? -8.490 -32.611 -21.203 1.00 80.31 384 ASP A O 1
ATOM 3165 N N . ILE A 1 385 ? -9.918 -31.364 -22.410 1.00 80.50 385 ILE A N 1
ATOM 3166 C CA . ILE A 1 385 ? -10.429 -30.591 -21.271 1.00 80.50 385 ILE A CA 1
ATOM 3167 C C . ILE A 1 385 ? -11.131 -31.519 -20.268 1.00 80.50 385 ILE A C 1
ATOM 3169 O O . ILE A 1 385 ? -10.816 -31.476 -19.079 1.00 80.50 385 ILE A O 1
ATOM 3173 N N . GLU A 1 386 ? -12.028 -32.391 -20.738 1.00 84.56 386 GLU A N 1
ATOM 3174 C CA . GLU A 1 386 ? -12.746 -33.355 -19.887 1.00 84.56 386 GLU A CA 1
ATOM 3175 C C . GLU A 1 386 ? -11.795 -34.332 -19.177 1.00 84.56 386 GLU A C 1
ATOM 3177 O O . GLU A 1 386 ? -11.974 -34.642 -17.994 1.00 84.56 386 GLU A O 1
ATOM 3182 N N . VAL A 1 387 ? -10.732 -34.777 -19.858 1.00 83.44 387 VAL A N 1
ATOM 3183 C CA . VAL A 1 387 ? -9.710 -35.651 -19.258 1.00 83.44 387 VAL A CA 1
ATOM 3184 C C . VAL A 1 387 ? -8.961 -34.934 -18.130 1.00 83.44 387 VAL A C 1
ATOM 3186 O O . VAL A 1 387 ? -8.792 -35.506 -17.051 1.00 83.44 387 VAL A O 1
ATOM 3189 N N . VAL A 1 388 ? -8.567 -33.671 -18.326 1.00 87.81 388 VAL A N 1
ATOM 3190 C CA . VAL A 1 388 ? -7.885 -32.876 -17.288 1.00 87.81 388 VAL A CA 1
ATOM 3191 C C . VAL A 1 388 ? -8.809 -32.588 -16.101 1.00 87.81 388 VAL A C 1
ATOM 3193 O O . VAL A 1 388 ? -8.377 -32.704 -14.953 1.00 87.81 388 VAL A O 1
ATOM 3196 N N . ILE A 1 389 ? -10.084 -32.266 -16.343 1.00 85.94 389 ILE A N 1
ATOM 3197 C CA . ILE A 1 389 ? -11.079 -32.059 -15.275 1.00 85.94 389 ILE A CA 1
ATOM 3198 C C . ILE A 1 389 ? -11.271 -33.345 -14.466 1.00 85.94 389 ILE A C 1
ATOM 3200 O O . ILE A 1 389 ? -11.257 -33.308 -13.233 1.00 85.94 389 ILE A O 1
ATOM 3204 N N . THR A 1 390 ? -11.383 -34.491 -15.136 1.00 88.69 390 THR A N 1
ATOM 3205 C CA . THR A 1 390 ? -11.524 -35.795 -14.473 1.00 88.69 390 THR A CA 1
ATOM 3206 C C . THR A 1 390 ? -10.291 -36.114 -13.624 1.00 88.69 390 THR A C 1
ATOM 3208 O O . THR A 1 390 ? -10.421 -36.524 -12.470 1.00 88.69 390 THR A O 1
ATOM 3211 N N . PHE A 1 391 ? -9.090 -35.857 -14.152 1.00 88.44 391 PHE A N 1
ATOM 3212 C CA . PHE A 1 391 ? -7.834 -36.034 -13.423 1.00 88.44 391 PHE A CA 1
ATOM 3213 C C . PHE A 1 391 ? -7.769 -35.166 -12.156 1.00 88.44 391 PHE A C 1
ATOM 3215 O O . PHE A 1 391 ? -7.483 -35.679 -11.075 1.00 88.44 391 PHE A O 1
ATOM 3222 N N . LEU A 1 392 ? -8.094 -33.872 -12.257 1.00 89.88 392 LEU A N 1
ATOM 3223 C CA . LEU A 1 392 ? -8.118 -32.955 -11.110 1.00 89.88 392 LEU A CA 1
ATOM 3224 C C . LEU A 1 392 ? -9.182 -33.343 -10.074 1.00 89.88 392 LEU A C 1
ATOM 3226 O O . LEU A 1 392 ? -8.935 -33.245 -8.874 1.00 89.88 392 LEU A O 1
ATOM 3230 N N . THR A 1 393 ? -10.342 -33.827 -10.520 1.00 90.06 393 THR A N 1
ATOM 3231 C CA . THR A 1 393 ? -11.405 -34.310 -9.624 1.00 90.06 393 THR A CA 1
ATOM 3232 C C . THR A 1 393 ? -10.945 -35.526 -8.820 1.00 90.06 393 THR A C 1
ATOM 3234 O O . THR A 1 393 ? -11.146 -35.581 -7.606 1.00 90.06 393 THR A O 1
ATOM 3237 N N . ASN A 1 394 ? -10.267 -36.473 -9.473 1.00 86.69 394 ASN A N 1
ATOM 3238 C CA . ASN A 1 394 ? -9.684 -37.633 -8.802 1.00 86.69 394 ASN A CA 1
ATOM 3239 C C . ASN A 1 394 ? -8.563 -37.228 -7.839 1.00 86.69 394 ASN A C 1
ATOM 3241 O O . ASN A 1 394 ? -8.511 -37.746 -6.728 1.00 86.69 394 ASN A O 1
ATOM 3245 N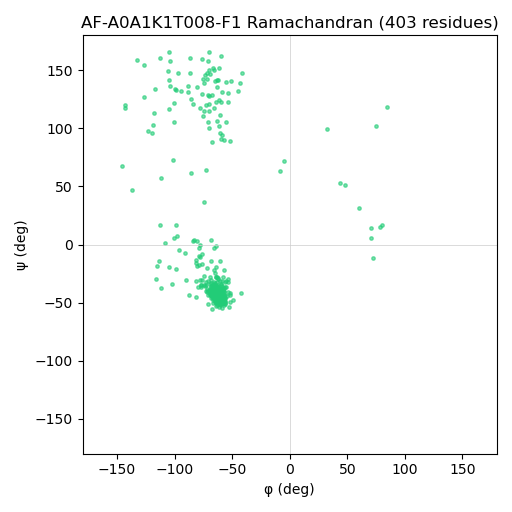 N . LEU A 1 395 ? -7.722 -36.258 -8.213 1.00 87.81 395 LEU A N 1
ATOM 3246 C CA . LEU A 1 395 ? -6.687 -35.717 -7.333 1.00 87.81 395 LEU A CA 1
ATOM 3247 C C . LEU A 1 395 ? -7.289 -35.096 -6.064 1.00 87.81 395 LEU A C 1
ATOM 3249 O O . LEU A 1 395 ? -6.820 -35.385 -4.968 1.00 87.81 395 LEU A O 1
ATOM 3253 N N . ILE A 1 396 ? -8.354 -34.295 -6.189 1.00 87.25 396 ILE A N 1
ATOM 3254 C CA . ILE A 1 396 ? -9.080 -33.737 -5.035 1.00 87.25 396 ILE A CA 1
ATOM 3255 C C . ILE A 1 396 ? -9.601 -34.859 -4.133 1.00 87.25 396 ILE A C 1
ATOM 3257 O O . ILE A 1 396 ? -9.470 -34.770 -2.912 1.00 87.25 396 ILE A O 1
ATOM 3261 N N . LYS A 1 397 ? -10.174 -35.920 -4.719 1.00 88.88 397 LYS A N 1
ATOM 3262 C CA . LYS A 1 397 ? -10.665 -37.077 -3.962 1.00 88.88 397 LYS A CA 1
ATOM 3263 C C . LYS A 1 397 ? -9.533 -37.772 -3.199 1.00 88.88 397 LYS A C 1
ATOM 3265 O O . LYS A 1 397 ? -9.682 -38.001 -2.006 1.00 88.88 397 LYS A O 1
ATOM 3270 N N . SER A 1 398 ? -8.395 -38.025 -3.844 1.00 84.31 398 SER A N 1
ATOM 3271 C CA . SER A 1 398 ? -7.229 -38.634 -3.194 1.00 84.31 398 SER A CA 1
ATOM 3272 C C . SER A 1 398 ? -6.629 -37.749 -2.101 1.00 84.31 398 SER A C 1
ATOM 3274 O O . SER A 1 398 ? -6.253 -38.260 -1.056 1.00 84.31 398 SER A O 1
ATOM 3276 N N . ILE A 1 399 ? -6.569 -36.426 -2.293 1.00 84.88 399 ILE A N 1
ATOM 3277 C CA . ILE A 1 399 ? -6.108 -35.496 -1.248 1.00 84.88 399 ILE A CA 1
ATOM 3278 C C . ILE A 1 399 ? -7.018 -35.595 -0.017 1.00 84.88 399 ILE A C 1
ATOM 3280 O O . ILE A 1 399 ? -6.516 -35.713 1.096 1.00 84.88 399 ILE A O 1
ATOM 3284 N N . ARG A 1 400 ? -8.343 -35.611 -0.206 1.00 85.12 400 ARG A N 1
ATOM 3285 C CA . ARG A 1 400 ? -9.294 -35.812 0.900 1.00 85.12 400 ARG A CA 1
ATOM 3286 C C . ARG A 1 400 ? -9.094 -37.163 1.583 1.00 85.12 400 ARG A C 1
ATOM 3288 O O . ARG A 1 400 ? -9.006 -37.213 2.795 1.00 85.12 400 ARG A O 1
ATOM 3295 N N . GLU A 1 401 ? -8.924 -38.248 0.833 1.00 87.38 401 GLU A N 1
ATOM 3296 C CA . GLU A 1 401 ? -8.664 -39.578 1.413 1.00 87.38 401 GLU A CA 1
ATOM 3297 C C . GLU A 1 401 ? -7.348 -39.654 2.217 1.00 87.38 401 GLU A C 1
ATOM 3299 O O . GLU A 1 401 ? -7.262 -40.426 3.173 1.00 87.38 401 GLU A O 1
ATOM 3304 N N . ILE A 1 402 ? -6.332 -38.861 1.853 1.00 84.12 402 ILE A N 1
ATOM 3305 C CA . ILE A 1 402 ? -5.037 -38.808 2.551 1.00 84.12 402 ILE A CA 1
ATOM 3306 C C . ILE A 1 402 ? -5.113 -37.999 3.855 1.00 84.12 402 ILE A C 1
ATOM 3308 O O . ILE A 1 402 ? -4.433 -38.357 4.814 1.00 84.12 402 ILE A O 1
ATOM 3312 N N . TYR A 1 403 ? -5.893 -36.913 3.892 1.00 77.56 403 TYR A N 1
ATOM 3313 C CA . TYR A 1 403 ? -5.878 -35.945 5.001 1.00 77.56 403 TYR A CA 1
ATOM 3314 C C . TYR A 1 403 ? -7.170 -35.888 5.841 1.00 77.56 403 TYR A C 1
ATOM 3316 O O . TYR A 1 403 ? -7.126 -35.324 6.931 1.00 77.56 403 TYR A O 1
ATOM 3324 N N . ASP A 1 404 ? -8.282 -36.472 5.378 1.00 69.56 404 ASP A N 1
ATOM 3325 C CA . ASP A 1 404 ? -9.56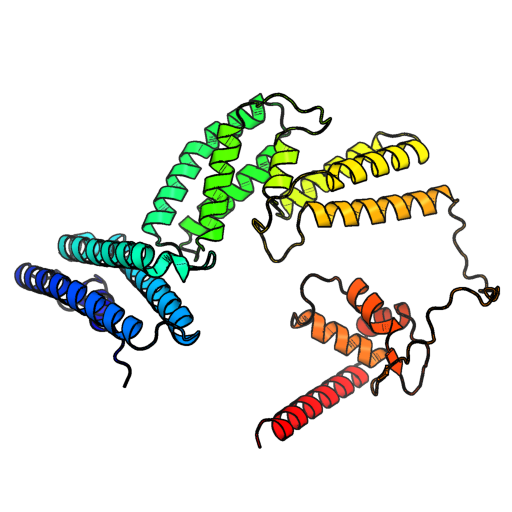4 -36.565 6.108 1.00 69.56 404 ASP A CA 1
ATOM 3326 C C . ASP A 1 404 ? -9.767 -37.942 6.796 1.00 69.56 404 ASP A C 1
ATOM 3328 O O . ASP A 1 404 ? -10.892 -38.279 7.173 1.00 69.56 404 ASP A O 1
ATOM 3332 N N . ASN A 1 405 ? -8.697 -38.736 6.962 1.00 49.47 405 ASN A N 1
ATOM 3333 C CA . ASN A 1 405 ? -8.663 -39.931 7.826 1.00 49.47 405 ASN A CA 1
ATOM 3334 C C . ASN A 1 405 ? -8.024 -39.631 9.183 1.00 49.47 405 ASN A C 1
ATOM 3336 O O . ASN A 1 405 ? -6.876 -39.129 9.190 1.00 49.47 405 ASN A O 1
#